Protein 7AG9 (pdb70)

Radius of gyration: 48.45 Å; Cα contacts (8 Å, |Δi|>4): 524; chains: 2; bounding box: 192×51×66 Å

InterPro domains:
  IPR013889 Karyogamy protein, KAR9 [PF08580] (24-631)
  IPR013889 Karyogamy protein, KAR9 [PTHR37271] (89-646)

Nearest PDB structures (foldseek):
  7ag9-assembly1_B  TM=1.003E+00  e=1.973E-47  Naumovozyma castellii
  7ag9-assembly1_A  TM=9.600E-01  e=1.674E-35  Naumovozyma castellii
  3edv-assembly1_A  TM=5.061E-01  e=2.508E-02  Homo sapiens
  6mrt-assembly1_A  TM=1.580E-01  e=9.998E-01  Escherichia coli K-12
  7ag9-assembly1_A  TM=1.003E+00  e=1.768E-44  Naumovozyma castellii

Structure (mmCIF, N/CA/C/O backbone):
data_7AG9
#
_entry.id   7AG9
#
_cell.length_a   125.621
_cell.length_b   125.621
_cell.length_c   165.274
_cell.angle_alpha   90.000
_cell.angle_beta   90.000
_cell.angle_gamma   90.000
#
_symmetry.space_group_name_H-M   'P 41'
#
loop_
_atom_site.group_PDB
_atom_site.id
_atom_site.type_symbol
_atom_site.label_atom_id
_atom_site.label_alt_id
_atom_site.label_comp_id
_atom_site.label_asym_id
_atom_site.label_entity_id
_atom_site.label_seq_id
_atom_site.pdbx_PDB_ins_code
_atom_site.Cartn_x
_atom_site.Cartn_y
_atom_site.Cartn_z
_atom_site.occupancy
_atom_site.B_iso_or_equiv
_atom_site.auth_seq_id
_atom_site.auth_comp_id
_atom_site.auth_asym_id
_atom_site.auth_atom_id
_atom_site.pdbx_PDB_model_num
ATOM 1 N N . ILE A 1 30 ? 49.733 32.015 58.817 1.00 245.42 12 ILE A N 1
ATOM 2 C CA . ILE A 1 30 ? 49.160 32.786 59.964 1.00 248.23 12 ILE A CA 1
ATOM 3 C C . ILE A 1 30 ? 49.076 31.873 61.195 1.00 256.36 12 ILE A C 1
ATOM 4 O O . ILE A 1 30 ? 49.521 30.711 61.106 1.00 258.76 12 ILE A O 1
ATOM 6 N N . LEU A 1 31 ? 48.532 32.389 62.302 1.00 264.79 13 LEU A N 1
ATOM 7 C CA . LEU A 1 31 ? 48.313 31.633 63.565 1.00 268.83 13 LEU A CA 1
ATOM 8 C C . LEU A 1 31 ? 46.815 31.439 63.784 1.00 280.39 13 LEU A C 1
ATOM 9 O O . LEU A 1 31 ? 46.057 32.408 63.778 1.00 292.33 13 LEU A O 1
ATOM 14 N N . PRO A 1 32 ? 46.338 30.186 63.970 1.00 284.79 14 PRO A N 1
ATOM 15 C CA . PRO A 1 32 ? 44.936 29.940 64.309 1.00 281.45 14 PRO A CA 1
ATOM 16 C C . PRO A 1 32 ? 44.571 30.577 65.659 1.00 274.64 14 PRO A C 1
ATOM 17 O O . PRO A 1 32 ? 43.459 31.064 65.793 1.00 278.05 14 PRO A O 1
ATOM 21 N N . MET A 1 33 ? 45.516 30.558 66.608 1.00 261.99 15 MET A N 1
ATOM 22 C CA . MET A 1 33 ? 45.397 31.193 67.950 1.00 254.21 15 MET A CA 1
ATOM 23 C C . MET A 1 33 ? 45.015 32.671 67.790 1.00 260.63 15 MET A C 1
ATOM 24 O O . MET A 1 33 ? 44.147 33.138 68.557 1.00 276.72 15 MET A O 1
ATOM 26 N N . GLU A 1 34 ? 45.636 33.367 66.828 1.00 260.50 16 GLU A N 1
ATOM 27 C CA . GLU A 1 34 ? 45.397 34.807 66.528 1.00 254.86 16 GLU A CA 1
ATOM 28 C C . GLU A 1 34 ? 43.921 35.030 66.165 1.00 253.95 16 GLU A C 1
ATOM 29 O O . GLU A 1 34 ? 43.356 36.042 66.626 1.00 257.51 16 GLU A O 1
ATOM 31 N N . LEU A 1 35 ? 43.315 34.126 65.386 1.00 245.80 17 LEU A N 1
ATOM 32 C CA . LEU A 1 35 ? 41.877 34.216 65.005 1.00 233.66 17 LEU A CA 1
ATOM 33 C C . LEU A 1 35 ? 41.024 34.190 66.280 1.00 227.05 17 LEU A C 1
ATOM 34 O O . LEU A 1 35 ? 40.187 35.094 66.441 1.00 222.20 17 LEU A O 1
ATOM 39 N N . GLN A 1 36 ? 41.251 33.212 67.163 1.00 216.17 18 GLN A N 1
ATOM 40 C CA . GLN A 1 36 ? 40.548 33.104 68.472 1.00 201.86 18 GLN A CA 1
ATOM 41 C C . GLN A 1 36 ? 40.920 34.308 69.349 1.00 200.83 18 GLN A C 1
ATOM 42 O O . GLN A 1 36 ? 40.048 34.771 70.111 1.00 189.76 18 GLN A O 1
ATOM 44 N N . ASN A 1 37 ? 42.154 34.814 69.222 1.00 208.49 19 ASN A N 1
ATOM 45 C CA . ASN A 1 37 ? 42.691 35.923 70.059 1.00 208.95 19 ASN A CA 1
ATOM 46 C C . ASN A 1 37 ? 41.970 37.237 69.733 1.00 209.45 19 ASN A C 1
ATOM 47 O O . ASN A 1 37 ? 42.210 38.218 70.460 1.00 213.83 19 ASN A O 1
ATOM 49 N N . LEU A 1 38 ? 41.129 37.265 68.693 1.00 208.19 20 LEU A N 1
ATOM 50 C CA . LEU A 1 38 ? 40.263 38.433 68.378 1.00 210.76 20 LEU A CA 1
ATOM 51 C C . LEU A 1 38 ? 39.332 38.729 69.563 1.00 216.66 20 LEU A C 1
ATOM 52 O O . LEU A 1 38 ? 39.214 39.917 69.912 1.00 222.74 20 LEU A O 1
ATOM 54 N N . LEU A 1 39 ? 38.707 37.711 70.173 1.00 216.64 21 LEU A N 1
ATOM 55 C CA . LEU A 1 39 ? 37.596 37.923 71.146 1.00 214.85 21 LEU A CA 1
ATOM 56 C C . LEU A 1 39 ? 37.686 37.028 72.384 1.00 211.91 21 LEU A C 1
ATOM 57 O O . LEU A 1 39 ? 36.648 36.697 72.954 1.00 203.33 21 LEU A O 1
ATOM 59 N N . PRO A 1 40 ? 38.877 36.655 72.915 1.00 213.13 22 PRO A N 1
ATOM 60 C CA . PRO A 1 40 ? 38.933 35.783 74.088 1.00 210.46 22 PRO A CA 1
ATOM 61 C C . PRO A 1 40 ? 38.464 36.535 75.341 1.00 205.11 22 PRO A C 1
ATOM 62 O O . PRO A 1 40 ? 37.750 35.954 76.136 1.00 211.45 22 PRO A O 1
ATOM 66 N N . ARG A 1 41 ? 38.857 37.806 75.469 1.00 197.72 23 ARG A N 1
ATOM 67 C CA . ARG A 1 41 ? 38.481 38.688 76.604 1.00 198.42 23 ARG A CA 1
ATOM 68 C C . ARG A 1 41 ? 36.956 38.816 76.646 1.00 199.75 23 ARG A C 1
ATOM 69 O O . ARG A 1 41 ? 36.389 38.768 77.754 1.00 203.83 23 ARG A O 1
ATOM 71 N N . LEU A 1 42 ? 36.325 38.960 75.477 1.00 199.14 24 LEU A N 1
ATOM 72 C CA . LEU A 1 42 ? 34.853 39.122 75.347 1.00 203.99 24 LEU A CA 1
ATOM 73 C C . LEU A 1 42 ? 34.157 37.887 75.932 1.00 206.53 24 LEU A C 1
ATOM 74 O O . LEU A 1 42 ? 33.162 38.065 76.665 1.00 205.13 24 LEU A O 1
ATOM 76 N N . GLU A 1 43 ? 34.668 36.687 75.632 1.00 205.94 25 GLU A N 1
ATOM 77 C CA . GLU A 1 43 ? 34.097 35.403 76.125 1.00 199.79 25 GLU A CA 1
ATOM 78 C C . GLU A 1 43 ? 34.192 35.373 77.654 1.00 199.29 25 GLU A C 1
ATOM 79 O O . GLU A 1 43 ? 33.193 34.993 78.294 1.00 199.03 25 GLU A O 1
ATOM 81 N N . ALA A 1 44 ? 35.340 35.770 78.211 1.00 202.42 26 ALA A N 1
ATOM 82 C CA . ALA A 1 44 ? 35.577 35.827 79.673 1.00 202.53 26 ALA A CA 1
ATOM 83 C C . ALA A 1 44 ? 34.644 36.877 80.285 1.00 203.76 26 ALA A C 1
ATOM 84 O O . ALA A 1 44 ? 33.944 36.544 81.260 1.00 207.09 26 ALA A O 1
ATOM 86 N N . THR A 1 45 ? 34.614 38.085 79.714 1.00 202.02 27 THR A N 1
ATOM 87 C CA . THR A 1 45 ? 33.740 39.202 80.162 1.00 201.64 27 THR A CA 1
ATOM 88 C C . THR A 1 45 ? 32.310 38.674 80.330 1.00 202.17 27 THR A C 1
ATOM 89 O O . THR A 1 45 ? 31.742 38.846 81.429 1.00 199.90 27 THR A O 1
ATOM 91 N N . VAL A 1 46 ? 31.786 38.010 79.293 1.00 199.91 28 VAL A N 1
ATOM 92 C CA . VAL A 1 46 ? 30.375 37.524 79.204 1.00 199.86 28 VAL A CA 1
ATOM 93 C C . VAL A 1 46 ? 30.076 36.602 80.396 1.00 207.93 28 VAL A C 1
ATOM 94 O O . VAL A 1 46 ? 29.080 36.863 81.110 1.00 216.14 28 VAL A O 1
ATOM 96 N N . THR A 1 47 ? 30.906 35.572 80.606 1.00 211.84 29 THR A N 1
ATOM 97 C CA . THR A 1 47 ? 30.740 34.557 81.684 1.00 211.65 29 THR A CA 1
ATOM 98 C C . THR A 1 47 ? 30.894 35.232 83.053 1.00 212.06 29 THR A C 1
ATOM 99 O O . THR A 1 47 ? 30.169 34.830 83.984 1.00 212.43 29 THR A O 1
ATOM 103 N N . ASP A 1 48 ? 31.793 36.219 83.163 1.00 214.62 30 ASP A N 1
ATOM 104 C CA . ASP A 1 48 ? 32.021 37.020 84.396 1.00 217.69 30 ASP A CA 1
ATOM 105 C C . ASP A 1 48 ? 30.690 37.641 84.844 1.00 221.60 30 ASP A C 1
ATOM 106 O O . ASP A 1 48 ? 30.318 37.448 86.021 1.00 222.00 30 ASP A O 1
ATOM 108 N N . LEU A 1 49 ? 29.997 38.342 83.938 1.00 221.87 31 LEU A N 1
ATOM 109 C CA . LEU A 1 49 ? 28.676 38.971 84.216 1.00 220.20 31 LEU A CA 1
ATOM 110 C C . LEU A 1 49 ? 27.614 37.878 84.385 1.00 219.91 31 LEU A C 1
ATOM 111 O O . LEU A 1 49 ? 26.679 38.094 85.186 1.00 222.19 31 LEU A O 1
ATOM 116 N N . LYS A 1 50 ? 27.740 36.767 83.648 1.00 216.46 32 LYS A N 1
ATOM 117 C CA . LYS A 1 50 ? 26.828 35.595 83.755 1.00 211.55 32 LYS A CA 1
ATOM 118 C C . LYS A 1 50 ? 26.926 35.025 85.177 1.00 214.73 32 LYS A C 1
ATOM 119 O O . LYS A 1 50 ? 25.869 34.679 85.737 1.00 219.36 32 LYS A O 1
ATOM 121 N N . LEU A 1 51 ? 28.136 34.960 85.749 1.00 215.34 33 LEU A N 1
ATOM 122 C CA . LEU A 1 51 ? 28.355 34.513 87.153 1.00 214.46 33 LEU A CA 1
ATOM 123 C C . LEU A 1 51 ? 27.505 35.367 88.101 1.00 217.27 33 LEU A C 1
ATOM 124 O O . LEU A 1 51 ? 26.844 34.781 88.974 1.00 219.06 33 LEU A O 1
ATOM 129 N N . ALA A 1 52 ? 27.504 36.691 87.924 1.00 218.04 34 ALA A N 1
ATOM 130 C CA . ALA A 1 52 ? 26.859 37.654 88.848 1.00 218.40 34 ALA A CA 1
ATOM 131 C C . ALA A 1 52 ? 25.798 38.475 88.107 1.00 223.32 34 ALA A C 1
ATOM 132 O O . ALA A 1 52 ? 25.987 39.696 87.958 1.00 232.68 34 ALA A O 1
ATOM 134 N N . HIS A 1 53 ? 24.718 37.822 87.668 1.00 223.47 35 HIS A N 1
ATOM 135 C CA . HIS A 1 53 ? 23.527 38.462 87.047 1.00 226.16 35 HIS A CA 1
ATOM 136 C C . HIS A 1 53 ? 22.303 38.209 87.936 1.00 226.77 35 HIS A C 1
ATOM 137 O O . HIS A 1 53 ? 22.097 37.046 88.332 1.00 235.41 35 HIS A O 1
ATOM 139 N N . LYS A 1 54 ? 21.531 39.256 88.244 1.00 220.53 36 LYS A N 1
ATOM 140 C CA . LYS A 1 54 ? 20.279 39.167 89.044 1.00 213.31 36 LYS A CA 1
ATOM 141 C C . LYS A 1 54 ? 19.104 39.666 88.194 1.00 213.91 36 LYS A C 1
ATOM 142 O O . LYS A 1 54 ? 19.136 40.838 87.780 1.00 217.38 36 LYS A O 1
ATOM 144 N N . LEU A 1 55 ? 18.120 38.797 87.939 1.00 212.28 37 LEU A N 1
ATOM 145 C CA . LEU A 1 55 ? 16.815 39.134 87.305 1.00 212.82 37 LEU A CA 1
ATOM 146 C C . LEU A 1 55 ? 17.023 39.846 85.959 1.00 217.80 37 LEU A C 1
ATOM 147 O O . LEU A 1 55 ? 16.319 40.842 85.709 1.00 232.74 37 LEU A O 1
ATOM 149 N N . ASP A 1 56 ? 17.945 39.356 85.125 1.00 210.80 38 ASP A N 1
ATOM 150 C CA . ASP A 1 56 ? 18.123 39.799 83.715 1.00 203.84 38 ASP A CA 1
ATOM 151 C C . ASP A 1 56 ? 17.403 38.793 82.810 1.00 202.80 38 ASP A C 1
ATOM 152 O O . ASP A 1 56 ? 17.680 37.590 82.947 1.00 216.73 38 ASP A O 1
ATOM 154 N N . VAL A 1 57 ? 16.501 39.254 81.939 1.00 194.51 39 VAL A N 1
ATOM 155 C CA . VAL A 1 57 ? 15.641 38.359 81.104 1.00 193.88 39 VAL A CA 1
ATOM 156 C C . VAL A 1 57 ? 16.094 38.434 79.641 1.00 193.29 39 VAL A C 1
ATOM 157 O O . VAL A 1 57 ? 16.833 37.527 79.211 1.00 193.35 39 VAL A O 1
ATOM 161 N N . VAL A 1 58 ? 15.675 39.469 78.907 1.00 196.66 40 VAL A N 1
ATOM 162 C CA . VAL A 1 58 ? 15.918 39.594 77.439 1.00 197.92 40 VAL A CA 1
ATOM 163 C C . VAL A 1 58 ? 17.429 39.734 77.221 1.00 195.14 40 VAL A C 1
ATOM 164 O O . VAL A 1 58 ? 17.951 39.089 76.291 1.00 196.21 40 VAL A O 1
ATOM 168 N N . LYS A 1 59 ? 18.098 40.521 78.072 1.00 191.64 41 LYS A N 1
ATOM 169 C CA . LYS A 1 59 ? 19.570 40.739 78.046 1.00 191.05 41 LYS A CA 1
ATOM 170 C C . LYS A 1 59 ? 20.283 39.382 78.100 1.00 189.80 41 LYS A C 1
ATOM 171 O O . LYS A 1 59 ? 21.180 39.147 77.264 1.00 191.01 41 LYS A O 1
ATOM 173 N N . ILE A 1 60 ? 19.888 38.523 79.045 1.00 186.23 42 ILE A N 1
ATOM 174 C CA . ILE A 1 60 ? 20.518 37.186 79.261 1.00 180.62 42 ILE A CA 1
ATOM 175 C C . ILE A 1 60 ? 20.333 36.344 77.991 1.00 176.78 42 ILE A C 1
ATOM 176 O O . ILE A 1 60 ? 21.305 35.681 77.592 1.00 174.55 42 ILE A O 1
ATOM 181 N N . ARG A 1 61 ? 19.152 36.398 77.365 1.00 173.95 43 ARG A N 1
ATOM 182 C CA . ARG A 1 61 ? 18.836 35.637 76.123 1.00 175.28 43 ARG A CA 1
ATOM 183 C C . ARG A 1 61 ? 19.898 35.966 75.064 1.00 172.17 43 ARG A C 1
ATOM 184 O O . ARG A 1 61 ? 20.428 35.027 74.437 1.00 170.47 43 ARG A O 1
ATOM 192 N N . GLN A 1 62 ? 20.212 37.253 74.898 1.00 173.55 44 GLN A N 1
ATOM 193 C CA . GLN A 1 62 ? 21.212 37.748 73.915 1.00 176.68 44 GLN A CA 1
ATOM 194 C C . GLN A 1 62 ? 22.596 37.236 74.326 1.00 171.23 44 GLN A C 1
ATOM 195 O O . GLN A 1 62 ? 23.276 36.631 73.476 1.00 166.40 44 GLN A O 1
ATOM 201 N N . GLN A 1 63 ? 22.979 37.462 75.588 1.00 167.72 45 GLN A N 1
ATOM 202 C CA . GLN A 1 63 ? 24.303 37.070 76.145 1.00 162.69 45 GLN A CA 1
ATOM 203 C C . GLN A 1 63 ? 24.544 35.588 75.841 1.00 147.65 45 GLN A C 1
ATOM 204 O O . GLN A 1 63 ? 25.551 35.282 75.180 1.00 141.11 45 GLN A O 1
ATOM 210 N N . LEU A 1 64 ? 23.633 34.716 76.288 1.00 136.63 46 LEU A N 1
ATOM 211 C CA . LEU A 1 64 ? 23.715 33.242 76.092 1.00 132.40 46 LEU A CA 1
ATOM 212 C C . LEU A 1 64 ? 23.893 32.941 74.603 1.00 133.25 46 LEU A C 1
ATOM 213 O O . LEU A 1 64 ? 24.815 32.176 74.269 1.00 126.89 46 LEU A O 1
ATOM 218 N N . GLN A 1 65 ? 23.022 33.505 73.758 1.00 137.98 47 GLN A N 1
ATOM 219 C CA . GLN A 1 65 ? 23.008 33.242 72.294 1.00 139.97 47 GLN A CA 1
ATOM 220 C C . GLN A 1 65 ? 24.386 33.608 71.732 1.00 141.72 47 GLN A C 1
ATOM 221 O O . GLN A 1 65 ? 24.948 32.778 71.005 1.00 144.41 47 GLN A O 1
ATOM 227 N N . TRP A 1 66 ? 24.912 34.783 72.093 1.00 144.30 48 TRP A N 1
ATOM 228 C CA . TRP A 1 66 ? 26.255 35.272 71.675 1.00 148.76 48 TRP A CA 1
ATOM 229 C C . TRP A 1 66 ? 27.308 34.194 71.965 1.00 144.15 48 TRP A C 1
ATOM 230 O O . TRP A 1 66 ? 28.015 33.802 71.018 1.00 138.46 48 TRP A O 1
ATOM 241 N N . ILE A 1 67 ? 27.375 33.725 73.218 1.00 137.02 49 ILE A N 1
ATOM 242 C CA . ILE A 1 67 ? 28.329 32.674 73.697 1.00 128.55 49 ILE A CA 1
ATOM 243 C C . ILE A 1 67 ? 28.233 31.455 72.771 1.00 126.59 49 ILE A C 1
ATOM 244 O O . ILE A 1 67 ? 29.291 30.981 72.309 1.00 122.31 49 ILE A O 1
ATOM 249 N N . HIS A 1 68 ? 27.013 30.956 72.542 1.00 124.76 50 HIS A N 1
ATOM 250 C CA . HIS A 1 68 ? 26.733 29.775 71.682 1.00 126.17 50 HIS A CA 1
ATOM 251 C C . HIS A 1 68 ? 27.435 29.958 70.333 1.00 129.64 50 HIS A C 1
ATOM 252 O O . HIS A 1 68 ? 28.232 29.076 69.951 1.00 130.57 50 HIS A O 1
ATOM 259 N N . ASP A 1 69 ? 27.152 31.071 69.654 1.00 133.37 51 ASP A N 1
ATOM 260 C CA . ASP A 1 69 ? 27.683 31.373 68.299 1.00 135.55 51 ASP A CA 1
ATOM 261 C C . ASP A 1 69 ? 29.214 31.441 68.391 1.00 129.74 51 ASP A C 1
ATOM 262 O O . ASP A 1 69 ? 29.869 30.768 67.573 1.00 130.83 51 ASP A O 1
ATOM 267 N N . THR A 1 70 ? 29.754 32.175 69.375 1.00 121.64 52 THR A N 1
ATOM 268 C CA . THR A 1 70 ? 31.221 32.355 69.577 1.00 123.07 52 THR A CA 1
ATOM 269 C C . THR A 1 70 ? 31.886 30.986 69.716 1.00 120.06 52 THR A C 1
ATOM 270 O O . THR A 1 70 ? 32.920 30.770 69.062 1.00 117.14 52 THR A O 1
ATOM 274 N N . ILE A 1 71 ? 31.320 30.118 70.562 1.00 118.66 53 ILE A N 1
ATOM 275 C CA . ILE A 1 71 ? 31.844 28.745 70.820 1.00 117.91 53 ILE A CA 1
ATOM 276 C C . ILE A 1 71 ? 31.947 28.001 69.485 1.00 118.11 53 ILE A C 1
ATOM 277 O O . ILE A 1 71 ? 33.002 27.397 69.252 1.00 122.06 53 ILE A O 1
ATOM 282 N N . ILE A 1 72 ? 30.909 28.046 68.642 1.00 122.29 54 ILE A N 1
ATOM 283 C CA . ILE A 1 72 ? 30.904 27.336 67.325 1.00 131.07 54 ILE A CA 1
ATOM 284 C C . ILE A 1 72 ? 32.042 27.899 66.467 1.00 132.53 54 ILE A C 1
ATOM 285 O O . ILE A 1 72 ? 32.741 27.095 65.820 1.00 133.16 54 ILE A O 1
ATOM 290 N N . ILE A 1 73 ? 32.220 29.224 66.472 1.00 135.79 55 ILE A N 1
ATOM 291 C CA . ILE A 1 73 ? 33.319 29.920 65.735 1.00 143.31 55 ILE A CA 1
ATOM 292 C C . ILE A 1 73 ? 34.653 29.365 66.253 1.00 145.51 55 ILE A C 1
ATOM 293 O O . ILE A 1 73 ? 35.520 29.033 65.421 1.00 148.90 55 ILE A O 1
ATOM 298 N N . ILE A 1 74 ? 34.799 29.243 67.577 1.00 139.54 56 ILE A N 1
ATOM 299 C CA . ILE A 1 74 ? 36.045 28.738 68.228 1.00 134.07 56 ILE A CA 1
ATOM 300 C C . ILE A 1 74 ? 36.283 27.289 67.775 1.00 137.12 56 ILE A C 1
ATOM 301 O O . ILE A 1 74 ? 37.419 26.993 67.384 1.00 144.85 56 ILE A O 1
ATOM 306 N N . GLN A 1 75 ? 35.253 26.435 67.796 1.00 146.83 57 GLN A N 1
ATOM 307 C CA . GLN A 1 75 ? 35.320 25.020 67.325 1.00 159.94 57 GLN A CA 1
ATOM 308 C C . GLN A 1 75 ? 35.857 24.984 65.886 1.00 167.30 57 GLN A C 1
ATOM 309 O O . GLN A 1 75 ? 36.707 24.118 65.592 1.00 175.17 57 GLN A O 1
ATOM 315 N N . SER A 1 76 ? 35.379 25.885 65.023 1.00 172.72 58 SER A N 1
ATOM 316 C CA . SER A 1 76 ? 35.768 25.968 63.590 1.00 175.99 58 SER A CA 1
ATOM 317 C C . SER A 1 76 ? 37.252 26.343 63.459 1.00 173.51 58 SER A C 1
ATOM 318 O O . SER A 1 76 ? 37.902 25.800 62.549 1.00 172.69 58 SER A O 1
ATOM 321 N N . THR A 1 77 ? 37.772 27.218 64.331 1.00 171.19 59 THR A N 1
ATOM 322 C CA . THR A 1 77 ? 39.186 27.693 64.299 1.00 175.78 59 THR A CA 1
ATOM 323 C C . THR A 1 77 ? 40.135 26.508 64.527 1.00 177.62 59 THR A C 1
ATOM 324 O O . THR A 1 77 ? 41.150 26.432 63.808 1.00 177.88 59 THR A O 1
ATOM 328 N N . LEU A 1 78 ? 39.817 25.634 65.493 1.00 178.87 60 LEU A N 1
ATOM 329 C CA . LEU A 1 78 ? 40.526 24.346 65.743 1.00 182.52 60 LEU A CA 1
ATOM 330 C C . LEU A 1 78 ? 40.568 23.535 64.442 1.00 193.24 60 LEU A C 1
ATOM 331 O O . LEU A 1 78 ? 41.629 22.972 64.140 1.00 184.71 60 LEU A O 1
ATOM 336 N N . ALA A 1 79 ? 39.449 23.460 63.713 1.00 218.02 61 ALA A N 1
ATOM 337 C CA . ALA A 1 79 ? 39.326 22.686 62.454 1.00 238.87 61 ALA A CA 1
ATOM 338 C C . ALA A 1 79 ? 40.292 23.249 61.400 1.00 254.64 61 ALA A C 1
ATOM 339 O O . ALA A 1 79 ? 40.976 22.438 60.746 1.00 269.17 61 ALA A O 1
ATOM 341 N N . ASN A 1 80 ? 40.359 24.581 61.269 1.00 260.13 62 ASN A N 1
ATOM 342 C CA . ASN A 1 80 ? 41.180 25.311 60.260 1.00 260.95 62 ASN A CA 1
ATOM 343 C C . ASN A 1 80 ? 42.671 25.033 60.498 1.00 259.16 62 ASN A C 1
ATOM 344 O O . ASN A 1 80 ? 43.357 24.628 59.535 1.00 264.77 62 ASN A O 1
ATOM 349 N N . GLY A 1 81 ? 43.147 25.286 61.721 1.00 249.62 63 GLY A N 1
ATOM 350 C CA . GLY A 1 81 ? 44.511 24.962 62.188 1.00 238.36 63 GLY A CA 1
ATOM 351 C C . GLY A 1 81 ? 44.455 24.133 63.458 1.00 227.55 63 GLY A C 1
ATOM 352 O O . GLY A 1 81 ? 44.081 24.694 64.511 1.00 229.08 63 GLY A O 1
ATOM 353 N N . LEU A 1 82 ? 44.819 22.850 63.362 1.00 214.42 64 LEU A N 1
ATOM 354 C CA . LEU A 1 82 ? 44.406 21.779 64.309 1.00 203.13 64 LEU A CA 1
ATOM 355 C C . LEU A 1 82 ? 45.404 21.681 65.467 1.00 189.63 64 LEU A C 1
ATOM 356 O O . LEU A 1 82 ? 46.499 21.117 65.272 1.00 186.64 64 LEU A O 1
ATOM 361 N N . PHE A 1 83 ? 45.026 22.216 66.630 1.00 173.99 65 PHE A N 1
ATOM 362 C CA . PHE A 1 83 ? 45.813 22.142 67.886 1.00 170.84 65 PHE A CA 1
ATOM 363 C C . PHE A 1 83 ? 45.858 20.677 68.309 1.00 179.03 65 PHE A C 1
ATOM 364 O O . PHE A 1 83 ? 46.931 20.122 68.509 1.00 184.90 65 PHE A O 1
ATOM 372 N N . PRO A 1 84 ? 44.708 19.975 68.406 1.00 191.52 66 PRO A N 1
ATOM 373 C CA . PRO A 1 84 ? 44.716 18.522 68.535 1.00 197.76 66 PRO A CA 1
ATOM 374 C C . PRO A 1 84 ? 44.627 17.876 67.144 1.00 196.64 66 PRO A C 1
ATOM 375 O O . PRO A 1 84 ? 43.658 18.129 66.449 1.00 203.43 66 PRO A O 1
ATOM 379 N N . SER A 1 85 ? 45.646 17.100 66.763 1.00 187.55 67 SER A N 1
ATOM 380 C CA . SER A 1 85 ? 45.717 16.357 65.477 1.00 188.59 67 SER A CA 1
ATOM 381 C C . SER A 1 85 ? 46.648 15.152 65.627 1.00 190.20 67 SER A C 1
ATOM 382 O O . SER A 1 85 ? 47.522 15.192 66.514 1.00 194.44 67 SER A O 1
ATOM 385 N N . ASP A 1 86 ? 46.452 14.123 64.797 1.00 195.68 68 ASP A N 1
ATOM 386 C CA . ASP A 1 86 ? 47.332 12.927 64.733 1.00 197.59 68 ASP A CA 1
ATOM 387 C C . ASP A 1 86 ? 48.577 13.299 63.922 1.00 199.51 68 ASP A C 1
ATOM 388 O O . ASP A 1 86 ? 48.600 13.033 62.703 1.00 191.54 68 ASP A O 1
ATOM 393 N N . PHE A 1 87 ? 49.560 13.915 64.583 1.00 205.06 69 PHE A N 1
ATOM 394 C CA . PHE A 1 87 ? 50.909 14.193 64.028 1.00 200.86 69 PHE A CA 1
ATOM 395 C C . PHE A 1 87 ? 51.902 13.169 64.592 1.00 199.77 69 PHE A C 1
ATOM 396 O O . PHE A 1 87 ? 53.112 13.447 64.563 1.00 205.78 69 PHE A O 1
ATOM 398 N N . LYS A 1 88 ? 51.402 12.024 65.077 1.00 204.23 70 LYS A N 1
ATOM 399 C CA . LYS A 1 88 ? 52.215 10.925 65.668 1.00 210.16 70 LYS A CA 1
ATOM 400 C C . LYS A 1 88 ? 53.145 10.355 64.589 1.00 218.94 70 LYS A C 1
ATOM 401 O O . LYS A 1 88 ? 54.338 10.147 64.891 1.00 232.86 70 LYS A O 1
ATOM 403 N N . GLU A 1 89 ? 52.618 10.134 63.379 1.00 218.91 71 GLU A N 1
ATOM 404 C CA . GLU A 1 89 ? 53.391 9.702 62.181 1.00 217.88 71 GLU A CA 1
ATOM 405 C C . GLU A 1 89 ? 54.546 10.682 61.935 1.00 221.52 71 GLU A C 1
ATOM 406 O O . GLU A 1 89 ? 55.623 10.228 61.503 1.00 222.46 71 GLU A O 1
ATOM 408 N N . TYR A 1 90 ? 54.332 11.970 62.227 1.00 226.30 72 TYR A N 1
ATOM 409 C CA . TYR A 1 90 ? 55.307 13.076 62.027 1.00 232.33 72 TYR A CA 1
ATOM 410 C C . TYR A 1 90 ? 56.303 13.095 63.195 1.00 233.47 72 TYR A C 1
ATOM 411 O O . TYR A 1 90 ? 55.947 12.639 64.301 1.00 244.66 72 TYR A O 1
ATOM 420 N N . GLN A 1 91 ? 57.515 13.604 62.947 1.00 224.09 73 GLN A N 1
ATOM 421 C CA . GLN A 1 91 ? 58.514 13.982 63.986 1.00 212.10 73 GLN A CA 1
ATOM 422 C C . GLN A 1 91 ? 58.535 15.513 64.098 1.00 201.60 73 GLN A C 1
ATOM 423 O O . GLN A 1 91 ? 59.485 16.061 64.699 1.00 177.27 73 GLN A O 1
ATOM 429 N N . GLU A 1 92 ? 57.506 16.163 63.538 1.00 202.99 74 GLU A N 1
ATOM 430 C CA . GLU A 1 92 ? 57.260 17.629 63.589 1.00 204.35 74 GLU A CA 1
ATOM 431 C C . GLU A 1 92 ? 56.493 17.988 64.865 1.00 198.69 74 GLU A C 1
ATOM 432 O O . GLU A 1 92 ? 56.173 19.178 65.041 1.00 192.05 74 GLU A O 1
ATOM 438 N N . MET A 1 93 ? 56.186 16.990 65.698 1.00 194.63 75 MET A N 1
ATOM 439 C CA . MET A 1 93 ? 55.629 17.166 67.065 1.00 194.79 75 MET A CA 1
ATOM 440 C C . MET A 1 93 ? 56.420 18.244 67.812 1.00 196.56 75 MET A C 1
ATOM 441 O O . MET A 1 93 ? 55.781 19.144 68.392 1.00 187.66 75 MET A O 1
ATOM 446 N N . HIS A 1 94 ? 57.755 18.146 67.799 1.00 206.15 76 HIS A N 1
ATOM 447 C CA . HIS A 1 94 ? 58.668 19.066 68.530 1.00 213.74 76 HIS A CA 1
ATOM 448 C C . HIS A 1 94 ? 58.347 20.513 68.145 1.00 215.21 76 HIS A C 1
ATOM 449 O O . HIS A 1 94 ? 58.233 21.348 69.061 1.00 223.47 76 HIS A O 1
ATOM 456 N N . LYS A 1 95 ? 58.219 20.786 66.841 1.00 210.69 77 LYS A N 1
ATOM 457 C CA . LYS A 1 95 ? 57.803 22.105 66.291 1.00 206.30 77 LYS A CA 1
ATOM 458 C C . LYS A 1 95 ? 56.473 22.508 66.938 1.00 193.92 77 LYS A C 1
ATOM 459 O O . LYS A 1 95 ? 56.382 23.645 67.443 1.00 187.67 77 LYS A O 1
ATOM 465 N N . TYR A 1 96 ? 55.498 21.593 66.931 1.00 182.96 78 TYR A N 1
ATOM 466 C CA . TYR A 1 96 ? 54.110 21.812 67.417 1.00 174.94 78 TYR A CA 1
ATOM 467 C C . TYR A 1 96 ? 54.132 22.160 68.913 1.00 170.84 78 TYR A C 1
ATOM 468 O O . TYR A 1 96 ? 53.439 23.120 69.290 1.00 167.49 78 TYR A O 1
ATOM 477 N N . MET A 1 97 ? 54.901 21.431 69.730 1.00 169.13 79 MET A N 1
ATOM 478 C CA . MET A 1 97 ? 55.080 21.745 71.177 1.00 175.09 79 MET A CA 1
ATOM 479 C C . MET A 1 97 ? 55.439 23.226 71.315 1.00 178.15 79 MET A C 1
ATOM 480 O O . MET A 1 97 ? 54.666 23.976 71.947 1.00 170.93 79 MET A O 1
ATOM 485 N N . ASN A 1 98 ? 56.563 23.617 70.708 1.00 190.09 80 ASN A N 1
ATOM 486 C CA . ASN A 1 98 ? 57.173 24.967 70.827 1.00 196.65 80 ASN A CA 1
ATOM 487 C C . ASN A 1 98 ? 56.095 26.009 70.508 1.00 191.99 80 ASN A C 1
ATOM 488 O O . ASN A 1 98 ? 55.943 26.957 71.302 1.00 189.03 80 ASN A O 1
ATOM 493 N N . ALA A 1 99 ? 55.346 25.799 69.421 1.00 187.93 81 ALA A N 1
ATOM 494 C CA . ALA A 1 99 ? 54.243 26.678 68.964 1.00 188.65 81 ALA A CA 1
ATOM 495 C C . ALA A 1 99 ? 53.233 26.875 70.101 1.00 185.02 81 ALA A C 1
ATOM 496 O O . ALA A 1 99 ? 52.904 28.042 70.392 1.00 192.71 81 ALA A O 1
ATOM 498 N N . ILE A 1 100 ? 52.775 25.781 70.723 1.00 174.80 82 ILE A N 1
ATOM 499 C CA . ILE A 1 100 ? 51.765 25.798 71.826 1.00 167.48 82 ILE A CA 1
ATOM 500 C C . ILE A 1 100 ? 52.288 26.679 72.966 1.00 169.65 82 ILE A C 1
ATOM 501 O O . ILE A 1 100 ? 51.532 27.558 73.431 1.00 167.33 82 ILE A O 1
ATOM 506 N N . LEU A 1 101 ? 53.525 26.423 73.403 1.00 170.01 83 LEU A N 1
ATOM 507 C CA . LEU A 1 101 ? 54.139 27.025 74.618 1.00 171.14 83 LEU A CA 1
ATOM 508 C C . LEU A 1 101 ? 54.306 28.538 74.436 1.00 174.62 83 LEU A C 1
ATOM 509 O O . LEU A 1 101 ? 54.178 29.260 75.445 1.00 177.68 83 LEU A O 1
ATOM 514 N N . GLU A 1 102 ? 54.570 28.993 73.206 1.00 178.25 84 GLU A N 1
ATOM 515 C CA . GLU A 1 102 ? 54.686 30.434 72.853 1.00 184.29 84 GLU A CA 1
ATOM 516 C C . GLU A 1 102 ? 53.447 31.180 73.365 1.00 193.11 84 GLU A C 1
ATOM 517 O O . GLU A 1 102 ? 53.623 32.160 74.115 1.00 201.16 84 GLU A O 1
ATOM 519 N N . ARG A 1 103 ? 52.246 30.707 73.005 1.00 193.01 85 ARG A N 1
ATOM 520 C CA . ARG A 1 103 ? 50.949 31.375 73.308 1.00 187.65 85 ARG A CA 1
ATOM 521 C C . ARG A 1 103 ? 50.187 30.611 74.401 1.00 186.32 85 ARG A C 1
ATOM 522 O O . ARG A 1 103 ? 48.975 30.878 74.559 1.00 195.55 85 ARG A O 1
ATOM 524 N N . LYS A 1 104 ? 50.866 29.723 75.140 1.00 180.26 86 LYS A N 1
ATOM 525 C CA . LYS A 1 104 ? 50.269 28.858 76.199 1.00 175.05 86 LYS A CA 1
ATOM 526 C C . LYS A 1 104 ? 49.650 29.733 77.297 1.00 176.48 86 LYS A C 1
ATOM 527 O O . LYS A 1 104 ? 48.584 29.351 77.823 1.00 183.55 86 LYS A O 1
ATOM 529 N N . VAL A 1 105 ? 50.307 30.850 77.632 1.00 172.28 87 VAL A N 1
ATOM 530 C CA . VAL A 1 105 ? 49.803 31.900 78.570 1.00 171.80 87 VAL A CA 1
ATOM 531 C C . VAL A 1 105 ? 48.319 32.174 78.284 1.00 174.82 87 VAL A C 1
ATOM 532 O O . VAL A 1 105 ? 47.531 32.228 79.252 1.00 165.77 87 VAL A O 1
ATOM 536 N N . GLU A 1 106 ? 47.953 32.327 77.006 1.00 182.15 88 GLU A N 1
ATOM 537 C CA . GLU A 1 106 ? 46.589 32.733 76.574 1.00 177.88 88 GLU A CA 1
ATOM 538 C C . GLU A 1 106 ? 45.655 31.519 76.581 1.00 165.47 88 GLU A C 1
ATOM 539 O O . GLU A 1 106 ? 44.501 31.683 77.021 1.00 170.43 88 GLU A O 1
ATOM 545 N N . LEU A 1 107 ? 46.134 30.352 76.138 1.00 152.60 89 LEU A N 1
ATOM 546 C CA . LEU A 1 107 ? 45.301 29.125 75.999 1.00 151.15 89 LEU A CA 1
ATOM 547 C C . LEU A 1 107 ? 44.752 28.728 77.375 1.00 156.63 89 LEU A C 1
ATOM 548 O O . LEU A 1 107 ? 43.614 28.239 77.427 1.00 158.81 89 LEU A O 1
ATOM 553 N N . PHE A 1 108 ? 45.506 28.959 78.452 1.00 165.51 90 PHE A N 1
ATOM 554 C CA . PHE A 1 108 ? 45.035 28.713 79.839 1.00 174.14 90 PHE A CA 1
ATOM 555 C C . PHE A 1 108 ? 43.829 29.618 80.134 1.00 178.55 90 PHE A C 1
ATOM 556 O O . PHE A 1 108 ? 42.827 29.089 80.647 1.00 177.33 90 PHE A O 1
ATOM 564 N N . LYS A 1 109 ? 43.894 30.909 79.785 1.00 180.56 91 LYS A N 1
ATOM 565 C CA . LYS A 1 109 ? 42.767 31.874 79.948 1.00 173.54 91 LYS A CA 1
ATOM 566 C C . LYS A 1 109 ? 41.546 31.352 79.178 1.00 169.76 91 LYS A C 1
ATOM 567 O O . LYS A 1 109 ? 40.438 31.327 79.760 1.00 166.09 91 LYS A O 1
ATOM 569 N N . PHE A 1 110 ? 41.774 30.939 77.926 1.00 165.80 92 PHE A N 1
ATOM 570 C CA . PHE A 1 110 ? 40.793 30.366 76.963 1.00 165.00 92 PHE A CA 1
ATOM 571 C C . PHE A 1 110 ? 40.117 29.134 77.583 1.00 160.80 92 PHE A C 1
ATOM 572 O O . PHE A 1 110 ? 38.880 29.146 77.730 1.00 167.38 92 PHE A O 1
ATOM 580 N N . ILE A 1 111 ? 40.916 28.123 77.941 1.00 157.62 93 ILE A N 1
ATOM 581 C CA . ILE A 1 111 ? 40.476 26.817 78.525 1.00 159.14 93 ILE A CA 1
ATOM 582 C C . ILE A 1 111 ? 39.637 27.057 79.788 1.00 164.89 93 ILE A C 1
ATOM 583 O O . ILE A 1 111 ? 38.628 26.343 79.974 1.00 159.68 93 ILE A O 1
ATOM 588 N N . ASN A 1 112 ? 40.058 28.004 80.632 1.00 176.50 94 ASN A N 1
ATOM 589 C CA . ASN A 1 112 ? 39.473 28.247 81.978 1.00 182.63 94 ASN A CA 1
ATOM 590 C C . ASN A 1 112 ? 38.005 28.666 81.849 1.00 181.48 94 ASN A C 1
ATOM 591 O O . ASN A 1 112 ? 37.196 28.172 82.652 1.00 186.58 94 ASN A O 1
ATOM 596 N N . CYS A 1 113 ? 37.668 29.521 80.879 1.00 175.22 95 CYS A N 1
ATOM 597 C CA . CYS A 1 113 ? 36.300 30.091 80.728 1.00 170.74 95 CYS A CA 1
ATOM 598 C C . CYS A 1 113 ? 35.340 29.009 80.209 1.00 169.13 95 CYS A C 1
ATOM 599 O O . CYS A 1 113 ? 34.273 28.830 80.824 1.00 171.62 95 CYS A O 1
ATOM 602 N N . ILE A 1 114 ? 35.716 28.292 79.146 1.00 167.96 96 ILE A N 1
ATOM 603 C CA . ILE A 1 114 ? 34.848 27.273 78.473 1.00 173.54 96 ILE A CA 1
ATOM 604 C C . ILE A 1 114 ? 34.536 26.126 79.445 1.00 178.42 96 ILE A C 1
ATOM 605 O O . ILE A 1 114 ? 33.376 25.681 79.456 1.00 193.47 96 ILE A O 1
ATOM 610 N N . ASN A 1 115 ? 35.504 25.679 80.249 1.00 181.89 97 ASN A N 1
ATOM 611 C CA . ASN A 1 115 ? 35.276 24.635 81.287 1.00 184.24 97 ASN A CA 1
ATOM 612 C C . ASN A 1 115 ? 34.293 25.163 82.342 1.00 182.25 97 ASN A C 1
ATOM 613 O O . ASN A 1 115 ? 33.528 24.343 82.884 1.00 179.36 97 ASN A O 1
ATOM 618 N N . GLU A 1 116 ? 34.295 26.476 82.602 1.00 179.32 98 GLU A N 1
ATOM 619 C CA . GLU A 1 116 ? 33.400 27.137 83.594 1.00 181.97 98 GLU A CA 1
ATOM 620 C C . GLU A 1 116 ? 31.954 27.193 83.079 1.00 183.96 98 GLU A C 1
ATOM 621 O O . GLU A 1 116 ? 31.054 27.384 83.922 1.00 190.15 98 GLU A O 1
ATOM 627 N N . VAL A 1 117 ? 31.729 27.038 81.768 1.00 176.26 99 VAL A N 1
ATOM 628 C CA . VAL A 1 117 ? 30.400 27.249 81.112 1.00 166.59 99 VAL A CA 1
ATOM 629 C C . VAL A 1 117 ? 29.331 26.427 81.846 1.00 158.80 99 VAL A C 1
ATOM 630 O O . VAL A 1 117 ? 28.431 27.052 82.434 1.00 148.63 99 VAL A O 1
ATOM 634 N N . GLU A 1 118 ? 29.429 25.092 81.818 1.00 156.88 100 GLU A N 1
ATOM 635 C CA . GLU A 1 118 ? 28.402 24.154 82.359 1.00 158.72 100 GLU A CA 1
ATOM 636 C C . GLU A 1 118 ? 27.983 24.583 83.766 1.00 159.79 100 GLU A C 1
ATOM 637 O O . GLU A 1 118 ? 26.792 24.751 84.025 1.00 164.24 100 GLU A O 1
ATOM 639 N N . PRO A 1 119 ? 28.930 24.736 84.724 1.00 160.17 101 PRO A N 1
ATOM 640 C CA . PRO A 1 119 ? 28.606 25.252 86.056 1.00 157.55 101 PRO A CA 1
ATOM 641 C C . PRO A 1 119 ? 28.036 26.682 86.096 1.00 153.73 101 PRO A C 1
ATOM 642 O O . PRO A 1 119 ? 27.188 26.928 86.937 1.00 154.40 101 PRO A O 1
ATOM 646 N N . VAL A 1 120 ? 28.507 27.585 85.227 1.00 149.19 102 VAL A N 1
ATOM 647 C CA . VAL A 1 120 ? 27.992 28.986 85.123 1.00 155.09 102 VAL A CA 1
ATOM 648 C C . VAL A 1 120 ? 26.508 28.941 84.726 1.00 155.36 102 VAL A C 1
ATOM 649 O O . VAL A 1 120 ? 25.699 29.643 85.372 1.00 150.59 102 VAL A O 1
ATOM 653 N N . LEU A 1 121 ? 26.161 28.132 83.720 1.00 151.83 103 LEU A N 1
ATOM 654 C CA . LEU A 1 121 ? 24.774 28.015 83.193 1.00 147.08 103 LEU A CA 1
ATOM 655 C C . LEU A 1 121 ? 23.876 27.363 84.253 1.00 152.96 103 LEU A C 1
ATOM 656 O O . LEU A 1 121 ? 22.711 27.789 84.365 1.00 160.33 103 LEU A O 1
ATOM 661 N N . SER A 1 122 ? 24.400 26.398 85.018 1.00 157.36 104 SER A N 1
ATOM 662 C CA . SER A 1 122 ? 23.688 25.748 86.152 1.00 159.67 104 SER A CA 1
ATOM 663 C C . SER A 1 122 ? 23.258 26.818 87.163 1.00 160.14 104 SER A C 1
ATOM 664 O O . SER A 1 122 ? 22.088 26.782 87.590 1.00 164.85 104 SER A O 1
ATOM 667 N N . HIS A 1 123 ? 24.158 27.743 87.513 1.00 159.20 105 HIS A N 1
ATOM 668 C CA . HIS A 1 123 ? 23.856 28.904 88.395 1.00 167.94 105 HIS A CA 1
ATOM 669 C C . HIS A 1 123 ? 22.685 29.693 87.798 1.00 170.44 105 HIS A C 1
ATOM 670 O O . HIS A 1 123 ? 21.726 29.972 88.546 1.00 170.73 105 HIS A O 1
ATOM 677 N N . ILE A 1 124 ? 22.758 30.018 86.501 1.00 170.09 106 ILE A N 1
ATOM 678 C CA . ILE A 1 124 ? 21.690 30.744 85.744 1.00 169.43 106 ILE A CA 1
ATOM 679 C C . ILE A 1 124 ? 20.384 29.949 85.861 1.00 163.01 106 ILE A C 1
ATOM 680 O O . ILE A 1 124 ? 19.352 30.554 86.217 1.00 159.36 106 ILE A O 1
ATOM 685 N N . LEU A 1 125 ? 20.437 28.650 85.553 1.00 154.20 107 LEU A N 1
ATOM 686 C CA . LEU A 1 125 ? 19.271 27.731 85.616 1.00 149.25 107 LEU A CA 1
ATOM 687 C C . LEU A 1 125 ? 18.692 27.733 87.033 1.00 153.00 107 LEU A C 1
ATOM 688 O O . LEU A 1 125 ? 17.458 27.788 87.150 1.00 159.74 107 LEU A O 1
ATOM 693 N N . ASP A 1 126 ? 19.543 27.693 88.061 1.00 155.24 108 ASP A N 1
ATOM 694 C CA . ASP A 1 126 ? 19.096 27.724 89.480 1.00 161.31 108 ASP A CA 1
ATOM 695 C C . ASP A 1 126 ? 18.371 29.053 89.734 1.00 163.03 108 ASP A C 1
ATOM 696 O O . ASP A 1 126 ? 17.285 29.014 90.348 1.00 167.56 108 ASP A O 1
ATOM 701 N N . LEU A 1 127 ? 18.920 30.170 89.241 1.00 163.31 109 LEU A N 1
ATOM 702 C CA . LEU A 1 127 ? 18.273 31.511 89.297 1.00 163.44 109 LEU A CA 1
ATOM 703 C C . LEU A 1 127 ? 16.917 31.438 88.584 1.00 165.44 109 LEU A C 1
ATOM 704 O O . LEU A 1 127 ? 15.917 31.929 89.148 1.00 166.85 109 LEU A O 1
ATOM 706 N N . LEU A 1 128 ? 16.892 30.823 87.398 1.00 170.57 110 LEU A N 1
ATOM 707 C CA . LEU A 1 128 ? 15.671 30.622 86.574 1.00 177.83 110 LEU A CA 1
ATOM 708 C C . LEU A 1 128 ? 14.682 29.727 87.339 1.00 177.51 110 LEU A C 1
ATOM 709 O O . LEU A 1 128 ? 13.497 30.100 87.407 1.00 179.90 110 LEU A O 1
ATOM 714 N N . GLU A 1 129 ? 15.154 28.622 87.932 1.00 177.92 111 GLU A N 1
ATOM 715 C CA . GLU A 1 129 ? 14.319 27.685 88.738 1.00 183.18 111 GLU A CA 1
ATOM 716 C C . GLU A 1 129 ? 13.702 28.437 89.924 1.00 191.45 111 GLU A C 1
ATOM 717 O O . GLU A 1 129 ? 12.523 28.171 90.230 1.00 190.42 111 GLU A O 1
ATOM 723 N N . GLU A 1 130 ? 14.469 29.328 90.564 1.00 200.26 112 GLU A N 1
ATOM 724 C CA . GLU A 1 130 ? 14.038 30.110 91.757 1.00 202.13 112 GLU A CA 1
ATOM 725 C C . GLU A 1 130 ? 12.917 31.083 91.367 1.00 210.41 112 GLU A C 1
ATOM 726 O O . GLU A 1 130 ? 12.101 31.411 92.251 1.00 212.91 112 GLU A O 1
ATOM 728 N N . ASP A 1 131 ? 12.876 31.523 90.102 1.00 219.97 113 ASP A N 1
ATOM 729 C CA . ASP A 1 131 ? 11.849 32.466 89.579 1.00 226.33 113 ASP A CA 1
ATOM 730 C C . ASP A 1 131 ? 10.456 31.851 89.770 1.00 235.79 113 ASP A C 1
ATOM 731 O O . ASP A 1 131 ? 9.556 32.581 90.229 1.00 246.63 113 ASP A O 1
ATOM 736 N N . LEU A 1 132 ? 10.291 30.564 89.441 1.00 241.46 114 LEU A N 1
ATOM 737 C CA . LEU A 1 132 ? 9.019 29.807 89.600 1.00 247.12 114 LEU A CA 1
ATOM 738 C C . LEU A 1 132 ? 7.901 30.574 88.873 1.00 254.98 114 LEU A C 1
ATOM 739 O O . LEU A 1 132 ? 8.036 30.755 87.650 1.00 250.03 114 LEU A O 1
ATOM 744 N N . SER A 1 133 ? 6.847 31.005 89.580 1.00 267.52 115 SER A N 1
ATOM 745 C CA . SER A 1 133 ? 5.795 31.936 89.087 1.00 273.25 115 SER A CA 1
ATOM 746 C C . SER A 1 133 ? 4.891 31.255 88.049 1.00 277.81 115 SER A C 1
ATOM 747 O O . SER A 1 133 ? 4.254 31.985 87.263 1.00 277.49 115 SER A O 1
ATOM 749 N N . ALA A 1 134 ? 4.829 29.918 88.055 1.00 280.92 116 ALA A N 1
ATOM 750 C CA . ALA A 1 134 ? 3.911 29.091 87.232 1.00 280.93 116 ALA A CA 1
ATOM 751 C C . ALA A 1 134 ? 4.107 29.396 85.737 1.00 283.98 116 ALA A C 1
ATOM 752 O O . ALA A 1 134 ? 5.272 29.396 85.288 1.00 289.05 116 ALA A O 1
ATOM 754 N N . THR A 1 135 ? 3.020 29.652 84.996 1.00 282.06 117 THR A N 1
ATOM 755 C CA . THR A 1 135 ? 2.985 29.671 83.505 1.00 280.32 117 THR A CA 1
ATOM 756 C C . THR A 1 135 ? 3.761 30.863 82.945 1.00 285.56 117 THR A C 1
ATOM 757 O O . THR A 1 135 ? 4.572 30.675 82.039 1.00 290.68 117 THR A O 1
ATOM 761 N N . PRO A 1 136 ? 3.536 32.116 83.418 1.00 283.20 118 PRO A N 1
ATOM 762 C CA . PRO A 1 136 ? 4.165 33.296 82.812 1.00 280.47 118 PRO A CA 1
ATOM 763 C C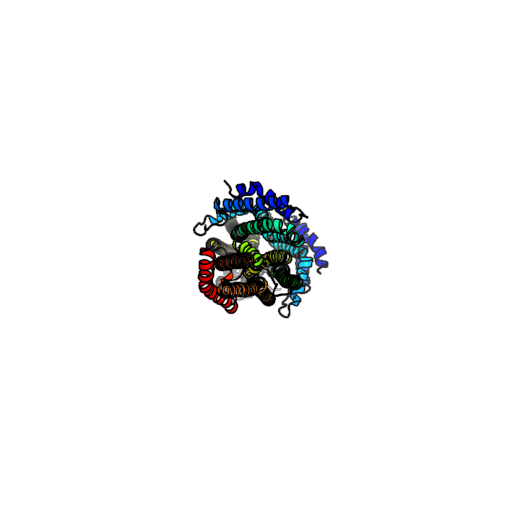 . PRO A 1 136 ? 5.700 33.241 82.729 1.00 279.69 118 PRO A C 1
ATOM 764 O O . PRO A 1 136 ? 6.239 33.472 81.656 1.00 275.01 118 PRO A O 1
ATOM 768 N N . LYS A 1 137 ? 6.363 32.961 83.855 1.00 277.02 119 LYS A N 1
ATOM 769 C CA . LYS A 1 137 ? 7.840 32.800 83.942 1.00 269.82 119 LYS A CA 1
ATOM 770 C C . LYS A 1 137 ? 8.254 31.559 83.142 1.00 266.81 119 LYS A C 1
ATOM 771 O O . LYS A 1 137 ? 9.291 31.624 82.452 1.00 270.70 119 LYS A O 1
ATOM 773 N N . GLY A 1 138 ? 7.456 30.486 83.227 1.00 258.48 120 GLY A N 1
ATOM 774 C CA . GLY A 1 138 ? 7.697 29.183 82.576 1.00 247.85 120 GLY A CA 1
ATOM 775 C C . GLY A 1 138 ? 7.902 29.307 81.074 1.00 241.09 120 GLY A C 1
ATOM 776 O O . GLY A 1 138 ? 8.846 28.677 80.558 1.00 244.50 120 GLY A O 1
ATOM 777 N N . ASN A 1 139 ? 7.057 30.092 80.397 1.00 231.50 121 ASN A N 1
ATOM 778 C CA . ASN A 1 139 ? 7.074 30.269 78.919 1.00 223.11 121 ASN A CA 1
ATOM 779 C C . ASN A 1 139 ? 8.443 30.816 78.495 1.00 208.41 121 ASN A C 1
ATOM 780 O O . ASN A 1 139 ? 9.032 30.263 77.545 1.00 199.91 121 ASN A O 1
ATOM 785 N N . VAL A 1 140 ? 8.936 31.843 79.195 1.00 197.40 122 VAL A N 1
ATOM 786 C CA . VAL A 1 140 ? 10.280 32.455 78.961 1.00 191.50 122 VAL A CA 1
ATOM 787 C C . VAL A 1 140 ? 11.352 31.406 79.294 1.00 187.01 122 VAL A C 1
ATOM 788 O O . VAL A 1 140 ? 12.318 31.294 78.515 1.00 183.24 122 VAL A O 1
ATOM 792 N N . ASP A 1 141 ? 11.175 30.657 80.392 1.00 182.93 123 ASP A N 1
ATOM 793 C CA . ASP A 1 141 ? 12.123 29.610 80.874 1.00 176.42 123 ASP A CA 1
ATOM 794 C C . ASP A 1 141 ? 12.380 28.584 79.764 1.00 174.06 123 ASP A C 1
ATOM 795 O O . ASP A 1 141 ? 13.538 28.146 79.637 1.00 182.20 123 ASP A O 1
ATOM 800 N N . PHE A 1 142 ? 11.351 28.201 79.000 1.00 170.51 124 PHE A N 1
ATOM 801 C CA . PHE A 1 142 ? 11.475 27.156 77.951 1.00 174.40 124 PHE A CA 1
ATOM 802 C C . PHE A 1 142 ? 12.403 27.698 76.857 1.00 171.76 124 PHE A C 1
ATOM 803 O O . PHE A 1 142 ? 13.391 27.015 76.534 1.00 172.30 124 PHE A O 1
ATOM 811 N N . ASP A 1 143 ? 12.152 28.922 76.386 1.00 175.22 125 ASP A N 1
ATOM 812 C CA . ASP A 1 143 ? 13.039 29.649 75.436 1.00 175.81 125 ASP A CA 1
ATOM 813 C C . ASP A 1 143 ? 14.487 29.605 75.950 1.00 162.52 125 ASP A C 1
ATOM 814 O O . ASP A 1 143 ? 15.394 29.398 75.118 1.00 156.59 125 ASP A O 1
ATOM 819 N N . LEU A 1 144 ? 14.693 29.770 77.264 1.00 151.44 126 LEU A N 1
ATOM 820 C CA . LEU A 1 144 ? 16.040 29.832 77.899 1.00 142.37 126 LEU A CA 1
ATOM 821 C C . LEU A 1 144 ? 16.670 28.436 78.001 1.00 132.07 126 LEU A C 1
ATOM 822 O O . LEU A 1 144 ? 17.788 28.287 77.488 1.00 129.40 126 LEU A O 1
ATOM 827 N N . LEU A 1 145 ? 16.021 27.457 78.643 1.00 123.63 127 LEU A N 1
ATOM 828 C CA . LEU A 1 145 ? 16.631 26.112 78.846 1.00 125.78 127 LEU A CA 1
ATOM 829 C C . LEU A 1 145 ? 17.091 25.555 77.494 1.00 131.41 127 LEU A C 1
ATOM 830 O O . LEU A 1 145 ? 18.216 25.034 77.445 1.00 141.93 127 LEU A O 1
ATOM 835 N N . PHE A 1 146 ? 16.266 25.656 76.447 1.00 138.61 128 PHE A N 1
ATOM 836 C CA . PHE A 1 146 ? 16.595 25.128 75.095 1.00 148.52 128 PHE A CA 1
ATOM 837 C C . PHE A 1 146 ? 17.856 25.845 74.596 1.00 143.84 128 PHE A C 1
ATOM 838 O O . PHE A 1 146 ? 18.752 25.171 74.060 1.00 149.11 128 PHE A O 1
ATOM 846 N N . ASP A 1 147 ? 17.945 27.157 74.830 1.00 138.16 129 ASP A N 1
ATOM 847 C CA . ASP A 1 147 ? 19.133 27.993 74.508 1.00 138.68 129 ASP A CA 1
ATOM 848 C C . ASP A 1 147 ? 20.329 27.516 75.346 1.00 138.74 129 ASP A C 1
ATOM 849 O O . ASP A 1 147 ? 21.405 27.303 74.760 1.00 141.09 129 ASP A O 1
ATOM 854 N N . LEU A 1 148 ? 20.151 27.354 76.663 1.00 138.40 130 LEU A N 1
ATOM 855 C CA . LEU A 1 148 ? 21.228 26.921 77.597 1.00 136.91 130 LEU A CA 1
ATOM 856 C C . LEU A 1 148 ? 21.755 25.550 77.169 1.00 136.24 130 LEU A C 1
ATOM 857 O O . LEU A 1 148 ? 22.981 25.418 77.009 1.00 141.28 130 LEU A O 1
ATOM 862 N N . ILE A 1 149 ? 20.866 24.572 76.991 1.00 136.31 131 ILE A N 1
ATOM 863 C CA . ILE A 1 149 ? 21.263 23.187 76.602 1.00 143.66 131 ILE A CA 1
ATOM 864 C C . ILE A 1 149 ? 21.870 23.244 75.189 1.00 137.92 131 ILE A C 1
ATOM 865 O O . ILE A 1 149 ? 22.770 22.430 74.908 1.00 135.10 131 ILE A O 1
ATOM 870 N N . GLU A 1 150 ? 21.476 24.227 74.368 1.00 139.36 132 GLU A N 1
ATOM 871 C CA . GLU A 1 150 ? 22.108 24.498 73.047 1.00 143.55 132 GLU A CA 1
ATOM 872 C C . GLU A 1 150 ? 23.567 24.930 73.255 1.00 138.41 132 GLU A C 1
ATOM 873 O O . GLU A 1 150 ? 24.425 24.454 72.489 1.00 137.61 132 GLU A O 1
ATOM 879 N N . ASN A 1 151 ? 23.846 25.795 74.239 1.00 133.06 133 ASN A N 1
ATOM 880 C CA . ASN A 1 151 ? 25.234 26.190 74.605 1.00 131.39 133 ASN A CA 1
ATOM 881 C C . ASN A 1 151 ? 26.029 24.931 74.956 1.00 129.90 133 ASN A C 1
ATOM 882 O O . ASN A 1 151 ? 27.143 24.755 74.420 1.00 134.81 133 ASN A O 1
ATOM 887 N N . CYS A 1 152 ? 25.451 24.089 75.814 1.00 120.51 134 CYS A N 1
ATOM 888 C CA . CYS A 1 152 ? 26.121 22.923 76.437 1.00 113.93 134 CYS A CA 1
ATOM 889 C C . CYS A 1 152 ? 26.540 21.906 75.374 1.00 113.23 134 CYS A C 1
ATOM 890 O O . CYS A 1 152 ? 27.689 21.456 75.465 1.00 120.34 134 CYS A O 1
ATOM 893 N N . THR A 1 153 ? 25.687 21.565 74.402 1.00 114.87 135 THR A N 1
ATOM 894 C CA . THR A 1 153 ? 26.073 20.589 73.344 1.00 121.98 135 THR A CA 1
ATOM 895 C C . THR A 1 153 ? 27.391 21.075 72.732 1.00 123.69 135 THR A C 1
ATOM 896 O O . THR A 1 153 ? 28.314 20.254 72.621 1.00 127.60 135 THR A O 1
ATOM 900 N N . HIS A 1 154 ? 27.504 22.371 72.430 1.00 127.55 136 HIS A N 1
ATOM 901 C CA . HIS A 1 154 ? 28.696 22.947 71.754 1.00 134.76 136 HIS A CA 1
ATOM 902 C C . HIS A 1 154 ? 29.851 23.062 72.759 1.00 131.27 136 HIS A C 1
ATOM 903 O O . HIS A 1 154 ? 30.954 22.606 72.408 1.00 128.16 136 HIS A O 1
ATOM 910 N N . GLU A 1 155 ? 29.611 23.565 73.974 1.00 125.24 137 GLU A N 1
ATOM 911 C CA . GLU A 1 155 ? 30.617 23.518 75.072 1.00 119.16 137 GLU A CA 1
ATOM 912 C C . GLU A 1 155 ? 31.200 22.099 75.124 1.00 121.54 137 GLU A C 1
AT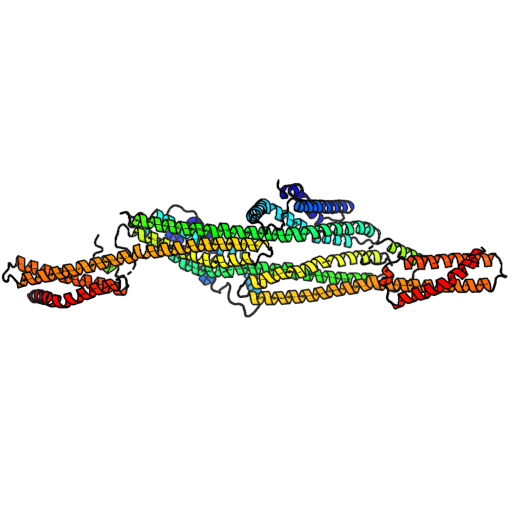OM 913 O O . GLU A 1 155 ? 32.375 21.942 74.767 1.00 124.95 137 GLU A O 1
ATOM 915 N N . SER A 1 156 ? 30.372 21.106 75.471 1.00 126.66 138 SER A N 1
ATOM 916 C CA . SER A 1 156 ? 30.768 19.702 75.779 1.00 127.63 138 SER A CA 1
ATOM 917 C C . SER A 1 156 ? 31.501 19.048 74.599 1.00 130.52 138 SER A C 1
ATOM 918 O O . SER A 1 156 ? 32.529 18.394 74.853 1.00 137.14 138 SER A O 1
ATOM 921 N N . ASN A 1 157 ? 30.987 19.184 73.371 1.00 137.08 139 ASN A N 1
ATOM 922 C CA . ASN A 1 157 ? 31.625 18.625 72.146 1.00 150.97 139 ASN A CA 1
ATOM 923 C C . ASN A 1 157 ? 33.011 19.255 71.996 1.00 159.18 139 ASN A C 1
ATOM 924 O O . ASN A 1 157 ? 33.994 18.516 72.001 1.00 163.04 139 ASN A O 1
ATOM 929 N N . PHE A 1 158 ? 33.069 20.580 71.867 1.00 172.59 140 PHE A N 1
ATOM 930 C CA . PHE A 1 158 ? 34.333 21.343 71.705 1.00 183.58 140 PHE A CA 1
ATOM 931 C C . PHE A 1 158 ? 35.176 21.207 72.982 1.00 182.40 140 PHE A C 1
ATOM 932 O O . PHE A 1 158 ? 36.329 20.758 72.873 1.00 188.35 140 PHE A O 1
ATOM 940 N N . LEU A 1 159 ? 34.601 21.532 74.146 1.00 184.30 141 LEU A N 1
ATOM 941 C CA . LEU A 1 159 ? 35.321 21.667 75.447 1.00 184.46 141 LEU A CA 1
ATOM 942 C C . LEU A 1 159 ? 36.106 20.390 75.769 1.00 178.86 141 LEU A C 1
ATOM 943 O O . LEU A 1 159 ? 37.327 20.492 75.937 1.00 183.00 141 LEU A O 1
ATOM 945 N N . THR A 1 160 ? 35.443 19.235 75.865 1.00 171.20 142 THR A N 1
ATOM 946 C CA . THR A 1 160 ? 36.068 17.977 76.359 1.00 179.76 142 THR A CA 1
ATOM 947 C C . THR A 1 160 ? 37.210 17.568 75.428 1.00 182.53 142 THR A C 1
ATOM 948 O O . THR A 1 160 ? 38.359 17.544 75.857 1.00 180.43 142 THR A O 1
ATOM 952 N N . PRO A 1 161 ? 36.957 17.251 74.136 1.00 199.55 143 PRO A N 1
ATOM 953 C CA . PRO A 1 161 ? 38.005 16.725 73.257 1.00 203.71 143 PRO A CA 1
ATOM 954 C C . PRO A 1 161 ? 39.218 17.663 73.151 1.00 198.85 143 PRO A C 1
ATOM 955 O O . PRO A 1 161 ? 40.298 17.241 73.506 1.00 194.46 143 PRO A O 1
ATOM 959 N N . ASN A 1 162 ? 38.998 18.900 72.690 1.00 201.36 144 ASN A N 1
ATOM 960 C CA . ASN A 1 162 ? 40.047 19.936 72.477 1.00 204.90 144 ASN A CA 1
ATOM 961 C C . ASN A 1 162 ? 40.904 20.052 73.742 1.00 195.66 144 ASN A C 1
ATOM 962 O O . ASN A 1 162 ? 42.101 19.710 73.682 1.00 203.92 144 ASN A O 1
ATOM 967 N N . LEU A 1 163 ? 40.301 20.503 74.843 1.00 180.70 145 LEU A N 1
ATOM 968 C CA . LEU A 1 163 ? 41.034 20.991 76.042 1.00 181.62 145 LEU A CA 1
ATOM 969 C C . LEU A 1 163 ? 41.709 19.828 76.773 1.00 174.62 145 LEU A C 1
ATOM 970 O O . LEU A 1 163 ? 42.851 20.022 77.215 1.00 167.29 145 LEU A O 1
ATOM 975 N N . LYS A 1 164 ? 41.031 18.686 76.914 1.00 172.43 146 LYS A N 1
ATOM 976 C CA . LYS A 1 164 ? 41.626 17.469 77.526 1.00 173.64 146 LYS A CA 1
ATOM 977 C C . LYS A 1 164 ? 43.007 17.264 76.897 1.00 179.02 146 LYS A C 1
ATOM 978 O O . LYS A 1 164 ? 44.014 17.433 77.615 1.00 197.49 146 LYS A O 1
ATOM 980 N N . GLN A 1 165 ? 43.044 16.984 75.591 1.00 178.27 147 GLN A N 1
ATOM 981 C CA . GLN A 1 165 ? 44.296 16.708 74.836 1.00 177.87 147 GLN A CA 1
ATOM 982 C C . GLN A 1 165 ? 45.201 17.944 74.891 1.00 170.08 147 GLN A C 1
ATOM 983 O O . GLN A 1 165 ? 46.398 17.769 75.173 1.00 176.03 147 GLN A O 1
ATOM 989 N N . LEU A 1 166 ? 44.655 19.141 74.651 1.00 159.70 148 LEU A N 1
ATOM 990 C CA . LEU A 1 166 ? 45.467 20.386 74.570 1.00 159.75 148 LEU A CA 1
ATOM 991 C C . LEU A 1 166 ? 46.169 20.623 75.910 1.00 163.42 148 LEU A C 1
ATOM 992 O O . LEU A 1 166 ? 47.390 20.829 75.884 1.00 173.97 148 LEU A O 1
ATOM 997 N N . LYS A 1 167 ? 45.439 20.577 77.030 1.00 163.48 149 LYS A N 1
ATOM 998 C CA . LYS A 1 167 ? 46.014 20.853 78.375 1.00 163.73 149 LYS A CA 1
ATOM 999 C C . LYS A 1 167 ? 47.123 19.835 78.656 1.00 164.23 149 LYS A C 1
ATOM 1000 O O . LYS A 1 167 ? 48.204 20.262 79.105 1.00 172.96 149 LYS A O 1
ATOM 1006 N N . GLU A 1 168 ? 46.867 18.549 78.387 1.00 164.20 150 GLU A N 1
ATOM 1007 C CA . GLU A 1 168 ? 47.870 17.461 78.532 1.00 170.76 150 GLU A CA 1
ATOM 1008 C C . GLU A 1 168 ? 49.095 17.802 77.679 1.00 166.53 150 GLU A C 1
ATOM 1009 O O . GLU A 1 168 ? 50.218 17.677 78.194 1.00 170.12 150 GLU A O 1
ATOM 1015 N N . CYS A 1 169 ? 48.878 18.225 76.430 1.00 163.05 151 CYS A N 1
ATOM 1016 C CA . CYS A 1 169 ? 49.952 18.506 75.441 1.00 164.20 151 CYS A CA 1
ATOM 1017 C C . CYS A 1 169 ? 50.820 19.669 75.935 1.00 162.44 151 CYS A C 1
ATOM 1018 O O . CYS A 1 169 ? 52.055 19.549 75.845 1.00 169.20 151 CYS A O 1
ATOM 1021 N N . ILE A 1 170 ? 50.204 20.735 76.460 1.00 158.24 152 ILE A N 1
ATOM 1022 C CA . ILE A 1 170 ? 50.935 21.908 77.028 1.00 163.38 152 ILE A CA 1
ATOM 1023 C C . ILE A 1 170 ? 51.825 21.393 78.167 1.00 164.76 152 ILE A C 1
ATOM 1024 O O . ILE A 1 170 ? 53.048 21.642 78.129 1.00 168.20 152 ILE A O 1
ATOM 1029 N N . ASP A 1 171 ? 51.229 20.682 79.129 1.00 163.40 153 ASP A N 1
ATOM 1030 C CA . ASP A 1 171 ? 51.925 20.159 80.335 1.00 161.79 153 ASP A CA 1
ATOM 1031 C C . ASP A 1 171 ? 53.037 19.201 79.888 1.00 153.44 153 ASP A C 1
ATOM 1032 O O . ASP A 1 171 ? 54.154 19.315 80.426 1.00 150.28 153 ASP A O 1
ATOM 1037 N N . ALA A 1 172 ? 52.752 18.319 78.924 1.00 145.91 154 ALA A N 1
ATOM 1038 C CA . ALA A 1 172 ? 53.715 17.334 78.377 1.00 142.95 154 ALA A CA 1
ATOM 1039 C C . ALA A 1 172 ? 54.881 18.077 77.718 1.00 144.46 154 ALA A C 1
ATOM 1040 O O . ALA A 1 172 ? 56.040 17.719 78.001 1.00 154.51 154 ALA A O 1
ATOM 1042 N N . ALA A 1 173 ? 54.583 19.079 76.887 1.00 143.31 155 ALA A N 1
ATOM 1043 C CA . ALA A 1 173 ? 55.590 19.924 76.202 1.00 146.20 155 ALA A CA 1
ATOM 1044 C C . ALA A 1 173 ? 56.430 20.659 77.254 1.00 147.04 155 ALA A C 1
ATOM 1045 O O . ALA A 1 173 ? 57.668 20.634 77.132 1.00 143.99 155 ALA A O 1
ATOM 1047 N N . MET A 1 174 ? 55.780 21.264 78.257 1.00 149.69 156 MET A N 1
ATOM 1048 C CA . MET A 1 174 ? 56.449 21.956 79.395 1.00 152.30 156 MET A CA 1
ATOM 1049 C C . MET A 1 174 ? 57.501 21.022 80.007 1.00 146.20 156 MET A C 1
ATOM 1050 O O . MET A 1 174 ? 58.683 21.409 80.028 1.00 140.95 156 MET A O 1
ATOM 1055 N N . GLU A 1 175 ? 57.084 19.841 80.474 1.00 145.63 157 GLU A N 1
ATOM 1056 C CA . GLU A 1 175 ? 57.980 18.850 81.131 1.00 146.77 157 GLU A CA 1
ATOM 1057 C C . GLU A 1 175 ? 59.049 18.389 80.134 1.00 145.01 157 GLU A C 1
ATOM 1058 O O . GLU A 1 175 ? 60.222 18.337 80.538 1.00 161.04 157 GLU A O 1
ATOM 1064 N N . PHE A 1 176 ? 58.661 18.062 78.896 1.00 134.52 158 PHE A N 1
ATOM 1065 C CA . PHE A 1 176 ? 59.564 17.487 77.861 1.00 128.62 158 PHE A CA 1
ATOM 1066 C C . PHE A 1 176 ? 60.749 18.425 77.604 1.00 128.22 158 PHE A C 1
ATOM 1067 O O . PHE A 1 176 ? 61.880 17.924 77.502 1.00 125.78 158 PHE A O 1
ATOM 1075 N N . ASN A 1 177 ? 60.497 19.729 77.462 1.00 132.59 159 ASN A N 1
ATOM 1076 C CA . ASN A 1 177 ? 61.569 20.742 77.266 1.00 138.39 159 ASN A CA 1
ATOM 1077 C C . ASN A 1 177 ? 62.432 20.783 78.532 1.00 138.47 159 ASN A C 1
ATOM 1078 O O . ASN A 1 177 ? 63.666 20.833 78.398 1.00 147.28 159 ASN A O 1
ATOM 1083 N N . GLU A 1 178 ? 61.810 20.720 79.712 1.00 138.67 160 GLU A N 1
ATOM 1084 C CA . GLU A 1 178 ? 62.531 20.683 81.013 1.00 144.14 160 GLU A CA 1
ATOM 1085 C C . GLU A 1 178 ? 63.534 19.523 80.967 1.00 140.95 160 GLU A C 1
ATOM 1086 O O . GLU A 1 178 ? 64.745 19.802 81.036 1.00 152.71 160 GLU A O 1
ATOM 1092 N N . ILE A 1 179 ? 63.048 18.289 80.790 1.00 134.47 161 ILE A N 1
ATOM 1093 C CA . ILE A 1 179 ? 63.869 17.038 80.831 1.00 136.53 161 ILE A CA 1
ATOM 1094 C C . ILE A 1 179 ? 64.918 17.051 79.706 1.00 139.10 161 ILE A C 1
ATOM 1095 O O . ILE A 1 179 ? 66.054 16.630 79.983 1.00 146.50 161 ILE A O 1
ATOM 1100 N N . SER A 1 180 ? 64.576 17.502 78.494 1.00 140.16 162 SER A N 1
ATOM 1101 C CA . SER A 1 180 ? 65.509 17.528 77.333 1.00 140.08 162 SER A CA 1
ATOM 1102 C C . SER A 1 180 ? 66.518 18.674 77.476 1.00 139.90 162 SER A C 1
ATOM 1103 O O . SER A 1 180 ? 67.722 18.385 77.493 1.00 149.67 162 SER A O 1
ATOM 1106 N N . ARG A 1 181 ? 66.052 19.924 77.547 1.00 140.85 163 ARG A N 1
ATOM 1107 C CA . ARG A 1 181 ? 66.929 21.127 77.505 1.00 150.69 163 ARG A CA 1
ATOM 1108 C C . ARG A 1 181 ? 67.545 21.381 78.887 1.00 149.85 163 ARG A C 1
ATOM 1109 O O . ARG A 1 181 ? 68.782 21.464 78.966 1.00 150.09 163 ARG A O 1
ATOM 1117 N N . ASP A 1 182 ? 66.727 21.503 79.935 1.00 153.24 164 ASP A N 1
ATOM 1118 C CA . ASP A 1 182 ? 67.184 21.981 81.270 1.00 158.20 164 ASP A CA 1
ATOM 1119 C C . ASP A 1 182 ? 67.958 20.879 82.008 1.00 153.97 164 ASP A C 1
ATOM 1120 O O . ASP A 1 182 ? 68.818 21.238 82.834 1.00 163.17 164 ASP A O 1
ATOM 1125 N N . HIS A 1 183 ? 67.681 19.600 81.734 1.00 143.83 165 HIS A N 1
ATOM 1126 C CA . HIS A 1 183 ? 68.263 18.452 82.481 1.00 142.36 165 HIS A CA 1
ATOM 1127 C C . HIS A 1 183 ? 69.273 17.709 81.601 1.00 140.93 165 HIS A C 1
ATOM 1128 O O . HIS A 1 183 ? 70.447 17.651 81.996 1.00 153.05 165 HIS A O 1
ATOM 1135 N N . MET A 1 184 ? 68.834 17.168 80.460 1.00 137.60 166 MET A N 1
ATOM 1136 C CA . MET A 1 184 ? 69.673 16.321 79.566 1.00 135.73 166 MET A CA 1
ATOM 1137 C C . MET A 1 184 ? 70.756 17.174 78.895 1.00 133.68 166 MET A C 1
ATOM 1138 O O . MET A 1 184 ? 71.934 16.793 78.996 1.00 137.34 166 MET A O 1
ATOM 1143 N N . ASP A 1 185 ? 70.378 18.269 78.229 1.00 133.82 167 ASP A N 1
ATOM 1144 C CA . ASP A 1 185 ? 71.326 19.144 77.485 1.00 136.27 167 ASP A CA 1
ATOM 1145 C C . ASP A 1 185 ? 72.362 19.698 78.472 1.00 139.69 167 ASP A C 1
ATOM 1146 O O . ASP A 1 185 ? 73.558 19.679 78.126 1.00 154.90 167 ASP A O 1
ATOM 1151 N N . THR A 1 186 ? 71.927 20.143 79.657 1.00 133.92 168 THR A N 1
ATOM 1152 C CA . THR A 1 186 ? 72.808 20.651 80.746 1.00 129.89 168 THR A CA 1
ATOM 1153 C C . THR A 1 186 ? 73.886 19.606 81.058 1.00 125.58 168 THR A C 1
ATOM 1154 O O . THR A 1 186 ? 75.071 19.975 81.034 1.00 127.45 168 THR A O 1
ATOM 1158 N N . LEU A 1 187 ? 73.483 18.361 81.332 1.00 123.42 169 LEU A N 1
ATOM 1159 C CA . LEU A 1 187 ? 74.399 17.252 81.720 1.00 127.38 169 LEU A CA 1
ATOM 1160 C C . LEU A 1 187 ? 75.419 16.992 80.604 1.00 133.58 169 LEU A C 1
ATOM 1161 O O . LEU A 1 187 ? 76.601 16.792 80.940 1.00 147.27 169 LEU A O 1
ATOM 1166 N N . ASP A 1 188 ? 74.994 16.999 79.336 1.00 133.96 170 ASP A N 1
ATOM 1167 C CA . ASP A 1 188 ? 75.904 16.832 78.171 1.00 135.48 170 ASP A CA 1
ATOM 1168 C C . ASP A 1 188 ? 76.959 17.942 78.215 1.00 136.28 170 ASP A C 1
ATOM 1169 O O . ASP A 1 188 ? 78.155 17.608 78.148 1.00 139.42 170 ASP A O 1
ATOM 1174 N N . ASP A 1 189 ? 76.526 19.203 78.342 1.00 140.97 171 ASP A N 1
ATOM 1175 C CA . ASP A 1 189 ? 77.418 20.393 78.436 1.00 148.61 171 ASP A CA 1
ATOM 1176 C C . ASP A 1 189 ? 78.429 20.157 79.562 1.00 142.41 171 ASP A C 1
ATOM 1177 O O . ASP A 1 189 ? 79.638 20.284 79.307 1.00 145.47 171 ASP A O 1
ATOM 1182 N N . LEU A 1 190 ? 77.930 19.801 80.748 1.00 136.67 172 LEU A N 1
ATOM 1183 C CA . LEU A 1 190 ? 78.728 19.576 81.981 1.00 133.66 172 LEU A CA 1
ATOM 1184 C C . LEU A 1 190 ? 79.736 18.446 81.738 1.00 128.25 172 LEU A C 1
ATOM 1185 O O . LEU A 1 190 ? 80.918 18.637 82.073 1.00 133.49 172 LEU A O 1
ATOM 1190 N N . ILE A 1 191 ? 79.295 17.331 81.149 1.00 124.33 173 ILE A N 1
ATOM 1191 C CA . ILE A 1 191 ? 80.155 16.143 80.853 1.00 129.04 173 ILE A CA 1
ATOM 1192 C C . ILE A 1 191 ? 81.294 16.565 79.917 1.00 134.33 173 ILE A C 1
ATOM 1193 O O . ILE A 1 191 ? 82.450 16.184 80.193 1.00 137.18 173 ILE A O 1
ATOM 1198 N N . ASN A 1 192 ? 80.978 17.316 78.858 1.00 139.17 174 ASN A N 1
ATOM 1199 C CA . ASN A 1 192 ? 81.964 17.808 77.858 1.00 143.26 174 ASN A CA 1
ATOM 1200 C C . ASN A 1 192 ? 82.990 18.711 78.551 1.00 145.02 174 ASN A C 1
ATOM 1201 O O . ASN A 1 192 ? 84.186 18.536 78.274 1.00 153.82 174 ASN A O 1
ATOM 1206 N N . LYS A 1 193 ? 82.547 19.628 79.419 1.00 146.24 175 LYS A N 1
ATOM 1207 C CA . LYS A 1 193 ? 83.443 20.567 80.152 1.00 152.37 175 LYS A CA 1
ATOM 1208 C C . LYS A 1 193 ? 84.421 19.760 81.014 1.00 152.66 175 LYS A C 1
ATOM 1209 O O . LYS A 1 193 ? 85.593 20.173 81.112 1.00 157.53 175 LYS A O 1
ATOM 1215 N N . ASN A 1 194 ? 83.968 18.641 81.589 1.00 149.20 176 ASN A N 1
ATOM 1216 C CA . ASN A 1 194 ? 84.836 17.705 82.353 1.00 147.14 176 ASN A CA 1
ATOM 1217 C C . ASN A 1 194 ? 85.861 17.090 81.393 1.00 145.97 176 ASN A C 1
ATOM 1218 O O . ASN A 1 194 ? 87.047 17.054 81.763 1.00 157.99 176 ASN A O 1
ATOM 1223 N N . VAL A 1 195 ? 85.444 16.667 80.195 1.00 141.20 177 VAL A N 1
ATOM 1224 C CA . VAL A 1 195 ? 86.365 16.094 79.165 1.00 138.84 177 VAL A CA 1
ATOM 1225 C C . VAL A 1 195 ? 87.366 17.177 78.738 1.00 139.23 177 VAL A C 1
ATOM 1226 O O . VAL A 1 195 ? 88.549 16.839 78.618 1.00 148.00 177 VAL A O 1
ATOM 1230 N N . GLU A 1 196 ? 86.929 18.426 78.546 1.00 144.48 178 GLU A N 1
ATOM 1231 C CA . GLU A 1 196 ? 87.823 19.561 78.176 1.00 157.41 178 GLU A CA 1
ATOM 1232 C C . GLU A 1 196 ? 88.879 19.753 79.272 1.00 161.71 178 GLU A C 1
ATOM 1233 O O . GLU A 1 196 ? 90.075 19.797 78.926 1.00 171.36 178 GLU A O 1
ATOM 1239 N N . LYS A 1 197 ? 88.449 19.865 80.536 1.00 161.91 179 LYS A N 1
ATOM 1240 C CA . LYS A 1 197 ? 89.338 20.021 81.723 1.00 159.81 179 LYS A CA 1
ATOM 1241 C C . LYS A 1 197 ? 90.322 18.847 81.778 1.00 149.63 179 LYS A C 1
ATOM 1242 O O . LYS A 1 197 ? 91.518 19.093 82.009 1.00 151.68 179 LYS A O 1
ATOM 1248 N N . CYS A 1 198 ? 89.815 17.625 81.584 1.00 145.46 180 CYS A N 1
ATOM 1249 C CA . CYS A 1 198 ? 90.595 16.359 81.504 1.00 148.62 180 CYS A CA 1
ATOM 1250 C C . CYS A 1 198 ? 91.728 16.525 80.480 1.00 151.06 180 CYS A C 1
ATOM 1251 O O . CYS A 1 198 ? 92.888 16.252 80.841 1.00 157.48 180 CYS A O 1
ATOM 1254 N N . PHE A 1 199 ? 91.394 16.976 79.263 1.00 153.45 181 PHE A N 1
ATOM 1255 C CA . PHE A 1 199 ? 92.339 17.259 78.146 1.00 151.26 181 PHE A CA 1
ATOM 1256 C C . PHE A 1 199 ? 93.257 18.430 78.509 1.00 147.93 181 PHE A C 1
ATOM 1257 O O . PHE A 1 199 ? 94.478 18.305 78.322 1.00 148.47 181 PHE A O 1
ATOM 1265 N N . GLU A 1 200 ? 92.669 19.540 78.966 1.00 152.64 182 GLU A N 1
ATOM 1266 C CA . GLU A 1 200 ? 93.379 20.786 79.372 1.00 161.60 182 GLU A CA 1
ATOM 1267 C C . GLU A 1 200 ? 94.514 20.426 80.340 1.00 163.41 182 GLU A C 1
ATOM 1268 O O . GLU A 1 200 ? 95.620 20.983 80.186 1.00 173.03 182 GLU A O 1
ATOM 1274 N N . ILE A 1 201 ? 94.248 19.526 81.292 1.00 162.02 183 ILE A N 1
ATOM 1275 C CA . ILE A 1 201 ? 95.244 19.054 82.301 1.00 160.73 183 ILE A CA 1
ATOM 1276 C C . ILE A 1 201 ? 96.413 18.385 81.563 1.00 163.54 183 ILE A C 1
ATOM 1277 O O . ILE A 1 201 ? 97.556 18.825 81.776 1.00 170.25 183 ILE A O 1
ATOM 1282 N N . GLN A 1 202 ? 96.138 17.399 80.700 1.00 164.98 184 GLN A N 1
ATOM 1283 C CA . GLN A 1 202 ? 97.173 16.599 79.982 1.00 169.42 184 GLN A CA 1
ATOM 1284 C C . GLN A 1 202 ? 98.150 17.525 79.241 1.00 171.43 184 GLN A C 1
ATOM 1285 O O . GLN A 1 202 ? 99.364 17.244 79.294 1.00 171.52 184 GLN A O 1
ATOM 1291 N N . GLU A 1 203 ? 97.654 18.583 78.590 1.00 178.03 185 GLU A N 1
ATOM 1292 C CA . GLU A 1 203 ? 98.492 19.560 77.837 1.00 181.42 185 GLU A CA 1
ATOM 1293 C C . GLU A 1 203 ? 99.529 20.178 78.784 1.00 174.24 185 GLU A C 1
ATOM 1294 O O . GLU A 1 203 ? 100.689 20.333 78.362 1.00 180.35 185 GLU A O 1
ATOM 1300 N N . LEU A 1 204 ? 99.136 20.490 80.022 1.00 165.79 186 LEU A N 1
ATOM 1301 C CA . LEU A 1 204 ? 100.047 21.078 81.042 1.00 168.21 186 LEU A CA 1
ATOM 1302 C C . LEU A 1 204 ? 101.023 20.010 81.559 1.00 169.62 186 LEU A C 1
ATOM 1303 O O . LEU A 1 204 ? 102.184 20.378 81.820 1.00 172.48 186 LEU A O 1
ATOM 1308 N N . LYS A 1 205 ? 100.599 18.743 81.672 1.00 169.39 187 LYS A N 1
ATOM 1309 C CA . LYS A 1 205 ? 101.470 17.612 82.106 1.00 169.54 187 LYS A CA 1
ATOM 1310 C C . LYS A 1 205 ? 102.633 17.449 81.118 1.00 176.87 187 LYS A C 1
ATOM 1311 O O . LYS A 1 205 ? 103.784 17.350 81.579 1.00 187.71 187 LYS A O 1
ATOM 1313 N N . PHE A 1 206 ? 102.339 17.449 79.813 1.00 180.69 188 PHE A N 1
ATOM 1314 C CA . PHE A 1 206 ? 103.316 17.236 78.711 1.00 180.74 188 PHE A CA 1
ATOM 1315 C C . PHE A 1 206 ? 104.097 18.529 78.413 1.00 179.64 188 PHE A C 1
ATOM 1316 O O . PHE A 1 206 ? 105.011 18.465 77.567 1.00 181.36 188 PHE A O 1
ATOM 1324 N N . SER A 1 207 ? 103.769 19.652 79.070 1.00 176.99 189 SER A N 1
ATOM 1325 C CA . SER A 1 207 ? 104.402 20.983 78.844 1.00 174.28 189 SER A CA 1
ATOM 1326 C C . SER A 1 207 ? 104.944 21.571 80.155 1.00 174.14 189 SER A C 1
ATOM 1327 O O . SER A 1 207 ? 104.153 22.190 80.896 1.00 175.99 189 SER A O 1
ATOM 1330 N N . SER A 1 208 ? 106.249 21.408 80.409 1.00 171.28 190 SER A N 1
ATOM 1331 C CA . SER A 1 208 ? 107.009 22.071 81.506 1.00 167.35 190 SER A CA 1
ATOM 1332 C C . SER A 1 208 ? 108.512 21.827 81.321 1.00 157.33 190 SER A C 1
ATOM 1333 O O . SER A 1 208 ? 109.273 22.217 82.230 1.00 146.62 190 SER A O 1
ATOM 1336 N N . ASP A 1 219 ? 112.665 19.198 93.181 1.00 153.20 201 ASP A N 1
ATOM 1337 C CA . ASP A 1 219 ? 114.101 18.897 93.433 1.00 154.29 201 ASP A CA 1
ATOM 1338 C C . ASP A 1 219 ? 114.223 17.502 94.065 1.00 159.07 201 ASP A C 1
ATOM 1339 O O . ASP A 1 219 ? 114.090 16.505 93.327 1.00 150.98 201 ASP A O 1
ATOM 1341 N N . GLN A 1 220 ? 114.449 17.434 95.380 1.00 168.76 202 GLN A N 1
ATOM 1342 C CA . GLN A 1 220 ? 114.781 16.177 96.101 1.00 177.83 202 GLN A CA 1
ATOM 1343 C C . GLN A 1 220 ? 113.502 15.489 96.589 1.00 185.18 202 GLN A C 1
ATOM 1344 O O . GLN A 1 220 ? 113.296 14.313 96.226 1.00 189.96 202 GLN A O 1
ATOM 1350 N N . LEU A 1 221 ? 112.693 16.195 97.390 1.00 188.98 203 LEU A N 1
ATOM 1351 C CA . LEU A 1 221 ? 111.687 15.593 98.309 1.00 188.45 203 LEU A CA 1
ATOM 1352 C C . LEU A 1 221 ? 112.391 14.483 99.101 1.00 189.90 203 LEU A C 1
ATOM 1353 O O . LEU A 1 221 ? 111.866 13.352 99.140 1.00 188.76 203 LEU A O 1
ATOM 1355 N N . ILE A 1 222 ? 113.543 14.820 99.698 1.00 189.37 204 ILE A N 1
ATOM 1356 C CA . ILE A 1 222 ? 114.601 13.875 100.173 1.00 190.58 204 ILE A CA 1
ATOM 1357 C C . ILE A 1 222 ? 114.040 12.977 101.282 1.00 193.72 204 ILE A C 1
ATOM 1358 O O . ILE A 1 222 ? 113.987 11.747 101.077 1.00 193.29 204 ILE A O 1
ATOM 1360 N N . LYS A 1 223 ? 113.681 13.570 102.423 1.00 196.62 205 LYS A N 1
ATOM 1361 C CA . LYS A 1 223 ? 112.973 12.886 103.538 1.00 192.35 205 LYS A CA 1
ATOM 1362 C C . LYS A 1 223 ? 111.481 13.240 103.472 1.00 194.44 205 LYS A C 1
ATOM 1363 O O . LYS A 1 223 ? 110.690 12.539 104.128 1.00 178.16 205 LYS A O 1
ATOM 1369 N N . LEU A 1 224 ? 111.120 14.269 102.690 1.00 201.07 206 LEU A N 1
ATOM 1370 C CA . LEU A 1 224 ? 109.715 14.673 102.399 1.00 203.19 206 LEU A CA 1
ATOM 1371 C C . LEU A 1 224 ? 108.894 13.429 102.034 1.00 208.93 206 LEU A C 1
ATOM 1372 O O . LEU A 1 224 ? 107.710 13.368 102.425 1.00 212.06 206 LEU A O 1
ATOM 1374 N N . LEU A 1 225 ? 109.508 12.483 101.313 1.00 206.09 207 LEU A N 1
ATOM 1375 C CA . LEU A 1 225 ? 108.951 11.132 101.037 1.00 198.10 207 LEU A CA 1
ATOM 1376 C C . LEU A 1 225 ? 108.580 10.461 102.365 1.00 198.13 207 LEU A C 1
ATOM 1377 O O . LEU A 1 225 ? 107.433 9.985 102.478 1.00 203.46 207 LEU A O 1
ATOM 1379 N N . SER A 1 226 ? 109.514 10.448 103.325 1.00 191.87 208 SER A N 1
ATOM 1380 C CA . SER A 1 226 ? 109.372 9.834 104.674 1.00 185.80 208 SER A CA 1
ATOM 1381 C C . SER A 1 226 ? 108.295 10.561 105.493 1.00 186.19 208 SER A C 1
ATOM 1382 O O . SER A 1 226 ? 107.528 9.865 106.188 1.00 192.64 208 SER A O 1
ATOM 1384 N N . SER A 1 227 ? 108.248 11.898 105.431 1.00 178.02 209 SER A N 1
ATOM 1385 C CA . SER A 1 227 ? 107.197 12.735 106.074 1.00 172.31 209 SER A CA 1
ATOM 1386 C C . SER A 1 227 ? 105.824 12.279 105.572 1.00 169.43 209 SER A C 1
ATOM 1387 O O . SER A 1 227 ? 104.978 11.911 106.412 1.00 168.25 209 SER A O 1
ATOM 1389 N N . ASN A 1 228 ? 105.639 12.287 104.247 1.00 167.79 210 ASN A N 1
ATOM 1390 C CA . ASN A 1 228 ? 104.424 11.783 103.551 1.00 164.77 210 ASN A CA 1
ATOM 1391 C C . ASN A 1 228 ? 104.075 10.399 104.110 1.00 163.19 210 ASN A C 1
ATOM 1392 O O . ASN A 1 228 ? 102.931 10.224 104.575 1.00 168.90 210 ASN A O 1
ATOM 1394 N N . ASN A 1 229 ? 105.038 9.470 104.086 1.00 152.92 211 ASN A N 1
ATOM 1395 C CA . ASN A 1 229 ? 104.901 8.090 104.625 1.00 143.71 211 ASN A CA 1
ATOM 1396 C C . ASN A 1 229 ? 105.117 8.132 106.142 1.00 140.47 211 ASN A C 1
ATOM 1397 O O . ASN A 1 229 ? 104.523 7.277 106.826 1.00 140.76 211 ASN A O 1
ATOM 1399 N N . LYS A 1 238 ? 97.696 9.339 98.728 1.00 197.44 220 LYS A N 1
ATOM 1400 C CA . LYS A 1 238 ? 98.442 9.354 97.439 1.00 192.50 220 LYS A CA 1
ATOM 1401 C C . LYS A 1 238 ? 98.588 10.800 96.947 1.00 196.79 220 LYS A C 1
ATOM 1402 O O . LYS A 1 238 ? 97.670 11.283 96.251 1.00 192.22 220 LYS A O 1
ATOM 1408 N N . ILE A 1 239 ? 99.699 11.461 97.295 1.00 204.11 221 ILE A N 1
ATOM 1409 C CA . ILE A 1 239 ? 99.983 12.886 96.942 1.00 203.44 221 ILE A CA 1
ATOM 1410 C C . ILE A 1 239 ? 101.077 12.932 95.875 1.00 206.35 221 ILE A C 1
ATOM 1411 O O . ILE A 1 239 ? 102.157 12.373 96.052 1.00 197.72 221 ILE A O 1
ATOM 1416 N N . PRO A 1 240 ? 100.830 13.591 94.722 1.00 213.12 222 PRO A N 1
ATOM 1417 C CA . PRO A 1 240 ? 101.887 13.854 93.750 1.00 214.79 222 PRO A CA 1
ATOM 1418 C C . PRO A 1 240 ? 102.674 15.096 94.196 1.00 217.95 222 PRO A C 1
ATOM 1419 O O . PRO A 1 240 ? 102.441 16.181 93.674 1.00 216.87 222 PRO A O 1
ATOM 1423 N N . ASN A 1 241 ? 103.562 14.899 95.179 1.00 221.87 223 ASN A N 1
ATOM 1424 C CA . ASN A 1 241 ? 104.494 15.928 95.718 1.00 222.98 223 ASN A CA 1
ATOM 1425 C C . ASN A 1 241 ? 105.805 15.874 94.918 1.00 228.83 223 ASN A C 1
ATOM 1426 O O . ASN A 1 241 ? 106.794 16.498 95.355 1.00 232.02 223 ASN A O 1
ATOM 1431 N N . PHE A 1 242 ? 105.783 15.174 93.776 1.00 235.39 224 PHE A N 1
ATOM 1432 C CA . PHE A 1 242 ? 106.935 14.885 92.877 1.00 236.29 224 PHE A CA 1
ATOM 1433 C C . PHE A 1 242 ? 107.521 16.185 92.308 1.00 236.83 224 PHE A C 1
ATOM 1434 O O . PHE A 1 242 ? 108.759 16.325 92.333 1.00 245.90 224 PHE A O 1
ATOM 1442 N N . SER A 1 243 ? 106.674 17.081 91.787 1.00 232.79 225 SER A N 1
ATOM 1443 C CA . SER A 1 243 ? 107.063 18.418 91.258 1.00 225.99 225 SER A CA 1
ATOM 1444 C C . SER A 1 243 ? 106.465 19.514 92.140 1.00 230.50 225 SER A C 1
ATOM 1445 O O . SER A 1 243 ? 105.377 20.013 91.849 1.00 242.70 225 SER A O 1
ATOM 1448 N N . PRO A 1 244 ? 107.155 19.938 93.229 1.00 222.85 226 PRO A N 1
ATOM 1449 C CA . PRO A 1 244 ? 106.610 20.929 94.159 1.00 216.81 226 PRO A CA 1
ATOM 1450 C C . PRO A 1 244 ? 105.891 22.085 93.443 1.00 213.60 226 PRO A C 1
ATOM 1451 O O . PRO A 1 244 ? 104.870 22.523 93.940 1.00 223.26 226 PRO A O 1
ATOM 1455 N N . VAL A 1 245 ? 106.419 22.517 92.291 1.00 199.50 227 VAL A N 1
ATOM 1456 C CA . VAL A 1 245 ? 105.814 23.563 91.411 1.00 188.60 227 VAL A CA 1
ATOM 1457 C C . VAL A 1 245 ? 104.454 23.075 90.889 1.00 185.00 227 VAL A C 1
ATOM 1458 O O . VAL A 1 245 ? 103.486 23.856 90.980 1.00 177.31 227 VAL A O 1
ATOM 1462 N N . GLU A 1 246 ? 104.378 21.853 90.349 1.00 183.24 228 GLU A N 1
ATOM 1463 C CA . GLU A 1 246 ? 103.155 21.339 89.671 1.00 180.87 228 GLU A CA 1
ATOM 1464 C C . GLU A 1 246 ? 102.343 20.421 90.593 1.00 178.58 228 GLU A C 1
ATOM 1465 O O . GLU A 1 246 ? 101.553 19.616 90.062 1.00 169.48 228 GLU A O 1
ATOM 1471 N N . GLU A 1 247 ? 102.459 20.579 91.916 1.00 178.91 229 GLU A N 1
ATOM 1472 C CA . GLU A 1 247 ? 101.493 19.984 92.879 1.00 175.45 229 GLU A CA 1
ATOM 1473 C C . GLU A 1 247 ? 100.107 20.579 92.590 1.00 169.30 229 GLU A C 1
ATOM 1474 O O . GLU A 1 247 ? 99.105 19.963 92.993 1.00 164.18 229 GLU A O 1
ATOM 1480 N N . SER A 1 248 ? 100.070 21.730 91.906 1.00 165.63 230 SER A N 1
ATOM 1481 C CA . SER A 1 248 ? 98.844 22.461 91.485 1.00 164.21 230 SER A CA 1
ATOM 1482 C C . SER A 1 248 ? 97.981 21.595 90.560 1.00 157.37 230 SER A C 1
ATOM 1483 O O . SER A 1 248 ? 96.745 21.621 90.723 1.00 158.78 230 SER A O 1
ATOM 1486 N N . LEU A 1 249 ? 98.597 20.882 89.614 1.00 152.33 231 LEU A N 1
ATOM 1487 C CA . LEU A 1 249 ? 97.864 20.119 88.568 1.00 155.39 231 LEU A CA 1
ATOM 1488 C C . LEU A 1 249 ? 96.966 19.073 89.236 1.00 158.68 231 LEU A C 1
ATOM 1489 O O . LEU A 1 249 ? 95.834 18.884 88.757 1.00 160.11 231 LEU A O 1
ATOM 1494 N N . SER A 1 250 ? 97.454 18.435 90.304 1.00 166.28 232 SER A N 1
ATOM 1495 C CA . SER A 1 250 ? 96.715 17.418 91.096 1.00 171.01 232 SER A CA 1
ATOM 1496 C C . SER A 1 250 ? 95.415 18.016 91.640 1.00 172.28 232 SER A C 1
ATOM 1497 O O . SER A 1 250 ? 94.379 17.336 91.560 1.00 173.97 232 SER A O 1
ATOM 1500 N N . ARG A 1 251 ? 95.476 19.238 92.168 1.00 169.91 233 ARG A N 1
ATOM 1501 C CA . ARG A 1 251 ? 94.307 19.933 92.767 1.00 171.19 233 ARG A CA 1
ATOM 1502 C C . ARG A 1 251 ? 93.258 20.143 91.667 1.00 165.66 233 ARG A C 1
ATOM 1503 O O . ARG A 1 251 ? 92.060 19.962 91.953 1.00 165.15 233 ARG A O 1
ATOM 1511 N N . LYS A 1 252 ? 93.696 20.460 90.445 1.00 158.94 234 LYS A N 1
ATOM 1512 C CA . LYS A 1 252 ? 92.803 20.606 89.265 1.00 154.95 234 LYS A CA 1
ATOM 1513 C C . LYS A 1 252 ? 92.171 19.247 88.946 1.00 146.63 234 LYS A C 1
ATOM 1514 O O . LYS A 1 252 ? 91.001 19.235 88.540 1.00 153.44 234 LYS A O 1
ATOM 1520 N N . PHE A 1 253 ? 92.900 18.144 89.133 1.00 140.11 235 PHE A N 1
ATOM 1521 C CA . PHE A 1 253 ? 92.350 16.773 88.970 1.00 137.42 235 PHE A CA 1
ATOM 1522 C C . PHE A 1 253 ? 91.369 16.482 90.111 1.00 140.82 235 PHE A C 1
ATOM 1523 O O . PHE A 1 253 ? 90.335 15.843 89.843 1.00 153.67 235 PHE A O 1
ATOM 1531 N N . LEU A 1 254 ? 91.675 16.928 91.335 1.00 143.38 236 LEU A N 1
ATOM 1532 C CA . LEU A 1 254 ? 90.836 16.652 92.535 1.00 147.81 236 LEU A CA 1
ATOM 1533 C C . LEU A 1 254 ? 89.418 17.182 92.290 1.00 146.15 236 LEU A C 1
ATOM 1534 O O . LEU A 1 254 ? 88.465 16.404 92.488 1.00 144.11 236 LEU A O 1
ATOM 1539 N N . ILE A 1 255 ? 89.287 18.440 91.854 1.00 142.65 237 ILE A N 1
ATOM 1540 C CA . ILE A 1 255 ? 87.967 19.075 91.556 1.00 138.53 237 ILE A CA 1
ATOM 1541 C C . ILE A 1 255 ? 87.270 18.258 90.460 1.00 135.97 237 ILE A C 1
ATOM 1542 O O . ILE A 1 255 ? 86.051 18.041 90.582 1.00 146.27 237 ILE A O 1
ATOM 1547 N N . LEU A 1 256 ? 88.016 17.793 89.452 1.00 128.79 238 LEU A N 1
ATOM 1548 C CA . LEU A 1 256 ? 87.461 17.013 88.313 1.00 130.82 238 LEU A CA 1
ATOM 1549 C C . LEU A 1 256 ? 86.862 15.705 88.846 1.00 136.02 238 LEU A C 1
ATOM 1550 O O . LEU A 1 256 ? 85.700 15.411 88.503 1.00 144.28 238 LEU A O 1
ATOM 1555 N N . LYS A 1 257 ? 87.617 14.975 89.673 1.00 140.90 239 LYS A N 1
ATOM 1556 C CA . LYS A 1 257 ? 87.195 13.694 90.309 1.00 146.14 239 LYS A CA 1
ATOM 1557 C C . LYS A 1 257 ? 85.904 13.920 91.111 1.00 144.48 239 LYS A C 1
ATOM 1558 O O . LYS A 1 257 ? 85.039 13.019 91.097 1.00 139.44 239 LYS A O 1
ATOM 1564 N N . ARG A 1 258 ? 85.775 15.085 91.759 1.00 143.32 240 ARG A N 1
ATOM 1565 C CA . ARG A 1 258 ? 84.639 15.455 92.652 1.00 145.98 240 ARG A CA 1
ATOM 1566 C C . ARG A 1 258 ? 83.394 15.813 91.826 1.00 146.65 240 ARG A C 1
ATOM 1567 O O . ARG A 1 258 ? 82.277 15.576 92.326 1.00 145.82 240 ARG A O 1
ATOM 1575 N N . ASN A 1 259 ? 83.570 16.376 90.625 1.00 145.28 241 ASN A N 1
ATOM 1576 C CA . ASN A 1 259 ? 82.457 16.802 89.731 1.00 140.02 241 ASN A CA 1
ATOM 1577 C C . ASN A 1 259 ? 81.636 15.587 89.282 1.00 138.45 241 ASN A C 1
ATOM 1578 O O . ASN A 1 259 ? 80.423 15.758 89.077 1.00 141.66 241 ASN A O 1
ATOM 1583 N N . ILE A 1 260 ? 82.264 14.416 89.142 1.00 135.90 242 ILE A N 1
ATOM 1584 C CA . ILE A 1 260 ? 81.658 13.197 88.521 1.00 140.07 242 ILE A CA 1
ATOM 1585 C C . ILE A 1 260 ? 80.365 12.799 89.239 1.00 140.69 242 ILE A C 1
ATOM 1586 O O . ILE A 1 260 ? 79.311 12.768 88.609 1.00 147.15 242 ILE A O 1
ATOM 1591 N N . PRO A 1 261 ? 80.386 12.451 90.549 1.00 136.03 243 PRO A N 1
ATOM 1592 C CA . PRO A 1 261 ? 79.233 11.810 91.186 1.00 135.82 243 PRO A CA 1
ATOM 1593 C C . PRO A 1 261 ? 77.904 12.547 90.993 1.00 135.26 243 PRO A C 1
ATOM 1594 O O . PRO A 1 261 ? 76.926 11.920 90.592 1.00 131.01 243 PRO A O 1
ATOM 1598 N N . PRO A 1 262 ? 77.794 13.874 91.254 1.00 136.47 244 PRO A N 1
ATOM 1599 C CA . PRO A 1 262 ? 76.578 14.617 90.916 1.00 137.32 244 PRO A CA 1
ATOM 1600 C C . PRO A 1 262 ? 76.050 14.300 89.509 1.00 134.70 244 PRO A C 1
ATOM 1601 O O . PRO A 1 262 ? 74.870 14.041 89.379 1.00 137.27 244 PRO A O 1
ATOM 1605 N N . ILE A 1 263 ? 76.929 14.319 88.502 1.00 131.65 245 ILE A N 1
ATOM 1606 C CA . ILE A 1 263 ? 76.590 13.942 87.097 1.00 133.37 245 ILE A CA 1
ATOM 1607 C C . ILE A 1 263 ? 76.076 12.495 87.091 1.00 133.40 245 ILE A C 1
ATOM 1608 O O . ILE A 1 263 ? 75.014 12.261 86.488 1.00 136.10 245 ILE A O 1
ATOM 1613 N N . GLU A 1 264 ? 76.785 11.573 87.753 1.00 134.08 246 GLU A N 1
ATOM 1614 C CA . GLU A 1 264 ? 76.461 10.119 87.764 1.00 140.96 246 GLU A CA 1
ATOM 1615 C C . GLU A 1 264 ? 75.151 9.893 88.530 1.00 139.43 246 GLU A C 1
ATOM 1616 O O . GLU A 1 264 ? 74.347 9.048 88.086 1.00 141.43 246 GLU A O 1
ATOM 1622 N N . GLN A 1 265 ? 74.953 10.613 89.639 1.00 135.50 247 GLN A N 1
ATOM 1623 C CA . GLN A 1 265 ? 73.670 10.672 90.392 1.00 139.48 247 GLN A CA 1
ATOM 1624 C C . GLN A 1 265 ? 72.550 11.010 89.401 1.00 135.86 247 GLN A C 1
ATOM 1625 O O . GLN A 1 265 ? 71.614 10.194 89.245 1.00 132.48 247 GLN A O 1
ATOM 1631 N N . SER A 1 266 ? 72.688 12.151 88.722 1.00 132.41 248 SER A N 1
ATOM 1632 C CA . SER A 1 266 ? 71.690 12.735 87.790 1.00 127.86 248 SER A CA 1
ATOM 1633 C C . SER A 1 266 ? 71.433 11.804 86.594 1.00 124.92 248 SER A C 1
ATOM 1634 O O . SER A 1 266 ? 70.354 11.915 86.009 1.00 123.95 248 SER A O 1
ATOM 1637 N N . LEU A 1 267 ? 72.354 10.901 86.241 1.00 129.12 249 LEU A N 1
ATOM 1638 C CA . LEU A 1 267 ? 72.123 9.949 85.120 1.00 137.17 249 LEU A CA 1
ATOM 1639 C C . LEU A 1 267 ? 71.340 8.719 85.603 1.00 145.67 249 LEU A C 1
ATOM 1640 O O . LEU A 1 267 ? 70.777 8.038 84.732 1.00 152.33 249 LEU A O 1
ATOM 1645 N N . THR A 1 268 ? 71.280 8.434 86.910 1.00 156.18 250 THR A N 1
ATOM 1646 C CA . THR A 1 268 ? 70.401 7.363 87.468 1.00 166.11 250 THR A CA 1
ATOM 1647 C C . THR A 1 268 ? 69.095 7.968 88.012 1.00 169.39 250 THR A C 1
ATOM 1648 O O . THR A 1 268 ? 68.123 7.199 88.159 1.00 168.70 250 THR A O 1
ATOM 1652 N N . GLU A 1 269 ? 69.055 9.281 88.278 1.00 170.87 251 GLU A N 1
ATOM 1653 C CA . GLU A 1 269 ? 67.847 9.990 88.794 1.00 166.30 251 GLU A CA 1
ATOM 1654 C C . GLU A 1 269 ? 67.028 10.592 87.642 1.00 152.55 251 GLU A C 1
ATOM 1655 O O . GLU A 1 269 ? 65.855 10.929 87.880 1.00 143.88 251 GLU A O 1
ATOM 1661 N N . ILE A 1 270 ? 67.603 10.726 86.444 1.00 150.45 252 ILE A N 1
ATOM 1662 C CA . ILE A 1 270 ? 66.863 11.179 85.227 1.00 151.04 252 ILE A CA 1
ATOM 1663 C C . ILE A 1 270 ? 65.976 10.033 84.734 1.00 156.17 252 ILE A C 1
ATOM 1664 O O . ILE A 1 270 ? 65.020 10.326 84.000 1.00 172.71 252 ILE A O 1
ATOM 1669 N N . LEU A 1 271 ? 66.303 8.781 85.075 1.00 157.45 253 LEU A N 1
ATOM 1670 C CA . LEU A 1 271 ? 65.578 7.595 84.544 1.00 170.89 253 LEU A CA 1
ATOM 1671 C C . LEU A 1 271 ? 64.121 7.640 85.006 1.00 174.20 253 LEU A C 1
ATOM 1672 O O . LEU A 1 271 ? 63.224 7.494 84.179 1.00 168.86 253 LEU A O 1
ATOM 1677 N N . PRO A 1 272 ? 63.821 7.844 86.314 1.00 179.44 254 PRO A N 1
ATOM 1678 C CA . PRO A 1 272 ? 62.459 8.164 86.747 1.00 174.28 254 PRO A CA 1
ATOM 1679 C C . PRO A 1 272 ? 61.755 9.200 85.854 1.00 166.73 254 PRO A C 1
ATOM 1680 O O . PRO A 1 272 ? 60.761 8.839 85.259 1.00 166.42 254 PRO A O 1
ATOM 1684 N N . GLN A 1 273 ? 62.281 10.428 85.752 1.00 160.14 255 GLN A N 1
ATOM 1685 C CA . GLN A 1 273 ? 61.646 11.515 84.953 1.00 157.73 255 GLN A CA 1
ATOM 1686 C C . GLN A 1 273 ? 61.486 11.035 83.504 1.00 154.44 255 GLN A C 1
ATOM 1687 O O . GLN A 1 273 ? 60.459 11.372 82.894 1.00 161.50 255 GLN A O 1
ATOM 1693 N N . ARG A 1 274 ? 62.440 10.256 82.984 1.00 151.90 256 ARG A N 1
ATOM 1694 C CA . ARG A 1 274 ? 62.384 9.702 81.603 1.00 152.67 256 ARG A CA 1
ATOM 1695 C C . ARG A 1 274 ? 61.282 8.636 81.534 1.00 156.35 256 ARG A C 1
ATOM 1696 O O . ARG A 1 274 ? 60.532 8.640 80.541 1.00 160.59 256 ARG A O 1
ATOM 1698 N N . ILE A 1 275 ? 61.172 7.775 82.554 1.00 161.50 257 ILE A N 1
ATOM 1699 C CA . ILE A 1 275 ? 60.175 6.661 82.615 1.00 166.01 257 ILE A CA 1
ATOM 1700 C C . ILE A 1 275 ? 58.771 7.250 82.814 1.00 167.02 257 ILE A C 1
ATOM 1701 O O . ILE A 1 275 ? 57.854 6.836 82.074 1.00 171.92 257 ILE A O 1
ATOM 1703 N N . GLU A 1 276 ? 58.615 8.169 83.776 1.00 161.05 258 GLU A N 1
ATOM 1704 C CA . GLU A 1 276 ? 57.343 8.886 84.073 1.00 158.07 258 GLU A CA 1
ATOM 1705 C C . GLU A 1 276 ? 56.741 9.414 82.766 1.00 153.48 258 GLU A C 1
ATOM 1706 O O . GLU A 1 276 ? 55.664 8.926 82.372 1.00 161.38 258 GLU A O 1
ATOM 1712 N N . GLN A 1 277 ? 57.428 10.357 82.116 1.00 143.01 259 GLN A N 1
ATOM 1713 C CA . GLN A 1 277 ? 56.939 11.060 80.900 1.00 140.32 259 GLN A CA 1
ATOM 1714 C C . GLN A 1 277 ? 56.750 10.048 79.761 1.00 144.04 259 GLN A C 1
ATOM 1715 O O . GLN A 1 277 ? 55.795 10.226 78.987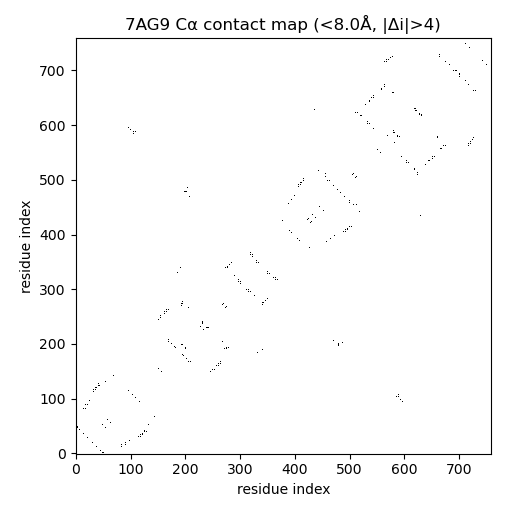 1.00 150.94 259 GLN A O 1
ATOM 1721 N N . PHE A 1 278 ? 57.604 9.020 79.672 1.00 151.89 260 PHE A N 1
ATOM 1722 C CA . PHE A 1 278 ? 57.598 8.009 78.578 1.00 163.71 260 PHE A CA 1
ATOM 1723 C C . PHE A 1 278 ? 56.224 7.329 78.501 1.00 175.13 260 PHE A C 1
ATOM 1724 O O . PHE A 1 278 ? 55.538 7.490 77.471 1.00 182.42 260 PHE A O 1
ATOM 1726 N N . CYS A 1 279 ? 55.833 6.609 79.558 1.00 183.05 261 CYS A N 1
ATOM 1727 C CA . CYS A 1 279 ? 54.594 5.784 79.621 1.00 190.31 261 CYS A CA 1
ATOM 1728 C C . CYS A 1 279 ? 53.405 6.621 80.116 1.00 194.59 261 CYS A C 1
ATOM 1729 O O . CYS A 1 279 ? 52.304 6.467 79.546 1.00 192.69 261 CYS A O 1
ATOM 1731 N N . GLY A 1 280 ? 53.624 7.468 81.131 1.00 195.90 262 GLY A N 1
ATOM 1732 C CA . GLY A 1 280 ? 52.581 8.217 81.862 1.00 193.12 262 GLY A CA 1
ATOM 1733 C C . GLY A 1 280 ? 51.619 8.953 80.945 1.00 194.43 262 GLY A C 1
ATOM 1734 O O . GLY A 1 280 ? 50.398 8.881 81.194 1.00 197.43 262 GLY A O 1
ATOM 1735 N N . ARG A 1 281 ? 52.137 9.642 79.924 1.00 194.75 263 ARG A N 1
ATOM 1736 C CA . ARG A 1 281 ? 51.330 10.509 79.024 1.00 202.08 263 ARG A CA 1
ATOM 1737 C C . ARG A 1 281 ? 50.283 9.661 78.296 1.00 205.13 263 ARG A C 1
ATOM 1738 O O . ARG A 1 281 ? 50.657 8.632 77.703 1.00 205.29 263 ARG A O 1
ATOM 1746 N N . ASN A 1 282 ? 49.018 10.083 78.376 1.00 207.25 264 ASN A N 1
ATOM 1747 C CA . ASN A 1 282 ? 47.847 9.385 77.782 1.00 209.19 264 ASN A CA 1
ATOM 1748 C C . ASN A 1 282 ? 47.964 9.399 76.255 1.00 205.33 264 ASN A C 1
ATOM 1749 O O . ASN A 1 282 ? 47.612 8.378 75.638 1.00 208.55 264 ASN A O 1
ATOM 1754 N N . ILE A 1 283 ? 48.458 10.503 75.683 1.00 197.63 265 ILE A N 1
ATOM 1755 C CA . ILE A 1 283 ? 48.510 10.745 74.208 1.00 196.99 265 ILE A CA 1
ATOM 1756 C C . ILE A 1 283 ? 49.388 9.663 73.570 1.00 199.29 265 ILE A C 1
ATOM 1757 O O . ILE A 1 283 ? 50.453 9.370 74.139 1.00 199.97 265 ILE A O 1
ATOM 1762 N N . ILE A 1 284 ? 48.950 9.099 72.438 1.00 207.74 266 ILE A N 1
ATOM 1763 C CA . ILE A 1 284 ? 49.710 8.084 71.646 1.00 215.48 266 ILE A CA 1
ATOM 1764 C C . ILE A 1 284 ? 50.971 8.750 71.082 1.00 222.59 266 ILE A C 1
ATOM 1765 O O . ILE A 1 284 ? 51.936 8.027 70.756 1.00 228.23 266 ILE A O 1
ATOM 1767 N N . ASN A 1 285 ? 50.950 10.082 70.980 1.00 221.64 267 ASN A N 1
ATOM 1768 C CA . ASN A 1 285 ? 52.075 10.919 70.487 1.00 218.57 267 ASN A CA 1
ATOM 1769 C C . ASN A 1 285 ? 53.325 10.670 71.342 1.00 208.52 267 ASN A C 1
ATOM 1770 O O . ASN A 1 285 ? 54.431 10.711 70.774 1.00 201.07 267 ASN A O 1
ATOM 1775 N N . ILE A 1 286 ? 53.154 10.407 72.645 1.00 199.77 268 ILE A N 1
ATOM 1776 C CA . ILE A 1 286 ? 54.261 10.177 73.624 1.00 193.11 268 ILE A CA 1
ATOM 1777 C C . ILE A 1 286 ? 55.210 9.099 73.081 1.00 199.44 268 ILE A C 1
ATOM 1778 O O . ILE A 1 286 ? 56.436 9.294 73.202 1.00 219.91 268 ILE A O 1
ATOM 1780 N N . ASN A 1 287 ? 54.671 8.025 72.491 1.00 200.90 269 ASN A N 1
ATOM 1781 C CA . ASN A 1 287 ? 55.455 6.870 71.970 1.00 207.36 269 ASN A CA 1
ATOM 1782 C C . ASN A 1 287 ? 56.704 7.374 71.237 1.00 207.56 269 ASN A C 1
ATOM 1783 O O . ASN A 1 287 ? 57.802 6.855 71.527 1.00 212.54 269 ASN A O 1
ATOM 1788 N N . LEU A 1 288 ? 56.551 8.355 70.342 1.00 202.51 270 LEU A N 1
ATOM 1789 C CA . LEU A 1 288 ? 57.673 8.894 69.527 1.00 202.32 270 LEU A CA 1
ATOM 1790 C C . LEU A 1 288 ? 58.601 9.721 70.427 1.00 191.15 270 LEU A C 1
ATOM 1791 O O . LEU A 1 288 ? 59.825 9.508 70.343 1.00 192.95 270 LEU A O 1
ATOM 1796 N N . LEU A 1 289 ? 58.052 10.615 71.259 1.00 176.92 271 LEU A N 1
ATOM 1797 C CA . LEU A 1 289 ? 58.853 11.422 72.222 1.00 170.13 271 LEU A CA 1
ATOM 1798 C C . LEU A 1 289 ? 59.689 10.480 73.099 1.00 167.80 271 LEU A C 1
ATOM 1799 O O . LEU A 1 289 ? 60.884 10.774 73.288 1.00 169.65 271 LEU A O 1
ATOM 1804 N N . ALA A 1 290 ? 59.104 9.376 73.576 1.00 166.51 272 ALA A N 1
ATOM 1805 C CA . ALA A 1 290 ? 59.810 8.339 74.367 1.00 168.39 272 ALA A CA 1
ATOM 1806 C C . ALA A 1 290 ? 61.007 7.816 73.559 1.00 175.61 272 ALA A C 1
ATOM 1807 O O . ALA A 1 290 ? 62.120 7.779 74.124 1.00 182.57 272 ALA A O 1
ATOM 1809 N N . ASP A 1 291 ? 60.797 7.470 72.282 1.00 178.86 273 ASP A N 1
ATOM 1810 C CA . ASP A 1 291 ? 61.862 6.978 71.363 1.00 178.82 273 ASP A CA 1
ATOM 1811 C C . ASP A 1 291 ? 62.985 8.021 71.280 1.00 172.72 273 ASP A C 1
ATOM 1812 O O . ASP A 1 291 ? 64.157 7.626 71.435 1.00 175.94 273 ASP A O 1
ATOM 1817 N N . PHE A 1 292 ? 62.638 9.296 71.063 1.00 161.87 274 PHE A N 1
ATOM 1818 C CA . PHE A 1 292 ? 63.595 10.425 70.905 1.00 155.64 274 PHE A CA 1
ATOM 1819 C C . PHE A 1 292 ? 64.443 10.589 72.171 1.00 153.63 274 PHE A C 1
ATOM 1820 O O . PHE A 1 292 ? 65.670 10.745 72.036 1.00 157.19 274 PHE A O 1
ATOM 1828 N N . LEU A 1 293 ? 63.808 10.598 73.349 1.00 153.89 275 LEU A N 1
ATOM 1829 C CA . LEU A 1 293 ? 64.499 10.761 74.658 1.00 154.55 275 LEU A CA 1
ATOM 1830 C C . LEU A 1 293 ? 65.409 9.551 74.912 1.00 160.38 275 LEU A C 1
ATOM 1831 O O . LEU A 1 293 ? 66.538 9.768 75.387 1.00 166.08 275 LEU A O 1
ATOM 1836 N N . GLN A 1 294 ? 64.957 8.333 74.593 1.00 165.03 276 GLN A N 1
ATOM 1837 C CA . GLN A 1 294 ? 65.769 7.094 74.748 1.00 169.98 276 GLN A CA 1
ATOM 1838 C C . GLN A 1 294 ? 67.068 7.245 73.941 1.00 169.27 276 GLN A C 1
ATOM 1839 O O . GLN A 1 294 ? 68.143 6.958 74.505 1.00 175.07 276 GLN A O 1
ATOM 1845 N N . LEU A 1 295 ? 66.982 7.717 72.691 1.00 164.28 277 LEU A N 1
ATOM 1846 C CA . LEU A 1 295 ? 68.156 7.899 71.792 1.00 163.41 277 LEU A CA 1
ATOM 1847 C C . LEU A 1 295 ? 69.084 8.980 72.365 1.00 161.62 277 LEU A C 1
ATOM 1848 O O . LEU A 1 295 ? 70.304 8.731 72.407 1.00 166.37 277 LEU A O 1
ATOM 1853 N N . LYS A 1 296 ? 68.527 10.121 72.791 1.00 159.29 278 LYS A N 1
ATOM 1854 C CA . LYS A 1 296 ? 69.269 11.234 73.451 1.00 155.70 278 LYS A CA 1
ATOM 1855 C C . LYS A 1 296 ? 70.040 10.677 74.654 1.00 153.77 278 LYS A C 1
ATOM 1856 O O . LYS A 1 296 ? 71.256 10.921 74.743 1.00 157.19 278 LYS A O 1
ATOM 1862 N N . TYR A 1 297 ? 69.352 9.948 75.538 1.00 150.06 279 TYR A N 1
ATOM 1863 C CA . TYR A 1 297 ? 69.914 9.384 76.793 1.00 147.12 279 TYR A CA 1
ATOM 1864 C C . TYR A 1 297 ? 71.103 8.472 76.468 1.00 153.42 279 TYR A C 1
ATOM 1865 O O . TYR A 1 297 ? 72.162 8.632 77.102 1.00 166.97 279 TYR A O 1
ATOM 1874 N N . LYS A 1 298 ? 70.933 7.540 75.525 1.00 155.22 280 LYS A N 1
ATOM 1875 C CA . LYS A 1 298 ? 71.986 6.550 75.166 1.00 159.72 280 LYS A CA 1
ATOM 1876 C C . LYS A 1 298 ? 73.197 7.298 74.591 1.00 153.86 280 LYS A C 1
ATOM 1877 O O . LYS A 1 298 ? 74.327 6.944 74.969 1.00 142.38 280 LYS A O 1
ATOM 1883 N N . ARG A 1 299 ? 72.963 8.316 73.754 1.00 153.78 281 ARG A N 1
ATOM 1884 C CA . ARG A 1 299 ? 74.013 9.211 73.191 1.00 153.87 281 ARG A CA 1
ATOM 1885 C C . ARG A 1 299 ? 74.802 9.858 74.338 1.00 151.93 281 ARG A C 1
ATOM 1886 O O . ARG A 1 299 ? 76.049 9.812 74.297 1.00 156.71 281 ARG A O 1
ATOM 1894 N N . ILE A 1 300 ? 74.104 10.433 75.321 1.00 147.90 282 ILE A N 1
ATOM 1895 C CA . ILE A 1 300 ? 74.722 11.157 76.474 1.00 146.80 282 ILE A CA 1
ATOM 1896 C C . ILE A 1 300 ? 75.440 10.142 77.372 1.00 143.35 282 ILE A C 1
ATOM 1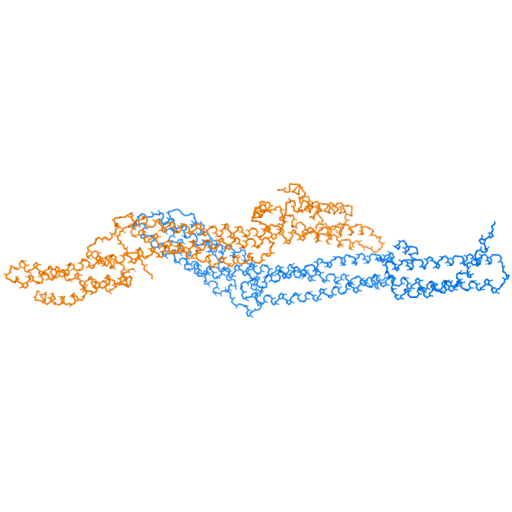897 O O . ILE A 1 300 ? 76.521 10.484 77.884 1.00 149.22 282 ILE A O 1
ATOM 1902 N N . MET A 1 301 ? 74.877 8.941 77.538 1.00 139.38 283 MET A N 1
ATOM 1903 C CA . MET A 1 301 ? 75.443 7.876 78.409 1.00 141.31 283 MET A CA 1
ATOM 1904 C C . MET A 1 301 ? 76.790 7.401 77.848 1.00 141.79 283 MET A C 1
ATOM 1905 O O . MET A 1 301 ? 77.700 7.154 78.660 1.00 139.52 283 MET A O 1
ATOM 1910 N N . LYS A 1 302 ? 76.907 7.269 76.520 1.00 143.83 284 LYS A N 1
ATOM 1911 C CA . LYS A 1 302 ? 78.174 6.894 75.829 1.00 138.48 284 LYS A CA 1
ATOM 1912 C C . LYS A 1 302 ? 79.225 7.962 76.141 1.00 133.41 284 LYS A C 1
ATOM 1913 O O . LYS A 1 302 ? 80.309 7.601 76.638 1.00 131.45 284 LYS A O 1
ATOM 1915 N N . ASN A 1 303 ? 78.881 9.227 75.881 1.00 130.13 285 ASN A N 1
ATOM 1916 C CA . ASN A 1 303 ? 79.732 10.413 76.160 1.00 127.63 285 ASN A CA 1
ATOM 1917 C C . ASN A 1 303 ? 80.164 10.390 77.631 1.00 120.12 285 ASN A C 1
ATOM 1918 O O . ASN A 1 303 ? 81.342 10.673 77.884 1.00 125.17 285 ASN A O 1
ATOM 1923 N N . PHE A 1 304 ? 79.260 10.046 78.555 1.00 117.32 286 PHE A N 1
ATOM 1924 C CA . PHE A 1 304 ? 79.543 9.950 80.013 1.00 118.52 286 PHE A CA 1
ATOM 1925 C C . PHE A 1 304 ? 80.588 8.865 80.293 1.00 124.54 286 PHE A C 1
ATOM 1926 O O . PHE A 1 304 ? 81.539 9.148 81.039 1.00 125.79 286 PHE A O 1
ATOM 1934 N N . ARG A 1 305 ? 80.390 7.655 79.762 1.00 132.86 287 ARG A N 1
ATOM 1935 C CA . ARG A 1 305 ? 81.281 6.488 80.020 1.00 140.63 287 ARG A CA 1
ATOM 1936 C C . ARG A 1 305 ? 82.679 6.795 79.469 1.00 134.06 287 ARG A C 1
ATOM 1937 O O . ARG A 1 305 ? 83.668 6.375 80.099 1.00 136.06 287 ARG A O 1
ATOM 1945 N N . PHE A 1 306 ? 82.746 7.518 78.349 1.00 126.91 288 PHE A N 1
ATOM 1946 C CA . PHE A 1 306 ? 84.003 7.999 77.722 1.00 122.24 288 PHE A CA 1
ATOM 1947 C C . PHE A 1 306 ? 84.732 8.929 78.699 1.00 116.43 288 PHE A C 1
ATOM 1948 O O . PHE A 1 306 ? 85.905 8.668 79.001 1.00 120.08 288 PHE A O 1
ATOM 1956 N N . MET A 1 307 ? 84.045 9.972 79.171 1.00 114.73 289 MET A N 1
ATOM 1957 C CA . MET A 1 307 ? 84.548 10.956 80.171 1.00 120.87 289 MET A CA 1
ATOM 1958 C C . MET A 1 307 ? 85.019 10.210 81.430 1.00 125.30 289 MET A C 1
ATOM 1959 O O . MET A 1 307 ? 86.122 10.532 81.922 1.00 126.47 289 MET A O 1
ATOM 1964 N N . MET A 1 308 ? 84.240 9.238 81.920 1.00 127.77 290 MET A N 1
ATOM 1965 C CA . MET A 1 308 ? 84.618 8.403 83.093 1.00 134.78 290 MET A CA 1
ATOM 1966 C C . MET A 1 308 ? 85.970 7.744 82.810 1.00 138.26 290 MET A C 1
ATOM 1967 O O . MET A 1 308 ? 86.912 7.970 83.595 1.00 145.19 290 MET A O 1
ATOM 1972 N N . ASN A 1 309 ? 86.058 7.002 81.703 1.00 138.40 291 ASN A N 1
ATOM 1973 C CA . ASN A 1 309 ? 87.287 6.293 81.259 1.00 139.05 291 ASN A CA 1
ATOM 1974 C C . ASN A 1 309 ? 88.441 7.298 81.150 1.00 136.18 291 ASN A C 1
ATOM 1975 O O . ASN A 1 309 ? 89.502 7.027 81.736 1.00 140.72 291 ASN A O 1
ATOM 1980 N N . GLU A 1 310 ? 88.237 8.408 80.434 1.00 134.24 292 GLU A N 1
ATOM 1981 C CA . GLU A 1 310 ? 89.251 9.483 80.242 1.00 136.20 292 GLU A CA 1
ATOM 1982 C C . GLU A 1 310 ? 89.864 9.866 81.591 1.00 131.73 292 GLU A C 1
ATOM 1983 O O . GLU A 1 310 ? 91.107 9.892 81.684 1.00 136.06 292 GLU A O 1
ATOM 1989 N N . ILE A 1 311 ? 89.025 10.151 82.591 1.00 128.69 293 ILE A N 1
ATOM 1990 C CA . ILE A 1 311 ? 89.479 10.581 83.946 1.00 133.61 293 ILE A CA 1
ATOM 1991 C C . ILE A 1 311 ? 90.196 9.409 84.627 1.00 134.93 293 ILE A C 1
ATOM 1992 O O . ILE A 1 311 ? 91.266 9.650 85.211 1.00 140.28 293 ILE A O 1
ATOM 1997 N N . LYS A 1 312 ? 89.644 8.195 84.547 1.00 136.07 294 LYS A N 1
ATOM 1998 C CA . LYS A 1 312 ? 90.268 6.973 85.124 1.00 141.61 294 LYS A CA 1
ATOM 1999 C C . LYS A 1 312 ? 91.667 6.786 84.516 1.00 139.07 294 LYS A C 1
ATOM 2000 O O . LYS A 1 312 ? 92.615 6.555 85.293 1.00 142.34 294 LYS A O 1
ATOM 2006 N N . ASP A 1 313 ? 91.794 6.924 83.190 1.00 134.18 295 ASP A N 1
ATOM 2007 C CA . ASP A 1 313 ? 93.090 6.863 82.457 1.00 130.83 295 ASP A CA 1
ATOM 2008 C C . ASP A 1 313 ? 94.022 7.965 82.978 1.00 128.13 295 ASP A C 1
ATOM 2009 O O . ASP A 1 313 ? 95.211 7.665 83.213 1.00 132.63 295 ASP A O 1
ATOM 2014 N N . LEU A 1 314 ? 93.503 9.182 83.165 1.00 124.92 296 LEU A N 1
ATOM 2015 C CA . LEU A 1 314 ? 94.289 10.349 83.648 1.00 125.73 296 LEU A CA 1
ATOM 2016 C C . LEU A 1 314 ? 94.814 10.086 85.062 1.00 129.32 296 LEU A C 1
ATOM 2017 O O . LEU A 1 314 ? 95.971 10.459 85.316 1.00 134.18 296 LEU A O 1
ATOM 2022 N N . LYS A 1 315 ? 93.990 9.515 85.951 1.00 135.49 297 LYS A N 1
ATOM 2023 C CA . LYS A 1 315 ? 94.356 9.265 87.373 1.00 142.73 297 LYS A CA 1
ATOM 2024 C C . LYS A 1 315 ? 95.634 8.428 87.420 1.00 146.15 297 LYS A C 1
ATOM 2025 O O . LYS A 1 315 ? 96.533 8.775 88.205 1.00 156.22 297 LYS A O 1
ATOM 2031 N N . ILE A 1 316 ? 95.704 7.369 86.611 1.00 144.60 298 ILE A N 1
ATOM 2032 C CA . ILE A 1 316 ? 96.920 6.509 86.510 1.00 147.09 298 ILE A CA 1
ATOM 2033 C C . ILE A 1 316 ? 98.105 7.427 86.185 1.00 148.18 298 ILE A C 1
ATOM 2034 O O . ILE A 1 316 ? 99.090 7.401 86.944 1.00 150.22 298 ILE A O 1
ATOM 2039 N N . GLU A 1 317 ? 97.973 8.254 85.143 1.00 148.74 299 GLU A N 1
ATOM 2040 C CA . GLU A 1 317 ? 99.073 9.094 84.597 1.00 148.10 299 GLU A CA 1
ATOM 2041 C C . GLU A 1 317 ? 99.585 10.067 85.667 1.00 138.40 299 GLU A C 1
ATOM 2042 O O . GLU A 1 317 ? 100.811 10.180 85.788 1.00 142.84 299 GLU A O 1
ATOM 2048 N N . LEU A 1 318 ? 98.708 10.739 86.419 1.00 132.34 300 LEU A N 1
ATOM 2049 C CA . LEU A 1 318 ? 99.149 11.743 87.428 1.00 134.02 300 LEU A CA 1
ATOM 2050 C C . LEU A 1 318 ? 99.593 11.046 88.717 1.00 132.84 300 LEU A C 1
ATOM 2051 O O . LEU A 1 318 ? 100.708 11.343 89.173 1.00 138.23 300 LEU A O 1
ATOM 2056 N N . ILE A 1 319 ? 98.771 10.163 89.286 1.00 132.77 301 ILE A N 1
ATOM 2057 C CA . ILE A 1 319 ? 98.996 9.631 90.664 1.00 138.14 301 ILE A CA 1
ATOM 2058 C C . ILE A 1 319 ? 99.871 8.371 90.613 1.00 139.27 301 ILE A C 1
ATOM 2059 O O . ILE A 1 319 ? 100.887 8.361 91.327 1.00 146.14 301 ILE A O 1
ATOM 2064 N N . ASP A 1 320 ? 99.527 7.366 89.805 1.00 139.21 302 ASP A N 1
ATOM 2065 C CA . ASP A 1 320 ? 100.177 6.026 89.867 1.00 145.79 302 ASP A CA 1
ATOM 2066 C C . ASP A 1 320 ? 101.585 6.088 89.258 1.00 147.79 302 ASP A C 1
ATOM 2067 O O . ASP A 1 320 ? 102.543 5.689 89.951 1.00 148.10 302 ASP A O 1
ATOM 2072 N N . LYS A 1 321 ? 101.698 6.558 88.011 1.00 152.65 303 LYS A N 1
ATOM 2073 C CA . LYS A 1 321 ? 102.971 6.641 87.244 1.00 154.95 303 LYS A CA 1
ATOM 2074 C C . LYS A 1 321 ? 104.013 7.408 88.069 1.00 148.77 303 LYS A C 1
ATOM 2075 O O . LYS A 1 321 ? 105.121 6.873 88.243 1.00 153.96 303 LYS A O 1
ATOM 2081 N N . ARG A 1 322 ? 103.660 8.591 88.585 1.00 141.36 304 ARG A N 1
ATOM 2082 C CA . ARG A 1 322 ? 104.596 9.477 89.331 1.00 142.56 304 ARG A CA 1
ATOM 2083 C C . ARG A 1 322 ? 105.083 8.747 90.588 1.00 137.81 304 ARG A C 1
ATOM 2084 O O . ARG A 1 322 ? 106.306 8.754 90.826 1.00 143.73 304 ARG A O 1
ATOM 2092 N N . TRP A 1 323 ? 104.179 8.118 91.345 1.00 132.43 305 TRP A N 1
ATOM 2093 C CA . TRP A 1 323 ? 104.563 7.241 92.483 1.00 134.67 305 TRP A CA 1
ATOM 2094 C C . TRP A 1 323 ? 105.512 6.154 91.973 1.00 136.43 305 TRP A C 1
ATOM 2095 O O . TRP A 1 323 ? 106.579 5.979 92.584 1.00 150.01 305 TRP A O 1
ATOM 2106 N N . ASN A 1 324 ? 105.145 5.467 90.889 1.00 135.06 306 ASN A N 1
ATOM 2107 C CA . ASN A 1 324 ? 105.928 4.328 90.342 1.00 139.30 306 ASN A CA 1
ATOM 2108 C C . ASN A 1 324 ? 107.364 4.791 90.063 1.00 141.15 306 ASN A C 1
ATOM 2109 O O . ASN A 1 324 ? 108.284 4.169 90.632 1.00 145.67 306 ASN A O 1
ATOM 2114 N N . ILE A 1 325 ? 107.555 5.854 89.271 1.00 139.76 307 ILE A N 1
ATOM 2115 C CA . ILE A 1 325 ? 108.916 6.305 88.844 1.00 136.75 307 ILE A CA 1
ATOM 2116 C C . ILE A 1 325 ? 109.740 6.652 90.088 1.00 137.45 307 ILE A C 1
ATOM 2117 O O . ILE A 1 325 ? 110.911 6.244 90.125 1.00 148.36 307 ILE A O 1
ATOM 2122 N N . LEU A 1 326 ? 109.162 7.347 91.073 1.00 128.55 308 LEU A N 1
ATOM 2123 C CA . LEU A 1 326 ? 109.909 7.746 92.296 1.00 124.97 308 LEU A CA 1
ATOM 2124 C C . LEU A 1 326 ? 110.596 6.502 92.861 1.00 118.86 308 LEU A C 1
ATOM 2125 O O . LEU A 1 326 ? 111.811 6.562 93.108 1.00 122.36 308 LEU A O 1
ATOM 2130 N N . PHE A 1 327 ? 109.853 5.406 93.012 1.00 110.56 309 PHE A N 1
ATOM 2131 C CA . PHE A 1 327 ? 110.350 4.158 93.641 1.00 114.98 309 PHE A CA 1
ATOM 2132 C C . PHE A 1 327 ? 111.271 3.412 92.666 1.00 121.09 309 PHE A C 1
ATOM 2133 O O . PHE A 1 327 ? 112.254 2.820 93.151 1.00 133.70 309 PHE A O 1
ATOM 2141 N N . ILE A 1 328 ? 111.014 3.468 91.354 1.00 121.01 310 ILE A N 1
ATOM 2142 C CA . ILE A 1 328 ? 111.981 2.968 90.327 1.00 121.01 310 ILE A CA 1
ATOM 2143 C C . ILE A 1 328 ? 113.303 3.703 90.577 1.00 114.41 310 ILE A C 1
ATOM 2144 O O . ILE A 1 328 ? 114.333 3.028 90.771 1.00 108.27 310 ILE A O 1
ATOM 2149 N N . ASN A 1 329 ? 113.239 5.039 90.612 1.00 113.58 311 ASN A N 1
ATOM 2150 C CA . ASN A 1 329 ? 114.388 5.950 90.859 1.00 119.77 311 ASN A CA 1
ATOM 2151 C C . ASN A 1 329 ? 115.084 5.559 92.163 1.00 119.64 311 ASN A C 1
ATOM 2152 O O . ASN A 1 329 ? 116.311 5.403 92.129 1.00 129.72 311 ASN A O 1
ATOM 2157 N N . LEU A 1 330 ? 114.339 5.401 93.260 1.00 113.12 312 LEU A N 1
ATOM 2158 C CA . LEU A 1 330 ? 114.931 5.031 94.573 1.00 110.95 312 LEU A CA 1
ATOM 2159 C C . LEU A 1 330 ? 115.642 3.680 94.442 1.00 113.60 312 LEU A C 1
ATOM 2160 O O . LEU A 1 330 ? 116.809 3.606 94.862 1.00 126.41 312 LEU A O 1
ATOM 2165 N N . ASN A 1 331 ? 114.996 2.669 93.853 1.00 109.46 313 ASN A N 1
ATOM 2166 C CA . ASN A 1 331 ? 115.612 1.328 93.658 1.00 112.18 313 ASN A CA 1
ATOM 2167 C C . ASN A 1 331 ? 116.915 1.471 92.862 1.00 117.02 313 ASN A C 1
ATOM 2168 O O . ASN A 1 331 ? 117.905 0.822 93.252 1.00 119.77 313 ASN A O 1
ATOM 2173 N N . ASN A 1 332 ? 116.923 2.294 91.808 1.00 116.83 314 ASN A N 1
ATOM 2174 C CA . ASN A 1 332 ? 118.112 2.488 90.933 1.00 120.05 314 ASN A CA 1
ATOM 2175 C C . ASN A 1 332 ? 119.249 3.061 91.786 1.00 117.16 314 ASN A C 1
ATOM 2176 O O . ASN A 1 332 ? 120.328 2.431 91.820 1.00 118.61 314 ASN A O 1
ATOM 2181 N N . GLU A 1 333 ? 118.997 4.184 92.472 1.00 115.99 315 GLU A N 1
ATOM 2182 C CA . GLU A 1 333 ? 119.942 4.813 93.438 1.00 117.55 315 GLU A CA 1
ATOM 2183 C C . GLU A 1 333 ? 120.410 3.749 94.431 1.00 111.54 315 GLU A C 1
ATOM 2184 O O . GLU A 1 333 ? 121.633 3.616 94.631 1.00 113.35 315 GLU A O 1
ATOM 2190 N N . LEU A 1 334 ? 119.456 3.028 95.023 1.00 106.56 316 LEU A N 1
ATOM 2191 C CA . LEU A 1 334 ? 119.733 2.002 96.059 1.00 107.25 316 LEU A CA 1
ATOM 2192 C C . LEU A 1 334 ? 120.789 1.044 95.505 1.00 105.49 316 LEU A C 1
ATOM 2193 O O . LEU A 1 334 ? 121.841 0.903 96.154 1.00 106.96 316 LEU A O 1
ATOM 2198 N N . GLU A 1 335 ? 120.541 0.477 94.320 1.00 106.56 317 GLU A N 1
ATOM 2199 C CA . GLU A 1 335 ? 121.445 -0.502 93.656 1.00 115.57 317 GLU A CA 1
ATOM 2200 C C . GLU A 1 335 ? 122.844 0.105 93.516 1.00 117.47 317 GLU A C 1
ATOM 2201 O O . GLU A 1 335 ? 123.826 -0.589 93.847 1.00 116.59 317 GLU A O 1
ATOM 2207 N N . TYR A 1 336 ? 122.926 1.351 93.044 1.00 119.76 318 TYR A N 1
ATOM 2208 C CA . TYR A 1 336 ? 124.210 2.040 92.757 1.00 125.54 318 TYR A CA 1
ATOM 2209 C C . TYR A 1 336 ? 124.936 2.332 94.074 1.00 118.53 318 TYR A C 1
ATOM 2210 O O . TYR A 1 336 ? 126.125 1.985 94.174 1.00 117.81 318 TYR A O 1
ATOM 2219 N N . ILE A 1 337 ? 124.255 2.908 95.066 1.00 112.24 319 ILE A N 1
ATOM 2220 C CA . ILE A 1 337 ? 124.905 3.229 96.371 1.00 103.92 319 ILE A CA 1
ATOM 2221 C C . ILE A 1 337 ? 125.319 1.912 97.040 1.00 96.51 319 ILE A C 1
ATOM 2222 O O . ILE A 1 337 ? 126.398 1.898 97.648 1.00 95.65 319 ILE A O 1
ATOM 2227 N N . ILE A 1 338 ? 124.562 0.824 96.862 1.00 92.81 320 ILE A N 1
ATOM 2228 C CA . ILE A 1 338 ? 125.002 -0.524 97.333 1.00 99.58 320 ILE A CA 1
ATOM 2229 C C . ILE A 1 338 ? 126.338 -0.848 96.655 1.00 106.50 320 ILE A C 1
ATOM 2230 O O . ILE A 1 338 ? 127.282 -1.234 97.376 1.00 111.45 320 ILE A O 1
ATOM 2235 N N . GLU A 1 339 ? 126.419 -0.680 95.331 1.00 114.23 321 GLU A N 1
ATOM 2236 C CA . GLU A 1 339 ? 127.664 -0.901 94.545 1.00 115.19 321 GLU A CA 1
ATOM 2237 C C . GLU A 1 339 ? 128.763 0.014 95.097 1.00 110.96 321 GLU A C 1
ATOM 2238 O O . GLU A 1 339 ? 129.826 -0.517 95.471 1.00 103.98 321 GLU A O 1
ATOM 2244 N N . GLU A 1 340 ? 128.508 1.327 95.170 1.00 110.66 322 GLU A N 1
ATOM 2245 C CA . GLU A 1 340 ? 129.462 2.320 95.737 1.00 113.12 322 GLU A CA 1
ATOM 2246 C C . GLU A 1 340 ? 130.115 1.706 96.979 1.00 110.65 322 GLU A C 1
ATOM 2247 O O . GLU A 1 340 ? 131.358 1.696 97.045 1.00 108.06 322 GLU A O 1
ATOM 2253 N N . VAL A 1 341 ? 129.298 1.191 97.905 1.00 112.35 323 VAL A N 1
ATOM 2254 C CA . VAL A 1 341 ? 129.762 0.605 99.198 1.00 111.53 323 VAL A CA 1
ATOM 2255 C C . VAL A 1 341 ? 130.732 -0.542 98.896 1.00 108.25 323 VAL A C 1
ATOM 2256 O O . VAL A 1 341 ? 131.824 -0.531 99.481 1.00 112.69 323 VAL A O 1
ATOM 2260 N N . ARG A 1 342 ? 130.368 -1.475 98.011 1.00 106.87 324 ARG A N 1
ATOM 2261 C CA . ARG A 1 342 ? 131.196 -2.683 97.740 1.00 114.76 324 ARG A CA 1
ATOM 2262 C C . ARG A 1 342 ? 132.599 -2.242 97.295 1.00 112.87 324 ARG A C 1
ATOM 2263 O O . ARG A 1 342 ? 133.587 -2.776 97.839 1.00 103.19 324 ARG A O 1
ATOM 2271 N N . LEU A 1 343 ? 132.681 -1.287 96.362 1.00 117.13 325 LEU A N 1
ATOM 2272 C CA . LEU A 1 343 ? 133.966 -0.760 95.824 1.00 117.73 325 LEU A CA 1
ATOM 2273 C C . LEU A 1 343 ? 134.760 -0.148 96.980 1.00 112.31 325 LEU A C 1
ATOM 2274 O O . LEU A 1 343 ? 135.906 -0.571 97.195 1.00 113.32 325 LEU A O 1
ATOM 2279 N N . LEU A 1 344 ? 134.145 0.786 97.709 1.00 108.87 326 LEU A N 1
ATOM 2280 C CA . LEU A 1 344 ? 134.735 1.438 98.909 1.00 109.60 326 LEU A CA 1
ATOM 2281 C C . LEU A 1 344 ? 135.274 0.362 99.860 1.00 110.15 326 LEU A C 1
ATOM 2282 O O . LEU A 1 344 ? 136.433 0.489 100.295 1.00 111.38 326 LEU A O 1
ATOM 2287 N N . LEU A 1 345 ? 134.467 -0.656 100.171 1.00 110.57 327 LEU A N 1
ATOM 2288 C CA . LEU A 1 345 ? 134.897 -1.803 101.015 1.00 110.18 327 LEU A CA 1
ATOM 2289 C C . LEU A 1 345 ? 136.160 -2.415 100.400 1.00 115.28 327 LEU A C 1
ATOM 2290 O O . LEU A 1 345 ? 137.149 -2.577 101.139 1.00 119.59 327 LEU A O 1
ATOM 2295 N N . LYS A 1 346 ? 136.130 -2.693 99.093 1.00 118.91 328 LYS A N 1
ATOM 2296 C CA . LYS A 1 346 ? 137.245 -3.327 98.337 1.00 119.51 328 LYS A CA 1
ATOM 2297 C C . LYS A 1 346 ? 138.506 -2.466 98.471 1.00 115.52 328 LYS A C 1
ATOM 2298 O O . LYS A 1 346 ? 139.537 -3.021 98.880 1.00 118.30 328 LYS A O 1
ATOM 2304 N N . LYS A 1 347 ? 138.424 -1.167 98.155 1.00 116.58 329 LYS A N 1
ATOM 2305 C CA . LYS A 1 347 ? 139.561 -0.210 98.273 1.00 122.48 329 LYS A CA 1
ATOM 2306 C C . LYS A 1 347 ? 140.215 -0.364 99.650 1.00 123.26 329 LYS A C 1
ATOM 2307 O O . LYS A 1 347 ? 141.438 -0.599 99.699 1.00 125.63 329 LYS A O 1
ATOM 2313 N N . ILE A 1 348 ? 139.424 -0.236 100.719 1.00 123.52 330 ILE A N 1
ATOM 2314 C CA . ILE A 1 348 ? 139.913 -0.320 102.127 1.00 128.86 330 ILE A CA 1
ATOM 2315 C C . ILE A 1 348 ? 140.725 -1.611 102.284 1.00 136.02 330 ILE A C 1
ATOM 2316 O O . ILE A 1 348 ? 141.854 -1.535 102.802 1.00 147.71 330 ILE A O 1
ATOM 2321 N N . ASN A 1 349 ? 140.187 -2.744 101.827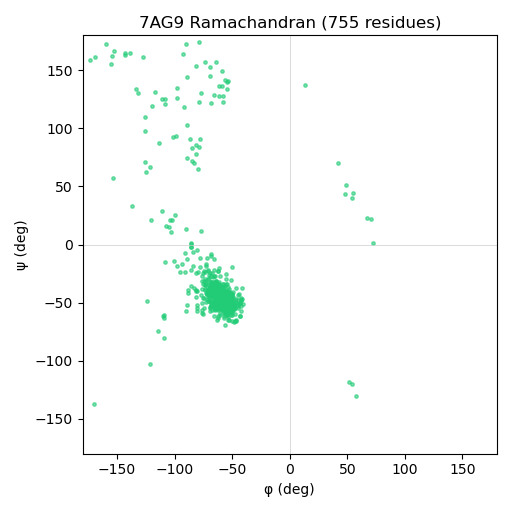 1.00 140.46 331 ASN A N 1
ATOM 2322 C CA . ASN A 1 349 ? 140.780 -4.090 102.048 1.00 148.87 331 ASN A CA 1
ATOM 2323 C C . ASN A 1 349 ? 141.984 -4.299 101.122 1.00 153.59 331 ASN A C 1
ATOM 2324 O O . ASN A 1 349 ? 142.969 -4.898 101.584 1.00 161.06 331 ASN A O 1
ATOM 2329 N N . GLU A 1 350 ? 141.920 -3.820 99.875 1.00 160.24 332 GLU A N 1
ATOM 2330 C CA . GLU A 1 350 ? 142.868 -4.226 98.800 1.00 165.48 332 GLU A CA 1
ATOM 2331 C C . GLU A 1 350 ? 144.246 -3.584 99.001 1.00 168.44 332 GLU A C 1
ATOM 2332 O O . GLU A 1 350 ? 145.242 -4.319 98.858 1.00 180.19 332 GLU A O 1
ATOM 2338 N N . ASN A 1 351 ? 144.322 -2.281 99.295 1.00 163.66 333 ASN A N 1
ATOM 2339 C CA . ASN A 1 351 ? 145.606 -1.529 99.218 1.00 166.79 333 ASN A CA 1
ATOM 2340 C C . ASN A 1 351 ? 146.187 -1.282 100.620 1.00 174.90 333 ASN A C 1
ATOM 2341 O O . ASN A 1 351 ? 147.029 -0.373 100.745 1.00 183.56 333 ASN A O 1
ATOM 2346 N N . ASP A 1 352 ? 145.788 -2.076 101.622 1.00 178.31 334 ASP A N 1
ATOM 2347 C CA . ASP A 1 352 ? 146.496 -2.212 102.926 1.00 181.18 334 ASP A CA 1
ATOM 2348 C C . ASP A 1 352 ? 146.740 -0.824 103.538 1.00 178.68 334 ASP A C 1
ATOM 2349 O O . ASP A 1 352 ? 145.744 -0.126 103.814 1.00 176.87 334 ASP A O 1
ATOM 2354 N N . ASP A 1 353 ? 148.010 -0.441 103.733 1.00 173.23 335 ASP A N 1
ATOM 2355 C CA . ASP A 1 353 ? 148.429 0.814 104.412 1.00 172.24 335 ASP A CA 1
ATOM 2356 C C . ASP A 1 353 ? 147.997 2.021 103.575 1.00 168.36 335 ASP A C 1
ATOM 2357 O O . ASP A 1 353 ? 148.341 2.065 102.380 1.00 176.40 335 ASP A O 1
ATOM 2362 N N . LEU A 1 354 ? 147.310 2.973 104.211 1.00 158.86 336 LEU A N 1
ATOM 2363 C CA . LEU A 1 354 ? 146.855 4.255 103.612 1.00 149.20 336 LEU A CA 1
ATOM 2364 C C . LEU A 1 354 ? 146.979 5.356 104.670 1.00 138.93 336 LEU A C 1
ATOM 2365 O O . LEU A 1 354 ? 147.091 5.011 105.859 1.00 140.94 336 LEU A O 1
ATOM 2367 N N . ALA A 1 355 ? 146.957 6.623 104.249 1.00 133.95 337 ALA A N 1
ATOM 2368 C CA . ALA A 1 355 ? 146.981 7.809 105.138 1.00 138.11 337 ALA A CA 1
ATOM 2369 C C . ALA A 1 355 ? 145.774 7.765 106.082 1.00 138.67 337 ALA A C 1
ATOM 2370 O O . ALA A 1 355 ? 144.729 7.220 105.679 1.00 138.12 337 ALA A O 1
ATOM 2372 N N . GLN A 1 356 ? 145.927 8.309 107.292 1.00 146.65 338 GLN A N 1
ATOM 2373 C CA . GLN A 1 356 ? 144.820 8.483 108.271 1.00 154.25 338 GLN A CA 1
ATOM 2374 C C . GLN A 1 356 ? 143.718 9.322 107.619 1.00 152.61 338 GLN A C 1
ATOM 2375 O O . GLN A 1 356 ? 142.546 8.923 107.718 1.00 150.65 338 GLN A O 1
ATOM 2381 N N . THR A 1 357 ? 144.097 10.428 106.968 1.00 154.28 339 THR A N 1
ATOM 2382 C CA . THR A 1 357 ? 143.191 11.300 106.172 1.00 160.88 339 THR A CA 1
ATOM 2383 C C . THR A 1 357 ? 142.368 10.423 105.221 1.00 159.00 339 THR A C 1
ATOM 2384 O O . THR A 1 357 ? 141.125 10.517 105.266 1.00 165.45 339 THR A O 1
ATOM 2388 N N . ILE A 1 358 ? 143.042 9.591 104.417 1.00 146.55 340 ILE A N 1
ATOM 2389 C CA . ILE A 1 358 ? 142.403 8.692 103.408 1.00 140.80 340 ILE A CA 1
ATOM 2390 C C . ILE A 1 358 ? 141.529 7.662 104.136 1.00 142.81 340 ILE A C 1
ATOM 2391 O O . ILE A 1 358 ? 140.330 7.585 103.810 1.00 146.79 340 ILE A O 1
ATOM 2396 N N . LYS A 1 359 ? 142.101 6.903 105.077 1.00 141.36 341 LYS A N 1
ATOM 2397 C CA . LYS A 1 359 ? 141.402 5.793 105.784 1.00 136.30 341 LYS A CA 1
ATOM 2398 C C . LYS A 1 359 ? 140.181 6.356 106.523 1.00 133.15 341 LYS A C 1
ATOM 2399 O O . LYS A 1 359 ? 139.142 5.666 106.535 1.00 135.09 341 LYS A O 1
ATOM 2401 N N . ASP A 1 360 ? 140.291 7.568 107.084 1.00 129.80 342 ASP A N 1
ATOM 2402 C CA . ASP A 1 360 ? 139.200 8.241 107.842 1.00 133.14 342 ASP A CA 1
ATOM 2403 C C . ASP A 1 360 ? 138.099 8.695 106.875 1.00 130.35 342 ASP A C 1
ATOM 2404 O O . ASP A 1 360 ? 136.912 8.518 107.222 1.00 126.34 342 ASP A O 1
ATOM 2409 N N . ARG A 1 361 ? 138.466 9.264 105.721 1.00 129.33 343 ARG A N 1
ATOM 2410 C CA . ARG A 1 361 ? 137.489 9.681 104.678 1.00 131.55 343 ARG A CA 1
ATOM 2411 C C . ARG A 1 361 ? 136.748 8.440 104.172 1.00 124.88 343 ARG A C 1
ATOM 2412 O O . ARG A 1 361 ? 135.507 8.439 104.210 1.00 123.81 343 ARG A O 1
ATOM 2420 N N . PHE A 1 362 ? 137.490 7.427 103.717 1.00 121.56 344 PHE A N 1
ATOM 2421 C CA . PHE A 1 362 ? 136.948 6.113 103.281 1.00 119.34 344 PHE A CA 1
ATOM 2422 C C . PHE A 1 362 ? 135.916 5.641 104.313 1.00 119.64 344 PHE A C 1
ATOM 2423 O O . PHE A 1 362 ? 134.770 5.375 103.922 1.00 125.52 344 PHE A O 1
ATOM 2431 N N . ASN A 1 363 ? 136.293 5.600 105.594 1.00 119.30 345 ASN A N 1
ATOM 2432 C CA . ASN A 1 363 ? 135.425 5.098 106.694 1.00 120.56 345 ASN A CA 1
ATOM 2433 C C . ASN A 1 363 ? 134.168 5.973 106.806 1.00 118.90 345 ASN A C 1
ATOM 2434 O O . ASN A 1 363 ? 133.066 5.400 106.832 1.00 117.83 345 ASN A O 1
ATOM 2439 N N . SER A 1 364 ? 134.313 7.300 106.851 1.00 119.00 346 SER A N 1
ATOM 2440 C CA . SER A 1 364 ? 133.184 8.258 107.007 1.00 124.59 346 SER A CA 1
ATOM 2441 C C . SER A 1 364 ? 132.200 8.114 105.839 1.00 124.05 346 SER A C 1
ATOM 2442 O O . SER A 1 364 ? 130.982 8.247 106.075 1.00 126.11 346 SER A O 1
ATOM 2445 N N . GLN A 1 365 ? 132.711 7.863 104.629 1.00 124.36 347 GLN A N 1
ATOM 2446 C CA . GLN A 1 365 ? 131.887 7.630 103.411 1.00 124.86 347 GLN A CA 1
ATOM 2447 C C . GLN A 1 365 ? 131.089 6.336 103.592 1.00 116.52 347 GLN A C 1
ATOM 2448 O O . GLN A 1 365 ? 129.855 6.380 103.431 1.00 117.23 347 GLN A O 1
ATOM 2454 N N . LEU A 1 366 ? 131.777 5.239 103.923 1.00 112.62 348 LEU A N 1
ATOM 2455 C CA . LEU A 1 366 ? 131.183 3.899 104.191 1.00 114.51 348 LEU A CA 1
ATOM 2456 C C . LEU A 1 366 ? 130.046 4.047 105.213 1.00 112.23 348 LEU A C 1
ATOM 2457 O O . LEU A 1 366 ? 128.937 3.529 104.957 1.00 107.04 348 LEU A O 1
ATOM 2462 N N . ALA A 1 367 ? 130.308 4.756 106.314 1.00 112.98 349 ALA A N 1
ATOM 2463 C CA . ALA A 1 367 ? 129.324 5.058 107.377 1.00 115.19 349 ALA A CA 1
ATOM 2464 C C . ALA A 1 367 ? 128.133 5.798 106.763 1.00 114.18 349 ALA A C 1
ATOM 2465 O O . ALA A 1 367 ? 126.997 5.314 106.923 1.00 111.52 349 ALA A O 1
ATOM 2467 N N . LYS A 1 368 ? 128.405 6.909 106.069 1.00 114.98 350 LYS A N 1
ATOM 2468 C CA . LYS A 1 368 ? 127.384 7.813 105.471 1.00 114.77 350 LYS A CA 1
ATOM 2469 C C . LYS A 1 368 ? 126.566 7.049 104.420 1.00 107.47 350 LYS A C 1
ATOM 2470 O O . LYS A 1 368 ? 125.336 7.232 104.393 1.00 100.88 350 LYS A O 1
ATOM 2476 N N . LYS A 1 369 ? 127.217 6.217 103.600 1.00 104.54 351 LYS A N 1
ATOM 2477 C CA . LYS A 1 369 ? 126.549 5.470 102.499 1.00 105.95 351 LYS A CA 1
ATOM 2478 C C . LYS A 1 369 ? 125.611 4.418 103.099 1.00 102.01 351 LYS A C 1
ATOM 2479 O O . LYS A 1 369 ? 124.446 4.381 102.678 1.00 105.07 351 LYS A O 1
ATOM 2485 N N . SER A 1 370 ? 126.089 3.614 104.050 1.00 103.19 352 SER A N 1
ATOM 2486 C CA . SER A 1 370 ? 125.286 2.575 104.748 1.00 112.86 352 SER A CA 1
ATOM 2487 C C . SER A 1 370 ? 123.980 3.196 105.268 1.00 116.55 352 SER A C 1
ATOM 2488 O O . SER A 1 370 ? 122.896 2.614 105.014 1.00 108.45 352 SER A O 1
ATOM 2491 N N . LYS A 1 371 ? 124.079 4.351 105.939 1.00 120.29 353 LYS A N 1
ATOM 2492 C CA . LYS A 1 371 ? 122.939 5.032 106.611 1.00 121.09 353 LYS A CA 1
ATOM 2493 C C . LYS A 1 371 ? 121.876 5.390 105.569 1.00 116.06 353 LYS A C 1
ATOM 2494 O O . LYS A 1 371 ? 120.690 5.131 105.832 1.00 119.92 353 LYS A O 1
ATOM 2500 N N . ILE A 1 372 ? 122.289 5.951 104.429 1.00 109.34 354 ILE A N 1
ATOM 2501 C CA . ILE A 1 372 ? 121.381 6.273 103.288 1.00 102.36 354 ILE A CA 1
ATOM 2502 C C . ILE A 1 372 ? 120.691 4.986 102.821 1.00 96.40 354 ILE A C 1
ATOM 2503 O O . ILE A 1 372 ? 119.459 5.018 102.649 1.00 95.88 354 ILE A O 1
ATOM 2508 N N . ILE A 1 373 ? 121.441 3.898 102.620 1.00 90.04 355 ILE A N 1
ATOM 2509 C CA . ILE A 1 373 ? 120.880 2.641 102.042 1.00 89.98 355 ILE A CA 1
ATOM 2510 C C . ILE A 1 373 ? 119.659 2.242 102.876 1.00 91.72 355 ILE A C 1
ATOM 2511 O O . ILE A 1 373 ? 118.598 1.994 102.278 1.00 90.82 355 ILE A O 1
ATOM 2516 N N . THR A 1 374 ? 119.793 2.236 104.205 1.00 96.47 356 THR A N 1
ATOM 2517 C CA . THR A 1 374 ? 118.742 1.777 105.156 1.00 96.20 356 THR A CA 1
ATOM 2518 C C . THR A 1 374 ? 117.586 2.782 105.160 1.00 92.62 356 THR A C 1
ATOM 2519 O O . THR A 1 374 ? 116.420 2.347 105.109 1.00 83.68 356 THR A O 1
ATOM 2523 N N . LYS A 1 375 ? 117.911 4.074 105.219 1.00 92.12 357 LYS A N 1
ATOM 2524 C CA . LYS A 1 375 ? 116.920 5.174 105.107 1.00 96.07 357 LYS A CA 1
ATOM 2525 C C . LYS A 1 375 ? 116.071 4.910 103.859 1.00 95.54 357 LYS A C 1
ATOM 2526 O O . LYS A 1 375 ? 114.835 5.043 103.939 1.00 96.43 357 LYS A O 1
ATOM 2532 N N . THR A 1 376 ? 116.716 4.492 102.767 1.00 93.76 358 THR A N 1
ATOM 2533 C CA . THR A 1 376 ? 116.071 4.241 101.453 1.00 92.44 358 THR A CA 1
ATOM 2534 C C . THR A 1 376 ? 115.169 3.011 101.554 1.00 89.90 358 THR A C 1
ATOM 2535 O O . THR A 1 376 ? 113.974 3.149 101.252 1.00 88.36 358 THR A O 1
ATOM 2539 N N . PHE A 1 377 ? 115.729 1.863 101.947 1.00 90.95 359 PHE A N 1
ATOM 2540 C CA . PHE A 1 377 ? 114.983 0.603 102.206 1.00 97.77 359 PHE A CA 1
ATOM 2541 C C . PHE A 1 377 ? 113.808 0.896 103.146 1.00 104.74 359 PHE A C 1
ATOM 2542 O O . PHE A 1 377 ? 112.671 0.473 102.845 1.00 105.38 359 PHE A O 1
ATOM 2550 N N . ASN A 1 378 ? 114.087 1.604 104.247 1.00 106.76 360 ASN A N 1
ATOM 2551 C CA . ASN A 1 378 ? 113.087 2.008 105.270 1.00 104.17 360 ASN A CA 1
ATOM 2552 C C . ASN A 1 378 ? 111.905 2.676 104.557 1.00 103.70 360 ASN A C 1
ATOM 2553 O O . ASN A 1 378 ? 110.792 2.129 104.640 1.00 105.88 360 ASN A O 1
ATOM 2558 N N . ILE A 1 379 ? 112.156 3.781 103.844 1.00 101.96 361 ILE A N 1
ATOM 2559 C CA . ILE A 1 379 ? 111.135 4.541 103.058 1.00 103.29 361 ILE A CA 1
ATOM 2560 C C . ILE A 1 379 ? 110.417 3.595 102.087 1.00 101.99 361 ILE A C 1
ATOM 2561 O O . ILE A 1 379 ? 109.176 3.568 102.105 1.00 103.00 361 ILE A O 1
ATOM 2566 N N . ILE A 1 380 ? 111.164 2.886 101.238 1.00 101.04 362 ILE A N 1
ATOM 2567 C CA . ILE A 1 380 ? 110.583 2.049 100.147 1.00 103.15 362 ILE A CA 1
ATOM 2568 C C . ILE A 1 380 ? 109.583 1.070 100.767 1.00 101.74 362 ILE A C 1
ATOM 2569 O O . ILE A 1 380 ? 108.460 0.988 100.255 1.00 103.24 362 ILE A O 1
ATOM 2574 N N . TYR A 1 381 ? 109.976 0.374 101.836 1.00 106.32 363 TYR A N 1
ATOM 2575 C CA . TYR A 1 381 ? 109.171 -0.701 102.475 1.00 113.43 363 TYR A CA 1
ATOM 2576 C C . TYR A 1 381 ? 107.955 -0.104 103.205 1.00 115.64 363 TYR A C 1
ATOM 2577 O O . TYR A 1 381 ? 106.976 -0.846 103.408 1.00 111.26 363 TYR A O 1
ATOM 2586 N N . ARG A 1 382 ? 108.001 1.181 103.581 1.00 117.72 364 ARG A N 1
ATOM 2587 C CA . ARG A 1 382 ? 106.862 1.894 104.225 1.00 122.35 364 ARG A CA 1
ATOM 2588 C C . ARG A 1 382 ? 105.853 2.318 103.156 1.00 124.42 364 ARG A C 1
ATOM 2589 O O . ARG A 1 382 ? 104.676 2.521 103.503 1.00 131.58 364 ARG A O 1
ATOM 2597 N N . ALA A 1 383 ? 106.299 2.450 101.906 1.00 123.43 365 ALA A N 1
ATOM 2598 C CA . ALA A 1 383 ? 105.419 2.677 100.740 1.00 124.82 365 ALA A CA 1
ATOM 2599 C C . ALA A 1 383 ? 104.570 1.424 100.489 1.00 129.13 365 ALA A C 1
ATOM 2600 O O . ALA A 1 383 ? 103.489 1.578 99.900 1.00 141.04 365 ALA A O 1
ATOM 2602 N N . LEU A 1 384 ? 105.026 0.238 100.917 1.00 130.99 366 LEU A N 1
ATOM 2603 C CA . LEU A 1 384 ? 104.256 -1.031 100.770 1.00 137.56 366 LEU A CA 1
ATOM 2604 C C . LEU A 1 384 ? 103.009 -0.985 101.661 1.00 144.95 366 LEU A C 1
ATOM 2605 O O . LEU A 1 384 ? 101.983 -1.573 101.257 1.00 143.87 366 LEU A O 1
ATOM 2610 N N . GLU A 1 385 ? 103.092 -0.308 102.813 1.00 152.01 367 GLU A N 1
ATOM 2611 C CA . GLU A 1 385 ? 101.993 -0.219 103.814 1.00 156.10 367 GLU A CA 1
ATOM 2612 C C . GLU A 1 385 ? 100.854 0.626 103.228 1.00 153.86 367 GLU A C 1
ATOM 2613 O O . GLU A 1 385 ? 99.722 0.110 103.150 1.00 163.54 367 GLU A O 1
ATOM 2619 N N . PHE A 1 386 ? 101.148 1.855 102.786 1.00 143.52 368 PHE A N 1
ATOM 2620 C CA . PHE A 1 386 ? 100.211 2.712 102.010 1.00 140.19 368 PHE A CA 1
ATOM 2621 C C . PHE A 1 386 ? 99.935 2.066 100.641 1.00 145.30 368 PHE A C 1
ATOM 2622 O O . PHE A 1 386 ? 99.014 2.524 99.938 1.00 147.69 368 PHE A O 1
ATOM 2624 N N . SER A 1 387 ? 100.720 1.046 100.266 1.00 156.46 369 SER A N 1
ATOM 2625 C CA . SER A 1 387 ? 100.548 0.207 99.047 1.00 158.65 369 SER A CA 1
ATOM 2626 C C . SER A 1 387 ? 100.798 1.037 97.778 1.00 162.81 369 SER A C 1
ATOM 2627 O O . SER A 1 387 ? 100.305 0.631 96.704 1.00 166.35 369 SER A O 1
ATOM 2629 N N . LEU A 1 388 ? 101.555 2.137 97.898 1.00 162.96 370 LEU A N 1
ATOM 2630 C CA . LEU A 1 388 ? 101.949 3.044 96.780 1.00 161.95 370 LEU A CA 1
ATOM 2631 C C . LEU A 1 388 ? 102.931 2.322 95.849 1.00 164.49 370 LEU A C 1
ATOM 2632 O O . LEU A 1 388 ? 102.828 2.510 94.619 1.00 174.30 370 LEU A O 1
ATOM 2637 N N . LEU A 1 389 ? 103.868 1.559 96.422 1.00 155.90 371 LEU A N 1
ATOM 2638 C CA . LEU A 1 389 ? 104.885 0.771 95.676 1.00 148.05 371 LEU A CA 1
ATOM 2639 C C . LEU A 1 389 ? 104.177 -0.366 94.932 1.00 140.67 371 LEU A C 1
ATOM 2640 O O . LEU A 1 389 ? 103.489 -1.165 95.600 1.00 137.52 371 LEU A O 1
ATOM 2642 N N . ASP A 1 390 ? 104.324 -0.404 93.604 1.00 132.72 372 ASP A N 1
ATOM 2643 C CA . ASP A 1 390 ? 103.855 -1.511 92.726 1.00 133.14 372 ASP A CA 1
ATOM 2644 C C . ASP A 1 390 ? 104.418 -2.837 93.249 1.00 134.87 372 ASP A C 1
ATOM 2645 O O . ASP A 1 390 ? 105.588 -2.857 93.671 1.00 146.48 372 ASP A O 1
ATOM 2650 N N . ALA A 1 391 ? 103.608 -3.900 93.207 1.00 138.72 373 ALA A N 1
ATOM 2651 C CA . ALA A 1 391 ? 103.993 -5.293 93.538 1.00 143.72 373 ALA A CA 1
ATOM 2652 C C . ALA A 1 391 ? 105.217 -5.713 92.710 1.00 140.39 373 ALA A C 1
ATOM 2653 O O . ALA A 1 391 ? 106.062 -6.455 93.242 1.00 144.05 373 ALA A O 1
ATOM 2655 N N . GLY A 1 392 ? 105.295 -5.263 91.454 1.00 129.90 374 GLY A N 1
ATOM 2656 C CA . GLY A 1 392 ? 106.429 -5.506 90.540 1.00 127.55 374 GLY A CA 1
ATOM 2657 C C . GLY A 1 392 ? 107.742 -4.953 91.071 1.00 119.21 374 GLY A C 1
ATOM 2658 O O . GLY A 1 392 ? 108.688 -5.747 91.232 1.00 113.21 374 GLY A O 1
ATOM 2659 N N . ILE A 1 393 ? 107.813 -3.642 91.327 1.00 115.04 375 ILE A N 1
ATOM 2660 C CA . ILE A 1 393 ? 109.083 -2.948 91.707 1.00 118.22 375 ILE A CA 1
ATOM 2661 C C . ILE A 1 393 ? 109.473 -3.396 93.120 1.00 118.29 375 ILE A C 1
ATOM 2662 O O . ILE A 1 393 ? 110.685 -3.435 93.419 1.00 122.91 375 ILE A O 1
ATOM 2667 N N . ALA A 1 394 ? 108.481 -3.758 93.937 1.00 115.00 376 ALA A N 1
ATOM 2668 C CA . ALA A 1 394 ? 108.669 -4.455 95.228 1.00 113.64 376 ALA A CA 1
ATOM 2669 C C . ALA A 1 394 ? 109.727 -5.553 95.065 1.00 114.71 376 ALA A C 1
ATOM 2670 O O . ALA A 1 394 ? 110.643 -5.589 95.904 1.00 125.29 376 ALA A O 1
ATOM 2672 N N . LEU A 1 395 ? 109.640 -6.385 94.017 1.00 116.02 377 LEU A N 1
ATOM 2673 C CA . LEU A 1 395 ? 110.579 -7.528 93.808 1.00 122.50 377 LEU A CA 1
ATOM 2674 C C . LEU A 1 395 ? 112.018 -7.015 93.684 1.00 117.17 377 LEU A C 1
ATOM 2675 O O . LEU A 1 395 ? 112.904 -7.636 94.294 1.00 110.32 377 LEU A O 1
ATOM 2680 N N . LYS A 1 396 ? 112.249 -5.945 92.916 1.00 117.59 378 LYS A N 1
ATOM 2681 C CA . LYS A 1 396 ? 113.608 -5.371 92.727 1.00 122.14 378 LYS A CA 1
ATOM 2682 C C . LYS A 1 396 ? 114.159 -4.966 94.097 1.00 121.55 378 LYS A C 1
ATOM 2683 O O . LYS A 1 396 ? 115.255 -5.440 94.449 1.00 125.58 378 LYS A O 1
ATOM 2689 N N . THR A 1 397 ? 113.417 -4.151 94.853 1.00 118.33 379 THR A N 1
ATOM 2690 C CA . THR A 1 397 ? 113.791 -3.763 96.239 1.00 114.76 379 THR A CA 1
ATOM 2691 C C . THR A 1 397 ? 114.204 -5.039 96.981 1.00 115.74 379 THR A C 1
ATOM 2692 O O . THR A 1 397 ? 115.307 -5.059 97.552 1.00 119.46 379 THR A O 1
ATOM 2696 N N . ASN A 1 398 ? 113.370 -6.079 96.928 1.00 114.34 380 ASN A N 1
ATOM 2697 C CA . ASN A 1 398 ? 113.628 -7.364 97.628 1.00 120.06 380 ASN A CA 1
ATOM 2698 C C . ASN A 1 398 ? 114.968 -7.932 97.150 1.00 119.92 380 ASN A C 1
ATOM 2699 O O . ASN A 1 398 ? 115.739 -8.371 98.018 1.00 130.07 380 ASN A O 1
ATOM 2704 N N . GLU A 1 399 ? 115.249 -7.905 95.840 1.00 118.96 381 GLU A N 1
ATOM 2705 C CA . GLU A 1 399 ? 116.509 -8.465 95.269 1.00 123.37 381 GLU A CA 1
ATOM 2706 C C . GLU A 1 399 ? 117.698 -7.692 95.851 1.00 111.94 381 GLU A C 1
ATOM 2707 O O . GLU A 1 399 ? 118.682 -8.339 96.262 1.00 107.05 381 GLU A O 1
ATOM 2713 N N . LEU A 1 400 ? 117.604 -6.359 95.877 1.00 103.03 382 LEU A N 1
ATOM 2714 C CA . LEU A 1 400 ? 118.628 -5.463 96.476 1.00 101.65 382 LEU A CA 1
ATOM 2715 C C . LEU A 1 400 ? 118.771 -5.805 97.961 1.00 105.88 382 LEU A C 1
ATOM 2716 O O . LEU A 1 400 ? 119.907 -6.034 98.407 1.00 113.02 382 LEU A O 1
ATOM 2721 N N . ALA A 1 401 ? 117.655 -5.842 98.693 1.00 106.09 383 ALA A N 1
ATOM 2722 C CA . ALA A 1 401 ? 117.623 -6.164 100.137 1.00 105.59 383 ALA A CA 1
ATOM 2723 C C . ALA A 1 401 ? 118.570 -7.341 100.396 1.00 108.37 383 ALA A C 1
ATOM 2724 O O . ALA A 1 401 ? 119.485 -7.180 101.222 1.00 110.84 383 ALA A O 1
ATOM 2726 N N . LYS A 1 402 ? 118.397 -8.438 99.648 1.00 112.16 384 LYS A N 1
ATOM 2727 C CA . LYS A 1 402 ? 119.154 -9.714 99.794 1.00 122.21 384 LYS A CA 1
ATOM 2728 C C . LYS A 1 402 ? 120.668 -9.478 99.686 1.00 120.69 384 LYS A C 1
ATOM 2729 O O . LYS A 1 402 ? 121.408 -10.046 100.516 1.00 120.50 384 LYS A O 1
ATOM 2735 N N . VAL A 1 403 ? 121.131 -8.711 98.695 1.00 114.67 385 VAL A N 1
ATOM 2736 C CA . VAL A 1 403 ? 122.595 -8.497 98.478 1.00 115.13 385 VAL A CA 1
ATOM 2737 C C . VAL A 1 403 ? 123.133 -7.640 99.633 1.00 114.83 385 VAL A C 1
ATOM 2738 O O . VAL A 1 403 ? 124.262 -7.917 100.096 1.00 118.11 385 VAL A O 1
ATOM 2742 N N . TRP A 1 404 ? 122.339 -6.673 100.108 1.00 111.57 386 TRP A N 1
ATOM 2743 C CA . TRP A 1 404 ? 122.740 -5.709 101.167 1.00 108.14 386 TRP A CA 1
ATOM 2744 C C . TRP A 1 404 ? 122.878 -6.438 102.509 1.00 112.80 386 TRP A C 1
ATOM 2745 O O . TRP A 1 404 ? 123.756 -6.034 103.296 1.00 115.36 386 TRP A O 1
ATOM 2756 N N . VAL A 1 405 ? 122.082 -7.484 102.757 1.00 115.14 387 VAL A N 1
ATOM 2757 C CA . VAL A 1 405 ? 122.153 -8.245 104.042 1.00 121.35 387 VAL A CA 1
ATOM 2758 C C . VAL A 1 405 ? 123.474 -9.023 104.074 1.00 122.45 387 VAL A C 1
ATOM 2759 O O . VAL A 1 405 ? 123.954 -9.303 105.187 1.00 126.77 387 VAL A O 1
ATOM 2763 N N . ASP A 1 406 ? 124.052 -9.332 102.908 1.00 123.91 388 ASP A N 1
ATOM 2764 C CA . ASP A 1 406 ? 125.356 -10.041 102.809 1.00 129.12 388 ASP A CA 1
ATOM 2765 C C . ASP A 1 406 ? 126.512 -9.042 102.952 1.00 128.40 388 ASP A C 1
ATOM 2766 O O . ASP A 1 406 ? 127.505 -9.418 103.595 1.00 135.96 388 ASP A O 1
ATOM 2771 N N . LEU A 1 407 ? 126.392 -7.824 102.409 1.00 124.66 389 LEU A N 1
ATOM 2772 C CA . LEU A 1 407 ? 127.480 -6.803 102.433 1.00 124.19 389 LEU A CA 1
ATOM 2773 C C . LEU A 1 407 ? 127.524 -6.066 103.775 1.00 122.40 389 LEU A C 1
ATOM 2774 O O . LEU A 1 407 ? 128.645 -5.753 104.225 1.00 124.20 389 LEU A O 1
ATOM 2779 N N . ARG A 1 408 ? 126.365 -5.744 104.359 1.00 121.90 390 ARG A N 1
ATOM 2780 C CA . ARG A 1 408 ? 126.287 -4.795 105.502 1.00 120.16 390 ARG A CA 1
ATOM 2781 C C . ARG A 1 408 ? 127.150 -5.291 106.662 1.00 117.25 390 ARG A C 1
ATOM 2782 O O . ARG A 1 408 ? 127.810 -4.479 107.305 1.00 120.48 390 ARG A O 1
ATOM 2790 N N . PRO A 1 409 ? 127.175 -6.607 106.987 1.00 111.04 391 PRO A N 1
ATOM 2791 C CA . PRO A 1 409 ? 128.114 -7.130 107.979 1.00 110.26 391 PRO A CA 1
ATOM 2792 C C . PRO A 1 409 ? 129.569 -6.747 107.668 1.00 109.81 391 PRO A C 1
ATOM 2793 O O . PRO A 1 409 ? 130.281 -6.345 108.573 1.00 112.11 391 PRO A O 1
ATOM 2797 N N . LYS A 1 410 ? 129.964 -6.876 106.400 1.00 109.61 392 LYS A N 1
ATOM 2798 C CA . LYS A 1 410 ? 131.325 -6.521 105.919 1.00 114.53 392 LYS A CA 1
ATOM 2799 C C . LYS A 1 410 ? 131.534 -5.010 106.094 1.00 116.95 392 LYS A C 1
ATOM 2800 O O . LYS A 1 410 ? 132.633 -4.626 106.529 1.00 124.03 392 LYS A O 1
ATOM 2806 N N . SER A 1 411 ? 130.521 -4.188 105.798 1.00 116.85 393 SER A N 1
ATOM 2807 C CA . SER A 1 411 ? 130.525 -2.725 106.074 1.00 115.95 393 SER A CA 1
ATOM 2808 C C . SER A 1 411 ? 130.639 -2.497 107.584 1.00 112.42 393 SER A C 1
ATOM 2809 O O . SER A 1 411 ? 131.553 -1.761 107.997 1.00 107.60 393 SER A O 1
ATOM 2812 N N . ASP A 1 412 ? 129.763 -3.148 108.359 1.00 111.88 394 ASP A N 1
ATOM 2813 C CA . ASP A 1 412 ? 129.531 -2.875 109.804 1.00 110.16 394 ASP A CA 1
ATOM 2814 C C . ASP A 1 412 ? 130.780 -3.245 110.615 1.00 115.76 394 ASP A C 1
ATOM 2815 O O . ASP A 1 412 ? 131.153 -2.440 111.490 1.00 120.39 394 ASP A O 1
ATOM 2820 N N . GLU A 1 413 ? 131.416 -4.390 110.338 1.00 121.41 395 GLU A N 1
ATOM 2821 C CA . GLU A 1 413 ? 132.618 -4.845 111.095 1.00 128.04 395 GLU A CA 1
ATOM 2822 C C . GLU A 1 413 ? 133.679 -3.737 111.059 1.00 123.56 395 GLU A C 1
ATOM 2823 O O . GLU A 1 413 ? 134.277 -3.471 112.116 1.00 137.51 395 GLU A O 1
ATOM 2829 N N . ILE A 1 414 ? 133.875 -3.096 109.901 1.00 114.65 396 ILE A N 1
ATOM 2830 C CA . ILE A 1 414 ? 134.876 -2.005 109.707 1.00 114.29 396 ILE A CA 1
ATOM 2831 C C . ILE A 1 414 ? 134.521 -0.837 110.634 1.00 115.25 396 ILE A C 1
ATOM 2832 O O . ILE A 1 414 ? 135.419 -0.370 111.353 1.00 117.93 396 ILE A O 1
ATOM 2837 N N . LEU A 1 415 ? 133.260 -0.400 110.619 1.00 119.08 397 LEU A N 1
ATOM 2838 C CA . LEU A 1 415 ? 132.789 0.821 111.326 1.00 123.63 397 LEU A CA 1
ATOM 2839 C C . LEU A 1 415 ? 132.726 0.548 112.832 1.00 128.24 397 LEU A C 1
ATOM 2840 O O . LEU A 1 415 ? 133.010 1.475 113.615 1.00 133.35 397 LEU A O 1
ATOM 2845 N N . LEU A 1 416 ? 132.382 -0.680 113.229 1.00 129.77 398 LEU A N 1
ATOM 2846 C CA . LEU A 1 416 ? 132.144 -1.024 114.656 1.00 130.52 398 LEU A CA 1
ATOM 2847 C C . LEU A 1 416 ? 133.480 -1.067 115.419 1.00 141.30 398 LEU A C 1
ATOM 2848 O O . LEU A 1 416 ? 133.495 -0.661 116.604 1.00 149.51 398 LEU A O 1
ATOM 2853 N N . HIS A 1 417 ? 134.577 -1.467 114.769 1.00 144.88 399 HIS A N 1
ATOM 2854 C CA . HIS A 1 417 ? 135.947 -1.402 115.352 1.00 151.95 399 HIS A CA 1
ATOM 2855 C C . HIS A 1 417 ? 136.306 0.064 115.639 1.00 155.32 399 HIS A C 1
ATOM 2856 O O . HIS A 1 417 ? 136.841 0.349 116.731 1.00 163.60 399 HIS A O 1
ATOM 2863 N N . ILE A 1 418 ? 135.987 0.973 114.716 1.00 160.43 400 ILE A N 1
ATOM 2864 C CA . ILE A 1 418 ? 136.234 2.436 114.889 1.00 166.72 400 ILE A CA 1
ATOM 2865 C C . ILE A 1 418 ? 135.369 2.929 116.059 1.00 172.72 400 ILE A C 1
ATOM 2866 O O . ILE A 1 418 ? 135.889 3.710 116.882 1.00 188.13 400 ILE A O 1
ATOM 2871 N N . LYS A 1 419 ? 134.113 2.471 116.146 1.00 169.05 401 LYS A N 1
ATOM 2872 C CA . LYS A 1 419 ? 133.166 2.842 117.234 1.00 165.56 401 LYS A CA 1
ATOM 2873 C C . LYS A 1 419 ? 133.738 2.386 118.583 1.00 170.66 401 LYS A C 1
ATOM 2874 O O . LYS A 1 419 ? 133.635 3.177 119.542 1.00 166.90 401 LYS A O 1
ATOM 2876 N N . LYS A 1 420 ? 134.324 1.180 118.653 1.00 182.39 402 LYS A N 1
ATOM 2877 C CA . LYS A 1 420 ? 134.966 0.631 119.885 1.00 192.33 402 LYS A CA 1
ATOM 2878 C C . LYS A 1 420 ? 136.006 1.620 120.417 1.00 200.31 402 LYS A C 1
ATOM 2879 O O . LYS A 1 420 ? 136.019 1.860 121.643 1.00 211.56 402 LYS A O 1
ATOM 2885 N N . PHE A 1 421 ? 136.886 2.108 119.533 1.00 199.41 403 PHE A N 1
ATOM 2886 C CA . PHE A 1 421 ? 137.944 3.103 119.850 1.00 192.82 403 PHE A CA 1
ATOM 2887 C C . PHE A 1 421 ? 137.267 4.356 120.419 1.00 197.64 403 PHE A C 1
ATOM 2888 O O . PHE A 1 421 ? 136.304 4.851 119.794 1.00 195.70 403 PHE A O 1
ATOM 2890 N N . ASP A 1 422 ? 137.732 4.810 121.589 1.00 202.49 404 ASP A N 1
ATOM 2891 C CA . ASP A 1 422 ? 137.179 5.968 122.344 1.00 198.48 404 ASP A CA 1
ATOM 2892 C C . ASP A 1 422 ? 138.240 6.475 123.328 1.00 198.57 404 ASP A C 1
ATOM 2893 O O . ASP A 1 422 ? 138.306 7.664 123.636 1.00 198.19 404 ASP A O 1
ATOM 2895 N N . LEU B 1 31 ? 56.149 24.849 113.384 1.00 231.10 13 LEU B N 1
ATOM 2896 C CA . LEU B 1 31 ? 56.791 23.833 114.277 1.00 231.12 13 LEU B CA 1
ATOM 2897 C C . LEU B 1 31 ? 58.290 24.113 114.418 1.00 237.39 13 LEU B C 1
ATOM 2898 O O . LEU B 1 31 ? 58.772 24.249 115.541 1.00 246.40 13 LEU B O 1
ATOM 2903 N N . PRO B 1 32 ? 59.084 24.226 113.321 1.00 234.13 14 PRO B N 1
ATOM 2904 C CA . PRO B 1 32 ? 60.523 24.470 113.443 1.00 229.70 14 PRO B CA 1
ATOM 2905 C C . PRO B 1 32 ? 60.867 25.964 113.582 1.00 231.23 14 PRO B C 1
ATOM 2906 O O . PRO B 1 32 ? 61.407 26.534 112.648 1.00 235.88 14 PRO B O 1
ATOM 2910 N N . MET B 1 33 ? 60.554 26.553 114.743 1.00 231.13 15 MET B N 1
ATOM 2911 C CA . MET B 1 33 ? 60.756 27.998 115.050 1.00 230.63 15 MET B CA 1
ATOM 2912 C C . MET B 1 33 ? 62.240 28.357 114.901 1.00 235.62 15 MET B C 1
ATOM 2913 O O . MET B 1 33 ? 62.542 29.324 114.172 1.00 237.23 15 MET B O 1
ATOM 2915 N N . GLU B 1 34 ? 63.120 27.600 115.567 1.00 238.33 16 GLU B N 1
ATOM 2916 C CA . GLU B 1 34 ? 64.602 27.755 115.510 1.00 235.76 16 GLU B CA 1
ATOM 2917 C C . GLU B 1 34 ? 65.046 27.962 114.058 1.00 230.39 16 GLU B C 1
ATOM 2918 O O . GLU B 1 34 ? 65.779 28.936 113.790 1.00 224.48 16 GLU B O 1
ATOM 2924 N N . LEU B 1 35 ? 64.605 27.071 113.166 1.00 227.96 17 LEU B N 1
ATOM 2925 C CA . LEU B 1 35 ? 65.079 26.977 111.759 1.00 226.61 17 LEU B CA 1
ATOM 2926 C C . LEU B 1 35 ? 64.603 28.204 110.971 1.00 227.04 17 LEU B C 1
ATOM 2927 O O . LEU B 1 35 ? 65.380 28.689 110.124 1.00 225.72 17 LEU B O 1
ATOM 2932 N N . GLN B 1 36 ? 63.388 28.690 111.249 1.00 229.17 18 GLN B N 1
ATOM 2933 C CA . GLN B 1 36 ? 62.779 29.869 110.571 1.00 231.95 18 GLN B CA 1
ATOM 2934 C C . GLN B 1 36 ? 63.674 31.100 110.765 1.00 232.94 18 GLN B C 1
ATOM 2935 O O . GLN B 1 36 ? 63.778 31.903 109.820 1.00 233.79 18 GLN B O 1
ATOM 2941 N N . ASN B 1 37 ? 64.305 31.232 111.936 1.00 230.87 19 ASN B N 1
ATOM 2942 C CA . ASN B 1 37 ? 65.188 32.380 112.282 1.00 227.85 19 ASN B CA 1
ATOM 2943 C C . ASN B 1 37 ? 66.482 32.297 111.460 1.00 227.29 19 ASN B C 1
ATOM 2944 O O . ASN B 1 37 ? 67.079 33.360 111.202 1.00 225.99 19 ASN B O 1
ATOM 2949 N N . LEU B 1 38 ? 66.880 31.088 111.046 1.00 228.51 20 LEU B N 1
ATOM 2950 C CA . LEU B 1 38 ? 68.153 30.812 110.323 1.00 222.77 20 LEU B CA 1
ATOM 2951 C C . LEU B 1 38 ? 67.953 30.972 108.809 1.00 213.39 20 LEU B C 1
ATOM 2952 O O . LEU B 1 38 ? 68.860 31.536 108.167 1.00 203.97 20 LEU B O 1
ATOM 2957 N N . LEU B 1 39 ? 66.802 30.534 108.277 1.00 207.89 21 LEU B N 1
ATOM 2958 C CA . LEU B 1 39 ? 66.503 30.434 106.817 1.00 207.92 21 LEU B CA 1
ATOM 2959 C C . LEU B 1 39 ? 66.843 31.729 106.076 1.00 206.38 21 LEU B C 1
ATOM 2960 O O . LEU B 1 39 ? 67.406 31.665 104.986 1.00 203.98 21 LEU B O 1
ATOM 2965 N N . PRO B 1 40 ? 66.486 32.933 106.586 1.00 207.73 22 PRO B N 1
ATOM 2966 C CA . PRO B 1 40 ? 66.690 34.164 105.821 1.00 211.31 22 PRO B CA 1
ATOM 2967 C C . PRO B 1 40 ? 68.179 34.436 105.569 1.00 214.03 22 PRO B C 1
ATOM 2968 O O . PRO B 1 40 ? 68.531 34.768 104.446 1.00 212.61 22 PRO B O 1
ATOM 2972 N N . ARG B 1 41 ? 69.009 34.270 106.604 1.00 217.52 23 ARG B N 1
ATOM 2973 C CA . ARG B 1 41 ? 70.480 34.467 106.519 1.00 217.59 23 ARG B CA 1
ATOM 2974 C C . ARG B 1 41 ? 71.071 33.428 105.559 1.00 212.51 23 ARG B C 1
ATOM 2975 O O . ARG B 1 41 ? 71.996 33.792 104.812 1.00 209.61 23 ARG B O 1
ATOM 2983 N N . LEU B 1 42 ? 70.544 32.197 105.573 1.00 204.76 24 LEU B N 1
ATOM 2984 C CA . LEU B 1 42 ? 71.035 31.060 104.745 1.00 196.82 24 LEU B CA 1
ATOM 2985 C C . LEU B 1 42 ? 70.970 31.442 103.262 1.00 195.86 24 LEU B C 1
ATOM 2986 O O . LEU B 1 42 ? 72.012 31.346 102.594 1.00 200.64 24 LEU B O 1
ATOM 2991 N N . GLU B 1 43 ? 69.802 31.864 102.767 1.00 197.22 25 GLU B N 1
ATOM 2992 C CA . GLU B 1 43 ? 69.632 32.272 101.345 1.00 202.86 25 GLU B CA 1
ATOM 2993 C C . GLU B 1 43 ? 70.504 33.507 101.079 1.00 202.59 25 GLU B C 1
ATOM 2994 O O . GLU B 1 43 ? 71.089 33.566 99.991 1.00 209.33 25 GLU B O 1
ATOM 3000 N N . ALA B 1 44 ? 70.625 34.421 102.051 1.00 197.88 26 ALA B N 1
ATOM 3001 C CA . ALA B 1 44 ? 71.444 35.656 101.961 1.00 195.67 26 ALA B CA 1
ATOM 3002 C C . ALA B 1 44 ? 72.923 35.299 101.744 1.00 192.75 26 ALA B C 1
ATOM 3003 O O . ALA B 1 44 ? 73.548 35.908 100.849 1.00 188.34 26 ALA B O 1
ATOM 3005 N N . THR B 1 45 ? 73.459 34.349 102.521 1.00 190.56 27 THR B N 1
ATOM 3006 C CA . THR B 1 45 ? 74.865 33.866 102.412 1.00 185.97 27 THR B CA 1
ATOM 3007 C C . THR B 1 45 ? 75.031 33.102 101.093 1.00 178.42 27 THR B C 1
ATOM 3008 O O . THR B 1 45 ? 75.944 33.455 100.323 1.00 177.30 27 THR B O 1
ATOM 3012 N N . VAL B 1 46 ? 74.167 32.111 100.844 1.00 170.83 28 VAL B N 1
ATOM 3013 C CA . VAL B 1 46 ? 74.174 31.265 99.611 1.00 170.22 28 VAL B CA 1
ATOM 3014 C C . VAL B 1 46 ? 74.109 32.199 98.394 1.00 175.14 28 VAL B C 1
ATOM 3015 O O . VAL B 1 46 ? 74.952 32.046 97.487 1.00 177.43 28 VAL B O 1
ATOM 3019 N N . THR B 1 47 ? 73.175 33.157 98.397 1.00 185.16 29 THR B N 1
ATOM 3020 C CA . THR B 1 47 ? 72.988 34.152 97.306 1.00 193.22 29 THR B CA 1
ATOM 3021 C C . THR B 1 47 ? 74.283 34.951 97.118 1.00 192.13 29 THR B C 1
ATOM 3022 O O . THR B 1 47 ? 74.696 35.113 95.958 1.00 192.28 29 THR B O 1
ATOM 3026 N N . ASP B 1 48 ? 74.903 35.409 98.212 1.00 188.46 30 ASP B N 1
ATOM 3027 C CA . ASP B 1 48 ? 76.187 36.165 98.184 1.00 184.12 30 ASP B CA 1
ATOM 3028 C C . ASP B 1 48 ? 77.244 35.317 97.464 1.00 178.47 30 ASP B C 1
ATOM 3029 O O . ASP B 1 48 ? 77.857 35.833 96.508 1.00 169.10 30 ASP B O 1
ATOM 3034 N N . LEU B 1 49 ? 77.438 34.070 97.909 1.00 176.12 31 LEU B N 1
ATOM 3035 C CA . LEU B 1 49 ? 78.344 33.072 97.272 1.00 174.36 31 LEU B CA 1
ATOM 3036 C C . LEU B 1 49 ? 77.922 32.856 95.812 1.00 175.96 31 LEU B C 1
ATOM 3037 O O . LEU B 1 49 ? 78.815 32.825 94.940 1.00 175.74 31 LEU B O 1
ATOM 3042 N N . LYS B 1 50 ? 76.614 32.721 95.564 1.00 176.82 32 LYS B N 1
ATOM 3043 C CA . LYS B 1 50 ? 76.023 32.413 94.231 1.00 176.90 32 LYS B CA 1
ATOM 3044 C C . LYS B 1 50 ? 76.483 33.448 93.197 1.00 179.10 32 LYS B C 1
ATOM 3045 O O . LYS B 1 50 ? 76.790 33.039 92.062 1.00 177.03 32 LYS B O 1
ATOM 3047 N N . LEU B 1 51 ? 76.522 34.730 93.579 1.00 179.61 33 LEU B N 1
ATOM 3048 C CA . LEU B 1 51 ? 76.872 35.872 92.690 1.00 179.44 33 LEU B CA 1
ATOM 3049 C C . LEU B 1 51 ? 78.034 36.662 93.302 1.00 181.25 33 LEU B C 1
ATOM 3050 O O . LEU B 1 51 ? 77.838 37.846 93.637 1.00 186.25 33 LEU B O 1
ATOM 3052 N N . ALA B 1 52 ? 79.190 36.010 93.453 1.00 180.93 34 ALA B N 1
ATOM 3053 C CA . ALA B 1 52 ? 80.494 36.623 93.797 1.00 179.89 34 ALA B CA 1
ATOM 3054 C C . ALA B 1 52 ? 81.544 36.077 92.826 1.00 181.75 34 ALA B C 1
ATOM 3055 O O . ALA B 1 52 ? 81.572 34.848 92.644 1.00 178.33 34 ALA B O 1
ATOM 3057 N N . HIS B 1 53 ? 82.341 36.950 92.200 1.00 189.55 35 HIS B N 1
ATOM 3058 C CA . HIS B 1 53 ? 83.382 36.573 91.203 1.00 199.78 35 HIS B CA 1
ATOM 3059 C C . HIS B 1 53 ? 84.793 36.744 91.785 1.00 197.50 35 HIS B C 1
ATOM 3060 O O . HIS B 1 53 ? 85.742 36.208 91.177 1.00 194.22 35 HIS B O 1
ATOM 3067 N N . LYS B 1 54 ? 84.934 37.458 92.906 1.00 196.66 36 LYS B N 1
ATOM 3068 C CA . LYS B 1 54 ? 86.234 37.689 93.594 1.00 195.98 36 LYS B CA 1
ATOM 3069 C C . LYS B 1 54 ? 86.364 36.691 94.751 1.00 191.68 36 LYS B C 1
ATOM 3070 O O . LYS B 1 54 ? 85.375 36.514 95.491 1.00 191.90 36 LYS B O 1
ATOM 3076 N N . LEU B 1 55 ? 87.537 36.062 94.890 1.00 187.17 37 LEU B N 1
ATOM 3077 C CA . LEU B 1 55 ? 87.857 35.119 95.996 1.00 182.42 37 LEU B CA 1
ATOM 3078 C C . LEU B 1 55 ? 88.376 35.915 97.199 1.00 180.63 37 LEU B C 1
ATOM 3079 O O . LEU B 1 55 ? 89.599 36.149 97.260 1.00 183.74 37 LEU B O 1
ATOM 3084 N N . ASP B 1 56 ? 87.481 36.336 98.101 1.00 177.83 38 ASP B N 1
ATOM 3085 C CA . ASP B 1 56 ? 87.858 36.848 99.447 1.00 181.93 38 ASP B CA 1
ATOM 3086 C C . ASP B 1 56 ? 88.007 35.637 100.371 1.00 179.42 38 ASP B C 1
ATOM 3087 O O . ASP B 1 56 ? 87.046 35.324 101.105 1.00 171.42 38 ASP B O 1
ATOM 3092 N N . VAL B 1 57 ? 89.186 35.007 100.321 1.00 181.07 39 VAL B N 1
ATOM 3093 C CA . VAL B 1 57 ? 89.542 33.723 101.000 1.00 180.30 39 VAL B CA 1
ATOM 3094 C C . VAL B 1 57 ? 89.016 33.742 102.443 1.00 171.11 39 VAL B C 1
ATOM 3095 O O . VAL B 1 57 ? 88.457 32.713 102.876 1.00 162.71 39 VAL B O 1
ATOM 3099 N N . VAL B 1 58 ? 89.178 34.871 103.141 1.00 165.06 40 VAL B N 1
ATOM 3100 C CA . VAL B 1 58 ? 88.813 35.050 104.580 1.00 163.67 40 VAL B CA 1
ATOM 3101 C C . VAL B 1 58 ? 87.287 35.009 104.730 1.00 162.36 40 VAL B C 1
ATOM 3102 O O . VAL B 1 58 ? 86.806 34.255 105.597 1.00 160.76 40 VAL B O 1
ATOM 3106 N N . LYS B 1 59 ? 86.565 35.822 103.950 1.00 162.20 41 LYS B N 1
ATOM 3107 C CA . LYS B 1 59 ? 85.083 35.955 104.025 1.00 155.60 41 LYS B CA 1
ATOM 3108 C C . LYS B 1 59 ? 84.441 34.621 103.638 1.00 148.23 41 LYS B C 1
ATOM 3109 O O . LYS B 1 59 ? 83.566 34.145 104.389 1.00 141.27 41 LYS B O 1
ATOM 3111 N N . ILE B 1 60 ? 84.883 34.045 102.516 1.00 144.79 42 ILE B N 1
ATOM 3112 C CA . ILE B 1 60 ? 84.310 32.803 101.917 1.00 146.67 42 ILE B CA 1
ATOM 3113 C C . ILE B 1 60 ? 84.385 31.692 102.973 1.00 145.15 42 ILE B C 1
ATOM 3114 O O . ILE B 1 60 ? 83.336 31.078 103.260 1.00 142.39 42 ILE B O 1
ATOM 3119 N N . ARG B 1 61 ? 85.564 31.506 103.571 1.00 152.00 43 ARG B N 1
ATOM 3120 C CA . ARG B 1 61 ? 85.834 30.539 104.671 1.00 157.03 43 ARG B CA 1
ATOM 3121 C C . ARG B 1 61 ? 84.775 30.700 105.772 1.00 156.69 43 ARG B C 1
ATOM 3122 O O . ARG B 1 61 ? 84.147 29.684 106.142 1.00 154.15 43 ARG B O 1
ATOM 3130 N N . GLN B 1 62 ? 84.584 31.929 106.267 1.00 154.16 44 GLN B N 1
ATOM 3131 C CA . GLN B 1 62 ? 83.622 32.258 107.354 1.00 152.71 44 GLN B CA 1
ATOM 3132 C C . GLN B 1 62 ? 82.233 31.730 106.979 1.00 154.00 44 GLN B C 1
ATOM 3133 O O . GLN B 1 62 ? 81.662 30.952 107.772 1.00 154.88 44 GLN B O 1
ATOM 3135 N N . GLN B 1 63 ? 81.715 32.116 105.809 1.00 155.16 45 GLN B N 1
ATOM 3136 C CA . GLN B 1 63 ? 80.308 31.816 105.427 1.00 155.47 45 GLN B CA 1
ATOM 3137 C C . GLN B 1 63 ? 80.179 30.323 105.089 1.00 152.40 45 GLN B C 1
ATOM 3138 O O . GLN B 1 63 ? 79.201 29.720 105.564 1.00 152.65 45 GLN B O 1
ATOM 3144 N N . LEU B 1 64 ? 81.136 29.728 104.367 1.00 146.21 46 LEU B N 1
ATOM 3145 C CA . LEU B 1 64 ? 81.114 28.274 104.034 1.00 145.73 46 LEU B CA 1
ATOM 3146 C C . LEU B 1 64 ? 81.023 27.447 105.322 1.00 146.87 46 LEU B C 1
ATOM 3147 O O . LEU B 1 64 ? 80.172 26.538 105.373 1.00 135.96 46 LEU B O 1
ATOM 3152 N N . GLN B 1 65 ? 81.880 27.736 106.309 1.00 158.08 47 GLN B N 1
ATOM 3153 C CA . GLN B 1 65 ? 81.920 27.011 107.610 1.00 169.39 47 GLN B CA 1
ATOM 3154 C C . GLN B 1 65 ? 80.531 27.102 108.252 1.00 172.27 47 GLN B C 1
ATOM 3155 O O . GLN B 1 65 ? 79.995 26.050 108.650 1.00 169.14 47 GLN B O 1
ATOM 3161 N N . TRP B 1 66 ? 79.974 28.314 108.325 1.00 175.36 48 TRP B N 1
ATOM 3162 C CA . TRP B 1 66 ? 78.624 28.586 108.886 1.00 175.20 48 TRP B CA 1
ATOM 3163 C C . TRP B 1 66 ? 77.608 27.629 108.252 1.00 163.62 48 TRP B C 1
ATOM 3164 O O . TRP B 1 66 ? 76.922 26.919 109.011 1.00 157.49 48 TRP B O 1
ATOM 3175 N N . ILE B 1 67 ? 77.546 27.597 106.915 1.00 152.34 49 ILE B N 1
ATOM 3176 C CA . ILE B 1 67 ? 76.579 26.771 106.127 1.00 147.42 49 ILE B CA 1
ATOM 3177 C C . ILE B 1 67 ? 76.696 25.308 106.572 1.00 149.50 49 ILE B C 1
ATOM 3178 O O . ILE B 1 67 ? 75.645 24.685 106.819 1.00 153.78 49 ILE B O 1
ATOM 3183 N N . HIS B 1 68 ? 77.925 24.789 106.656 1.00 151.69 50 HIS B N 1
ATOM 3184 C CA . HIS B 1 68 ? 78.228 23.390 107.062 1.00 154.78 50 HIS B CA 1
ATOM 3185 C C . HIS B 1 68 ? 77.543 23.087 108.400 1.00 162.04 50 HIS B C 1
ATOM 3186 O O . HIS B 1 68 ? 76.767 22.112 108.463 1.00 162.90 50 HIS B O 1
ATOM 3193 N N . ASP B 1 69 ? 77.816 23.908 109.418 1.00 168.40 51 ASP B N 1
ATOM 3194 C CA . ASP B 1 69 ? 77.292 23.734 110.799 1.00 172.72 51 ASP B CA 1
ATOM 3195 C C . ASP B 1 69 ? 75.760 23.793 110.762 1.00 173.77 51 ASP B C 1
ATOM 3196 O O . ASP B 1 69 ? 75.127 22.893 111.351 1.00 175.30 51 ASP B O 1
ATOM 3201 N N . THR B 1 70 ? 75.191 24.785 110.063 1.00 175.46 52 THR B N 1
ATOM 3202 C CA . THR B 1 70 ? 73.721 25.018 109.976 1.00 172.11 52 THR B CA 1
ATOM 3203 C C . THR B 1 70 ? 73.052 23.820 109.289 1.00 163.95 52 THR B C 1
ATOM 3204 O O . THR B 1 70 ? 72.025 23.362 109.818 1.00 162.90 52 THR B O 1
ATOM 3208 N N . ILE B 1 71 ? 73.614 23.319 108.182 1.00 156.45 53 ILE B N 1
ATOM 3209 C CA . ILE B 1 71 ? 73.107 22.095 107.486 1.00 157.64 53 ILE B CA 1
ATOM 3210 C C . ILE B 1 71 ? 72.910 20.992 108.535 1.00 163.34 53 ILE B C 1
ATOM 3211 O O . ILE B 1 71 ? 71.790 20.455 108.609 1.00 165.40 53 ILE B O 1
ATOM 3216 N N . ILE B 1 72 ? 73.950 20.679 109.316 1.00 175.58 54 ILE B N 1
ATOM 3217 C CA . ILE B 1 72 ? 73.930 19.577 110.328 1.00 185.72 54 ILE B CA 1
ATOM 3218 C C . ILE B 1 72 ? 72.792 19.852 111.315 1.00 189.54 54 ILE B C 1
ATOM 3219 O O . ILE B 1 72 ? 72.015 18.917 111.585 1.00 189.86 54 ILE B O 1
ATOM 3224 N N . ILE B 1 73 ? 72.713 21.086 111.826 1.00 195.04 55 ILE B N 1
ATOM 3225 C CA . ILE B 1 73 ? 71.663 21.549 112.784 1.00 198.93 55 ILE B CA 1
ATOM 3226 C C . ILE B 1 73 ? 70.287 21.215 112.197 1.00 195.75 55 ILE B C 1
ATOM 3227 O O . ILE B 1 73 ? 69.499 20.543 112.893 1.00 201.05 55 ILE B O 1
ATOM 3232 N N . ILE B 1 74 ? 70.019 21.648 110.961 1.00 187.78 56 ILE B N 1
ATOM 3233 C CA . ILE B 1 74 ? 68.701 21.443 110.289 1.00 182.65 56 ILE B CA 1
ATOM 3234 C C . ILE B 1 74 ? 68.428 19.934 110.231 1.00 176.81 56 ILE B C 1
ATOM 3235 O O . ILE B 1 74 ? 67.315 19.532 110.607 1.00 181.61 56 ILE B O 1
ATOM 3240 N N . GLN B 1 75 ? 69.417 19.134 109.818 1.00 173.81 57 GLN B N 1
ATOM 3241 C CA . GLN B 1 75 ? 69.281 17.658 109.666 1.00 172.65 57 GLN B CA 1
ATOM 3242 C C . GLN B 1 75 ? 68.885 17.047 111.016 1.00 174.68 57 GLN B C 1
ATOM 3243 O O . GLN B 1 75 ? 67.941 16.235 111.026 1.00 183.70 57 GLN B O 1
ATOM 3249 N N . SER B 1 76 ? 69.569 17.422 112.103 1.00 178.39 58 SER B N 1
ATOM 3250 C CA . SER B 1 76 ? 69.354 16.852 113.460 1.00 182.69 58 SER B CA 1
ATOM 3251 C C . SER B 1 76 ? 67.923 17.151 113.926 1.00 185.61 58 SER B C 1
ATOM 3252 O O . SER B 1 76 ? 67.269 16.222 114.435 1.00 189.59 58 SER B O 1
ATOM 3255 N N . THR B 1 77 ? 67.446 18.386 113.736 1.00 185.87 59 THR B N 1
ATOM 3256 C CA . THR B 1 77 ? 66.063 18.804 114.096 1.00 186.47 59 THR B CA 1
ATOM 3257 C C . THR B 1 77 ? 65.061 18.049 113.212 1.00 189.87 59 THR B C 1
ATOM 3258 O O . THR B 1 77 ? 64.017 17.641 113.746 1.00 191.66 59 THR B O 1
ATOM 3262 N N . LEU B 1 78 ? 65.383 17.838 111.930 1.00 194.37 60 LEU B N 1
ATOM 3263 C CA . LEU B 1 78 ? 64.474 17.200 110.934 1.00 198.61 60 LEU B CA 1
ATOM 3264 C C . LEU B 1 78 ? 64.595 15.669 110.975 1.00 203.40 60 LEU B C 1
ATOM 3265 O O . LEU B 1 78 ? 63.891 15.020 110.178 1.00 207.09 60 LEU B O 1
ATOM 3270 N N . ALA B 1 79 ? 65.430 15.104 111.855 1.00 214.14 61 ALA B N 1
ATOM 3271 C CA . ALA B 1 79 ? 65.674 13.643 111.946 1.00 222.45 61 ALA B CA 1
ATOM 3272 C C . ALA B 1 79 ? 64.529 12.974 112.720 1.00 229.74 61 ALA B C 1
ATOM 3273 O O . ALA B 1 79 ? 64.779 12.449 113.824 1.00 236.20 61 ALA B O 1
ATOM 3275 N N . ASN B 1 80 ? 63.317 13.013 112.150 1.00 236.00 62 ASN B N 1
ATOM 3276 C CA . ASN B 1 80 ? 62.068 12.400 112.684 1.00 234.76 62 ASN B CA 1
ATOM 3277 C C . ASN B 1 80 ? 61.548 13.185 113.898 1.00 227.58 62 ASN B C 1
ATOM 3278 O O . ASN B 1 80 ? 60.509 12.771 114.449 1.00 224.45 62 ASN B O 1
ATOM 3283 N N . GLY B 1 81 ? 62.215 14.275 114.295 1.00 219.25 63 GLY B N 1
ATOM 3284 C CA . GLY B 1 81 ? 61.734 15.179 115.356 1.00 217.89 63 GLY B CA 1
ATOM 3285 C C . GLY B 1 81 ? 60.396 15.787 114.973 1.00 218.81 63 GLY B C 1
ATOM 3286 O O . GLY B 1 81 ? 59.454 15.711 115.788 1.00 226.35 63 GLY B O 1
ATOM 3287 N N . LEU B 1 82 ? 60.323 16.344 113.759 1.00 214.70 64 LEU B N 1
ATOM 3288 C CA . LEU B 1 82 ? 59.116 16.975 113.155 1.00 208.90 64 LEU B CA 1
ATOM 3289 C C . LEU B 1 82 ? 59.232 16.889 111.626 1.00 195.94 64 LEU B C 1
ATOM 3290 O O . LEU B 1 82 ? 59.203 17.948 110.965 1.00 185.87 64 LEU B O 1
ATOM 3295 N N . PHE B 1 83 ? 59.383 15.674 111.089 1.00 186.36 65 PHE B N 1
ATOM 3296 C CA . PHE B 1 83 ? 59.525 15.407 109.632 1.00 181.42 65 PHE B CA 1
ATOM 3297 C C . PHE B 1 83 ? 59.175 13.952 109.327 1.00 182.93 65 PHE B C 1
ATOM 3298 O O . PHE B 1 83 ? 58.961 13.156 110.241 1.00 174.96 65 PHE B O 1
ATOM 3300 N N . PRO B 1 84 ? 59.102 13.571 108.027 1.00 189.29 66 PRO B N 1
ATOM 3301 C CA . PRO B 1 84 ? 58.623 12.247 107.615 1.00 189.76 66 PRO B CA 1
ATOM 3302 C C . PRO B 1 84 ? 59.322 11.027 108.240 1.00 187.40 66 PRO B C 1
ATOM 3303 O O . PRO B 1 84 ? 60.540 10.984 108.269 1.00 184.34 66 PRO B O 1
ATOM 3307 N N . SER B 1 85 ? 58.516 10.066 108.701 1.00 188.66 67 SER B N 1
ATOM 3308 C CA . SER B 1 85 ? 58.928 8.725 109.194 1.00 188.64 67 SER B CA 1
ATOM 3309 C C . SER B 1 85 ? 57.870 7.700 108.767 1.00 187.99 67 SER B C 1
ATOM 3310 O O . SER B 1 85 ? 56.769 8.133 108.379 1.00 199.78 67 SER B O 1
ATOM 3313 N N . ASP B 1 86 ? 58.175 6.401 108.832 1.00 186.48 68 ASP B N 1
ATOM 3314 C CA . ASP B 1 86 ? 57.207 5.333 108.462 1.00 187.03 68 ASP B CA 1
ATOM 3315 C C . ASP B 1 86 ? 55.957 5.494 109.335 1.00 192.76 68 ASP B C 1
ATOM 3316 O O . ASP B 1 86 ? 56.101 5.503 110.573 1.00 187.22 68 ASP B O 1
ATOM 3321 N N . PHE B 1 87 ? 54.789 5.657 108.707 1.00 198.69 69 PHE B N 1
ATOM 3322 C CA . PHE B 1 87 ? 53.477 5.829 109.384 1.00 196.16 69 PHE B CA 1
ATOM 3323 C C . PHE B 1 87 ? 52.519 4.714 108.951 1.00 193.45 69 PHE B C 1
ATOM 3324 O O . PHE B 1 87 ? 51.301 4.887 109.129 1.00 199.70 69 PHE B O 1
ATOM 3332 N N . LYS B 1 88 ? 53.050 3.591 108.449 1.00 193.31 70 LYS B N 1
ATOM 3333 C CA . LYS B 1 88 ? 52.256 2.438 107.936 1.00 196.31 70 LYS B CA 1
ATOM 3334 C C . LYS B 1 88 ? 51.187 2.014 108.958 1.00 207.57 70 LYS B C 1
ATOM 3335 O O . LYS B 1 88 ? 50.231 1.331 108.546 1.00 215.33 70 LYS B O 1
ATOM 3337 N N . GLU B 1 89 ? 51.345 2.402 110.229 1.00 217.55 71 GLU B N 1
ATOM 3338 C CA . GLU B 1 89 ? 50.465 2.007 111.368 1.00 225.87 71 GLU B CA 1
ATOM 3339 C C . GLU B 1 89 ? 49.025 2.510 111.160 1.00 228.98 71 GLU B C 1
ATOM 3340 O O . GLU B 1 89 ? 48.103 1.676 111.270 1.00 234.07 71 GLU B O 1
ATOM 3346 N N . TYR B 1 90 ? 48.824 3.804 110.884 1.00 228.29 72 TYR B N 1
ATOM 3347 C CA . TYR B 1 90 ? 47.477 4.435 110.801 1.00 225.49 72 TYR B CA 1
ATOM 3348 C C . TYR B 1 90 ? 47.496 5.650 109.869 1.00 219.67 72 TYR B C 1
ATOM 3349 O O . TYR B 1 90 ? 48.579 6.164 109.539 1.00 229.62 72 TYR B O 1
ATOM 3358 N N . GLN B 1 91 ? 46.306 6.123 109.494 1.00 209.48 73 GLN B N 1
ATOM 3359 C CA . GLN B 1 91 ? 46.123 7.330 108.647 1.00 205.90 73 GLN B CA 1
ATOM 3360 C C . GLN B 1 91 ? 46.324 8.599 109.484 1.00 201.73 73 GLN B C 1
ATOM 3361 O O . GLN B 1 91 ? 46.015 9.687 108.966 1.00 197.57 73 GLN B O 1
ATOM 3367 N N . GLU B 1 92 ? 46.838 8.481 110.715 1.00 203.45 74 GLU B N 1
ATOM 3368 C CA . GLU B 1 92 ? 47.214 9.656 111.549 1.00 204.55 74 GLU B CA 1
ATOM 3369 C C . GLU B 1 92 ? 48.195 10.525 110.751 1.00 196.94 74 GLU B C 1
ATOM 3370 O O . GLU B 1 92 ? 48.252 11.737 111.021 1.00 184.87 74 GLU B O 1
ATOM 3376 N N . MET B 1 93 ? 48.927 9.920 109.807 1.00 196.97 75 MET B N 1
ATOM 3377 C CA . MET B 1 93 ? 49.865 10.615 108.881 1.00 200.23 75 MET B CA 1
ATOM 3378 C C . MET B 1 93 ? 49.121 11.709 108.107 1.00 199.19 75 MET B C 1
ATOM 3379 O O . MET B 1 93 ? 49.737 12.759 107.855 1.00 197.45 75 MET B O 1
ATOM 3381 N N . HIS B 1 94 ? 47.851 11.486 107.751 1.00 203.65 76 HIS B N 1
ATOM 3382 C CA . HIS B 1 94 ? 46.981 12.515 107.118 1.00 211.07 76 HIS B CA 1
ATOM 3383 C C . HIS B 1 94 ? 47.215 13.856 107.822 1.00 208.69 76 HIS B C 1
ATOM 3384 O O . HIS B 1 94 ? 47.430 14.858 107.118 1.00 206.27 76 HIS B O 1
ATOM 3391 N N . LYS B 1 95 ? 47.223 13.851 109.160 1.00 207.55 77 LYS B N 1
ATOM 3392 C CA . LYS B 1 95 ? 47.415 15.057 110.012 1.00 206.30 77 LYS B CA 1
ATOM 3393 C C . LYS B 1 95 ? 48.821 15.626 109.783 1.00 199.88 77 LYS B C 1
ATOM 3394 O O . LYS B 1 95 ? 48.941 16.863 109.677 1.00 195.62 77 LYS B O 1
ATOM 3400 N N . TYR B 1 96 ? 49.840 14.760 109.709 1.00 193.83 78 TYR B N 1
ATOM 3401 C CA . TYR B 1 96 ? 51.258 15.145 109.467 1.00 190.02 78 TYR B CA 1
ATOM 3402 C C . TYR B 1 96 ? 51.370 15.794 108.081 1.00 181.07 78 TYR B C 1
ATOM 3403 O O . TYR B 1 96 ? 52.098 16.791 107.958 1.00 174.95 78 TYR B O 1
ATOM 3412 N N . MET B 1 97 ? 50.658 15.266 107.081 1.00 175.00 79 MET B N 1
ATOM 3413 C CA . MET B 1 97 ? 50.616 15.848 105.713 1.00 174.54 79 MET B CA 1
ATOM 3414 C C . MET B 1 97 ? 49.992 17.246 105.793 1.00 177.05 79 MET B C 1
ATOM 3415 O O . MET B 1 97 ? 50.628 18.204 105.308 1.00 171.43 79 MET B O 1
ATOM 3420 N N . ASN B 1 98 ? 48.812 17.357 106.415 1.00 187.86 80 ASN B N 1
ATOM 3421 C CA . ASN B 1 98 ? 48.132 18.654 106.686 1.00 192.82 80 ASN B CA 1
ATOM 3422 C C . ASN B 1 98 ? 49.120 19.579 107.407 1.00 189.10 80 ASN B C 1
ATOM 3423 O O . ASN B 1 98 ? 49.193 20.764 107.032 1.00 184.99 80 ASN B O 1
ATOM 3428 N N . ALA B 1 99 ? 49.867 19.042 108.378 1.00 183.78 81 ALA B N 1
ATOM 3429 C CA . ALA B 1 99 ? 50.897 19.772 109.154 1.00 179.73 81 ALA B CA 1
ATOM 3430 C C . ALA B 1 99 ? 51.918 20.396 108.193 1.00 174.62 81 ALA B C 1
ATOM 3431 O O . ALA B 1 99 ? 52.206 21.598 108.355 1.00 174.21 81 ALA B O 1
ATOM 3433 N N . ILE B 1 100 ? 52.418 19.625 107.217 1.00 166.23 82 ILE B N 1
ATOM 3434 C CA . ILE B 1 100 ? 53.428 20.099 106.219 1.00 160.57 82 ILE B CA 1
ATOM 3435 C C . ILE B 1 100 ? 52.842 21.297 105.467 1.00 163.50 82 ILE B C 1
ATOM 3436 O O . ILE B 1 100 ? 53.548 22.315 105.325 1.00 158.04 82 ILE B O 1
ATOM 3441 N N . LEU B 1 101 ? 51.606 21.147 104.981 1.00 167.32 83 LEU B N 1
ATOM 3442 C CA . LEU B 1 101 ? 50.929 22.097 104.058 1.00 169.91 83 LEU B CA 1
ATOM 3443 C C . LEU B 1 101 ? 50.703 23.444 104.757 1.00 171.43 83 LEU B C 1
ATOM 3444 O O . LEU B 1 101 ? 50.758 24.477 104.058 1.00 164.63 83 LEU B O 1
ATOM 3449 N N . GLU B 1 102 ? 50.478 23.430 106.077 1.00 175.14 84 GLU B N 1
ATOM 3450 C CA . GLU B 1 102 ? 50.320 24.649 106.917 1.00 178.84 84 GLU B CA 1
ATOM 3451 C C . GLU B 1 102 ? 51.513 25.582 106.678 1.00 185.72 84 GLU B C 1
ATOM 3452 O O . GLU B 1 102 ? 51.279 26.756 106.332 1.00 189.82 84 GLU B O 1
ATOM 3454 N N . ARG B 1 103 ? 52.738 25.065 106.828 1.00 190.49 85 ARG B N 1
ATOM 3455 C CA . ARG B 1 103 ? 54.005 25.839 106.698 1.00 189.02 85 ARG B CA 1
ATOM 3456 C C . ARG B 1 103 ? 54.768 25.396 105.441 1.00 190.43 85 ARG B C 1
ATOM 3457 O O . ARG B 1 103 ? 56.009 25.527 105.439 1.00 196.00 85 ARG B O 1
ATOM 3459 N N . LYS B 1 104 ? 54.058 24.927 104.406 1.00 189.11 86 LYS B N 1
ATOM 3460 C CA . LYS B 1 104 ? 54.647 24.396 103.142 1.00 185.37 86 LYS B CA 1
ATOM 3461 C C . LYS B 1 104 ? 55.462 25.495 102.447 1.00 183.79 86 LYS B C 1
ATOM 3462 O O . LYS B 1 104 ? 56.507 25.163 101.849 1.00 191.12 86 LYS B O 1
ATOM 3464 N N . VAL B 1 105 ? 54.988 26.745 102.516 1.00 177.44 87 VAL B N 1
ATOM 3465 C CA . VAL B 1 105 ? 55.700 27.972 102.041 1.00 176.46 87 VAL B CA 1
ATOM 3466 C C . VAL B 1 105 ? 57.160 27.931 102.514 1.00 185.41 87 VAL B C 1
ATOM 3467 O O . VAL B 1 105 ? 58.054 28.246 101.699 1.00 190.07 87 VAL B O 1
ATOM 3471 N N . GLU B 1 106 ? 57.392 27.542 103.773 1.00 186.85 88 GLU B N 1
ATOM 3472 C CA . GLU B 1 106 ? 58.733 27.550 104.417 1.00 180.28 88 GLU B CA 1
ATOM 3473 C C . GLU B 1 106 ? 59.551 26.359 103.905 1.00 169.96 88 GLU B C 1
ATOM 3474 O O . GLU B 1 106 ? 60.696 26.588 103.469 1.00 169.97 88 GLU B O 1
ATOM 3480 N N . LEU B 1 107 ? 58.988 25.146 103.940 1.00 159.13 89 LEU B N 1
ATOM 3481 C CA . LEU B 1 107 ? 59.710 23.899 103.567 1.00 160.57 89 LEU B CA 1
ATOM 3482 C C . LEU B 1 107 ? 60.181 23.994 102.109 1.00 165.56 89 LEU B C 1
ATOM 3483 O O . LEU B 1 107 ? 61.328 23.585 101.840 1.00 169.62 89 LEU B O 1
ATOM 3488 N N . PHE B 1 108 ? 59.351 24.533 101.210 1.00 171.26 90 PHE B N 1
ATOM 3489 C CA . PHE B 1 108 ? 59.733 24.808 99.799 1.00 177.05 90 PHE B CA 1
ATOM 3490 C C . PHE B 1 108 ? 60.962 25.729 99.787 1.00 178.98 90 PHE B C 1
ATOM 3491 O O . PHE B 1 108 ? 61.920 25.422 99.050 1.00 179.07 90 PHE B O 1
ATOM 3499 N N . LYS B 1 109 ? 60.947 26.796 100.596 1.00 178.57 91 LYS B N 1
ATOM 3500 C CA . LYS B 1 109 ? 62.060 27.781 100.704 1.00 180.13 91 LYS B CA 1
ATOM 3501 C C . LYS B 1 109 ? 63.363 27.048 101.060 1.00 177.99 91 LYS B C 1
ATOM 3502 O O . LYS B 1 109 ? 64.388 27.329 100.407 1.00 169.08 91 LYS B O 1
ATOM 3504 N N . PHE B 1 110 ? 63.320 26.137 102.040 1.00 175.45 92 PHE B N 1
ATOM 3505 C CA . PHE B 1 110 ? 64.490 25.348 102.516 1.00 172.35 92 PHE B CA 1
ATOM 3506 C C . PHE B 1 110 ? 65.087 24.539 101.359 1.00 168.35 92 PHE B C 1
ATOM 3507 O O . PHE B 1 110 ? 66.289 24.696 101.089 1.00 174.47 92 PHE B O 1
ATOM 3515 N N . ILE B 1 111 ? 64.272 23.711 100.699 1.00 162.68 93 ILE B N 1
ATOM 3516 C CA . ILE B 1 111 ? 64.733 22.757 99.644 1.00 163.33 93 ILE B CA 1
ATOM 3517 C C . ILE B 1 111 ? 65.385 23.556 98.508 1.00 170.37 93 ILE B C 1
ATOM 3518 O O . ILE B 1 111 ? 66.469 23.145 98.059 1.00 175.18 93 ILE B O 1
ATOM 3523 N N . ASN B 1 112 ? 64.766 24.664 98.086 1.00 179.27 94 ASN B N 1
ATOM 3524 C CA . ASN B 1 112 ? 65.255 25.518 96.968 1.00 190.00 94 ASN B CA 1
ATOM 3525 C C . ASN B 1 112 ? 66.693 25.966 97.256 1.00 194.51 94 ASN B C 1
ATOM 3526 O O . ASN B 1 112 ? 67.530 25.863 96.337 1.00 196.99 94 ASN B O 1
ATOM 3531 N N . CYS B 1 113 ? 66.965 26.434 98.481 1.00 196.75 95 CYS B N 1
ATOM 3532 C CA . CYS B 1 113 ? 68.306 26.901 98.932 1.00 191.27 95 CYS B CA 1
ATOM 3533 C C . CYS B 1 113 ? 69.296 25.732 98.895 1.00 173.93 95 CYS B C 1
ATOM 3534 O O . CYS B 1 113 ? 70.359 25.881 98.271 1.00 171.78 95 CYS B O 1
ATOM 3537 N N . ILE B 1 114 ? 68.936 24.612 99.526 1.00 161.20 96 ILE B N 1
ATOM 3538 C CA . ILE B 1 114 ? 69.820 23.422 99.715 1.00 159.05 96 ILE B CA 1
ATOM 3539 C C . ILE B 1 114 ? 70.171 22.815 98.350 1.00 161.66 96 ILE B C 1
ATOM 3540 O O . ILE B 1 114 ? 71.337 22.424 98.174 1.00 162.95 96 ILE B O 1
ATOM 3545 N N . ASN B 1 115 ? 69.220 22.737 97.415 1.00 169.93 97 ASN B N 1
ATOM 3546 C CA . ASN B 1 115 ? 69.482 22.189 96.055 1.00 175.44 97 ASN B CA 1
ATOM 3547 C C . ASN B 1 115 ? 70.355 23.182 95.270 1.00 172.59 97 ASN B C 1
ATOM 3548 O O . ASN B 1 115 ? 71.037 22.733 94.332 1.00 168.19 97 ASN B O 1
ATOM 3553 N N . GLU B 1 116 ? 70.362 24.466 95.651 1.00 170.99 98 GLU B N 1
ATOM 3554 C CA . GLU B 1 116 ? 71.260 25.503 95.066 1.00 175.87 98 GLU B CA 1
ATOM 3555 C C . GLU B 1 116 ? 72.703 25.304 95.559 1.00 182.76 98 GLU B C 1
ATOM 3556 O O . GLU B 1 116 ? 73.622 25.762 94.849 1.00 187.36 98 GLU B O 1
ATOM 3562 N N . VAL B 1 117 ? 72.906 24.652 96.712 1.00 183.17 99 VAL B N 1
ATOM 3563 C CA . VAL B 1 117 ? 74.234 24.537 97.393 1.00 175.88 99 VAL B CA 1
ATOM 3564 C C . VAL B 1 117 ? 75.260 23.958 96.412 1.00 171.77 99 VAL B C 1
ATOM 3565 O O . VAL B 1 117 ? 76.265 24.641 96.159 1.00 166.57 99 VAL B O 1
ATOM 3569 N N . GLU B 1 118 ? 75.018 22.753 95.887 1.00 172.46 100 GLU B N 1
ATOM 3570 C CA . GLU B 1 118 ? 76.002 22.006 95.054 1.00 177.89 100 GLU B CA 1
ATOM 3571 C C . GLU B 1 118 ? 76.501 22.912 93.925 1.00 182.73 100 GLU B C 1
ATOM 3572 O O . GLU B 1 118 ? 77.711 23.076 93.777 1.00 192.67 100 GLU B O 1
ATOM 3578 N N . PRO B 1 119 ? 75.615 23.515 93.091 1.00 179.42 101 PRO B N 1
ATOM 3579 C CA . PRO B 1 119 ? 76.044 24.480 92.074 1.00 170.07 101 PRO B CA 1
ATOM 3580 C C . PRO B 1 119 ? 76.713 25.760 92.605 1.00 156.21 101 PRO B C 1
ATOM 3581 O O . PRO B 1 119 ? 77.577 26.273 91.918 1.00 149.16 101 PRO B O 1
ATOM 3585 N N . VAL B 1 120 ? 76.287 26.264 93.768 1.00 146.86 102 VAL B N 1
ATOM 3586 C CA . VAL B 1 120 ? 76.911 27.445 94.442 1.00 153.54 102 VAL B CA 1
ATOM 3587 C C . VAL B 1 120 ? 78.389 27.126 94.707 1.00 159.59 102 VAL B C 1
ATOM 3588 O O . VAL B 1 120 ? 79.255 27.942 94.320 1.00 170.19 102 VAL B O 1
ATOM 3592 N N . LEU B 1 121 ? 78.657 25.976 95.334 1.00 153.71 103 LEU B N 1
ATOM 3593 C CA . LEU B 1 121 ? 80.023 25.505 95.692 1.00 140.19 103 LEU B CA 1
ATOM 3594 C C . LEU B 1 121 ? 80.849 25.334 94.411 1.00 136.24 103 LEU B C 1
ATOM 3595 O O . LEU B 1 121 ? 82.024 25.743 94.418 1.00 137.65 103 LEU B O 1
ATOM 3600 N N . SER B 1 122 ? 80.249 24.777 93.354 1.00 136.32 104 SER B N 1
ATOM 3601 C CA . SER B 1 122 ? 80.904 24.560 92.036 1.00 141.55 104 SER B CA 1
ATOM 3602 C C . SER B 1 122 ? 81.371 25.903 91.466 1.00 142.02 104 SER B C 1
ATOM 3603 O O . SER B 1 122 ? 82.503 25.952 90.958 1.00 141.85 104 SER B O 1
ATOM 3606 N N . HIS B 1 123 ? 80.547 26.953 91.563 1.00 147.13 105 HIS B N 1
ATOM 3607 C CA . HIS B 1 123 ? 80.929 28.337 91.172 1.00 156.28 105 HIS B CA 1
ATOM 3608 C C . HIS B 1 123 ? 82.222 28.707 91.902 1.00 158.40 105 HIS B C 1
ATOM 3609 O O . HIS B 1 123 ? 83.192 29.091 91.223 1.00 166.14 105 HIS B O 1
ATOM 3616 N N . ILE B 1 124 ? 82.233 28.552 93.230 1.00 158.40 106 ILE B N 1
ATOM 3617 C CA . ILE B 1 124 ? 83.408 28.843 94.106 1.00 161.99 106 ILE B CA 1
ATOM 3618 C C . ILE B 1 124 ? 84.612 28.043 93.591 1.00 157.97 106 ILE B C 1
ATOM 3619 O O . ILE B 1 124 ? 85.697 28.635 93.456 1.00 150.80 106 ILE B O 1
ATOM 3624 N N . LEU B 1 125 ? 84.419 26.759 93.285 1.00 158.22 107 LEU B N 1
ATOM 3625 C CA . LEU B 1 125 ? 85.513 25.858 92.839 1.00 158.09 107 LEU B CA 1
ATOM 3626 C C . LEU B 1 125 ? 86.169 26.394 91.560 1.00 163.78 107 LEU B C 1
ATOM 3627 O O . LEU B 1 125 ? 87.400 26.338 91.511 1.00 173.38 107 LEU B O 1
ATOM 3632 N N . ASP B 1 126 ? 85.420 26.928 90.588 1.00 169.26 108 ASP B N 1
ATOM 3633 C CA . ASP B 1 126 ? 86.019 27.433 89.317 1.00 177.51 108 ASP B CA 1
ATOM 3634 C C . ASP B 1 126 ? 87.048 28.523 89.647 1.00 180.34 108 ASP B C 1
ATOM 3635 O O . ASP B 1 126 ? 88.221 28.407 89.212 1.00 189.23 108 ASP B O 1
ATOM 3640 N N . LEU B 1 127 ? 86.620 29.531 90.410 1.00 178.05 109 LEU B N 1
ATOM 3641 C CA . LEU B 1 127 ? 87.458 30.690 90.817 1.00 180.57 109 LEU B CA 1
ATOM 3642 C C . LEU B 1 127 ? 88.759 30.159 91.425 1.00 180.79 109 LEU B C 1
ATOM 3643 O O . LEU B 1 127 ? 89.831 30.676 91.057 1.00 182.13 109 LEU B O 1
ATOM 3648 N N . LEU B 1 128 ? 88.662 29.156 92.306 1.00 175.43 110 LEU B N 1
ATOM 3649 C CA . LEU B 1 128 ? 89.840 28.499 92.932 1.00 172.60 110 LEU B CA 1
ATOM 3650 C C . LEU B 1 128 ? 90.771 28.004 91.821 1.00 175.83 110 LEU B C 1
ATOM 3651 O O . LEU B 1 128 ? 91.954 28.372 91.864 1.00 185.08 110 LEU B O 1
ATOM 3656 N N . GLU B 1 129 ? 90.245 27.241 90.854 1.00 175.52 111 GLU B N 1
ATOM 3657 C CA . GLU B 1 129 ? 91.022 26.664 89.719 1.00 181.53 111 GLU B CA 1
ATOM 3658 C C . GLU B 1 129 ? 91.653 27.801 88.906 1.00 183.65 111 GLU B C 1
ATOM 3659 O O . GLU B 1 129 ? 92.853 27.688 88.571 1.00 188.71 111 GLU B O 1
ATOM 3665 N N . GLU B 1 130 ? 90.878 28.851 88.614 1.00 184.18 112 GLU B N 1
ATOM 3666 C CA . GLU B 1 130 ? 91.320 30.028 87.817 1.00 187.39 112 GLU B CA 1
ATOM 3667 C C . GLU B 1 130 ? 92.471 30.735 88.545 1.00 192.98 112 GLU B C 1
ATOM 3668 O O . GLU B 1 130 ? 93.453 31.097 87.872 1.00 198.22 112 GLU B O 1
ATOM 3670 N N . ASP B 1 131 ? 92.362 30.900 89.868 1.00 199.75 113 ASP B N 1
ATOM 3671 C CA . ASP B 1 131 ? 93.361 31.620 90.704 1.00 204.55 113 ASP B CA 1
ATOM 3672 C C . ASP B 1 131 ? 94.501 30.669 91.096 1.00 204.49 113 ASP B C 1
ATOM 3673 O O . ASP B 1 131 ? 95.486 31.152 91.692 1.00 203.69 113 ASP B O 1
ATOM 3678 N N . LEU B 1 132 ? 94.389 29.375 90.773 1.00 202.36 114 LEU B N 1
ATOM 3679 C CA . LEU B 1 132 ? 95.372 28.336 91.188 1.00 202.14 114 LEU B CA 1
ATOM 3680 C C . LEU B 1 132 ? 96.556 28.336 90.215 1.00 213.03 114 LEU B C 1
ATOM 3681 O O . LEU B 1 132 ? 96.704 27.361 89.452 1.00 207.67 114 LEU B O 1
ATOM 3686 N N . SER B 1 133 ? 97.374 29.391 90.257 1.00 233.05 115 SER B N 1
ATOM 3687 C CA . SER B 1 133 ? 98.645 29.500 89.496 1.00 249.01 115 SER B CA 1
ATOM 3688 C C . SER B 1 133 ? 99.664 28.518 90.085 1.00 259.40 115 SER B C 1
ATOM 3689 O O . SER B 1 133 ? 99.640 28.305 91.316 1.00 259.98 115 SER B O 1
ATOM 3692 N N . ALA B 1 134 ? 100.508 27.933 89.230 1.00 266.57 116 ALA B N 1
ATOM 3693 C CA . ALA B 1 134 ? 101.528 26.919 89.592 1.00 271.43 116 ALA B CA 1
ATOM 3694 C C . ALA B 1 134 ? 102.563 27.527 90.546 1.00 279.89 116 ALA B C 1
ATOM 3695 O O . ALA B 1 134 ? 102.914 26.852 91.535 1.00 277.48 116 ALA B O 1
ATOM 3697 N N . THR B 1 135 ? 103.019 28.753 90.259 1.00 289.02 117 THR B N 1
ATOM 3698 C CA . THR B 1 135 ? 104.134 29.455 90.958 1.00 292.03 117 THR B CA 1
ATOM 3699 C C . THR B 1 135 ? 103.827 29.606 92.450 1.00 295.04 117 THR B C 1
ATOM 3700 O O . THR B 1 135 ? 104.653 29.219 93.276 1.00 306.78 117 THR B O 1
ATOM 3702 N N . PRO B 1 136 ? 102.668 30.178 92.865 1.00 285.32 118 PRO B N 1
ATOM 3703 C CA . PRO B 1 136 ? 102.325 30.252 94.288 1.00 269.92 118 PRO B CA 1
ATOM 3704 C C . PRO B 1 136 ? 102.000 28.877 94.895 1.00 253.22 118 PRO B C 1
ATOM 3705 O O . PRO B 1 136 ? 101.565 27.999 94.167 1.00 251.61 118 PRO B O 1
ATOM 3709 N N . LYS B 1 137 ? 102.226 28.730 96.205 1.00 236.25 119 LYS B N 1
ATOM 3710 C CA . LYS B 1 137 ? 101.926 27.497 96.981 1.00 226.20 119 LYS B CA 1
ATOM 3711 C C . LYS B 1 137 ? 100.434 27.171 96.847 1.00 219.89 119 LYS B C 1
ATOM 3712 O O . LYS B 1 137 ? 100.104 25.978 96.712 1.00 228.14 119 LYS B O 1
ATOM 3718 N N . GLY B 1 138 ? 99.578 28.199 96.867 1.00 203.61 120 GLY B N 1
ATOM 3719 C CA . GLY B 1 138 ? 98.112 28.056 96.785 1.00 190.05 120 GLY B CA 1
ATOM 3720 C C . GLY B 1 138 ? 97.594 27.102 97.845 1.00 180.90 120 GLY B C 1
ATOM 3721 O O . GLY B 1 138 ? 96.700 26.298 97.525 1.00 178.25 120 GLY B O 1
ATOM 3722 N N . ASN B 1 139 ? 98.151 27.186 99.058 1.00 175.70 121 ASN B N 1
ATOM 3723 C CA . ASN B 1 139 ? 97.712 26.417 100.254 1.00 171.31 121 ASN B CA 1
ATOM 3724 C C . ASN B 1 139 ? 96.253 26.769 100.567 1.00 169.44 121 ASN B C 1
ATOM 3725 O O . ASN B 1 139 ? 95.558 25.925 101.163 1.00 169.86 121 ASN B O 1
ATOM 3727 N N . VAL B 1 140 ? 95.819 27.977 100.185 1.00 163.06 122 VAL B N 1
ATOM 3728 C CA . VAL B 1 140 ? 94.410 28.456 100.319 1.00 155.73 122 VAL B CA 1
ATOM 3729 C C . VAL B 1 140 ? 93.464 27.474 99.609 1.00 149.47 122 VAL B C 1
ATOM 3730 O O . VAL B 1 140 ? 92.397 27.191 100.183 1.00 142.34 122 VAL B O 1
ATOM 3734 N N . ASP B 1 141 ? 93.834 26.960 98.426 1.00 146.38 123 ASP B N 1
ATOM 3735 C CA . ASP B 1 141 ? 92.980 26.029 97.634 1.00 146.76 123 ASP B CA 1
ATOM 3736 C C . ASP B 1 141 ? 92.651 24.795 98.479 1.00 142.84 123 ASP B C 1
ATOM 3737 O O . ASP B 1 141 ? 91.471 24.399 98.495 1.00 150.20 123 ASP B O 1
ATOM 3742 N N . PHE B 1 142 ? 93.655 24.204 99.134 1.00 142.62 124 PHE B N 1
ATOM 3743 C CA . PHE B 1 142 ? 93.488 23.039 100.040 1.00 144.81 124 PHE B CA 1
ATOM 3744 C C . PHE B 1 142 ? 92.491 23.431 101.137 1.00 148.73 124 PHE B C 1
ATOM 3745 O O . PHE B 1 142 ? 91.441 22.765 101.258 1.00 165.50 124 PHE B O 1
ATOM 3747 N N . ASP B 1 143 ? 92.788 24.511 101.868 1.00 142.44 125 ASP B N 1
ATOM 3748 C CA . ASP B 1 143 ? 91.940 25.040 102.971 1.00 140.53 125 ASP B CA 1
ATOM 3749 C C . ASP B 1 143 ? 90.465 25.021 102.551 1.00 136.86 125 ASP B C 1
ATOM 3750 O O . ASP B 1 143 ? 89.639 24.490 103.321 1.00 133.18 125 ASP B O 1
ATOM 3755 N N . LEU B 1 144 ? 90.148 25.570 101.374 1.00 135.05 126 LEU B N 1
ATOM 3756 C CA . LEU B 1 144 ? 88.747 25.736 100.903 1.00 129.44 126 LEU B CA 1
ATOM 3757 C C . LEU B 1 144 ? 88.220 24.422 100.306 1.00 127.07 126 LEU B C 1
ATOM 3758 O O . LEU B 1 144 ? 87.089 24.071 100.673 1.00 130.44 126 LEU B O 1
ATOM 3763 N N . LEU B 1 145 ? 88.971 23.699 99.460 1.00 123.90 127 LEU B N 1
ATOM 3764 C CA . LEU B 1 145 ? 88.439 22.445 98.848 1.00 122.61 127 LEU B CA 1
ATOM 3765 C C . LEU B 1 145 ? 88.017 21.494 99.969 1.00 129.15 127 LEU B C 1
ATOM 3766 O O . LEU B 1 145 ? 86.919 20.923 99.856 1.00 143.65 127 LEU B O 1
ATOM 3771 N N . PHE B 1 146 ? 88.850 21.320 101.000 1.00 134.28 128 PHE B N 1
ATOM 3772 C CA . PHE B 1 146 ? 88.523 20.445 102.155 1.00 147.42 128 PHE B CA 1
ATOM 3773 C C . PHE B 1 146 ? 87.198 20.928 102.758 1.00 151.57 128 PHE B C 1
ATOM 3774 O O . PHE B 1 146 ? 86.318 20.082 102.991 1.00 167.01 128 PHE B O 1
ATOM 3782 N N . ASP B 1 147 ? 87.029 22.244 102.922 1.00 145.68 129 ASP B N 1
ATOM 3783 C CA . ASP B 1 147 ? 85.787 22.851 103.472 1.00 140.73 129 ASP B CA 1
ATOM 3784 C C . ASP B 1 147 ? 84.617 22.586 102.514 1.00 135.22 129 ASP B C 1
ATOM 3785 O O . ASP B 1 147 ? 83.568 22.126 102.994 1.00 133.56 129 ASP B O 1
ATOM 3790 N N . LEU B 1 148 ? 84.789 22.859 101.216 1.00 132.55 130 LEU B N 1
ATOM 3791 C CA . LEU B 1 148 ? 83.755 22.626 100.169 1.00 130.52 130 LEU B CA 1
ATOM 3792 C C . LEU B 1 148 ? 83.280 21.174 100.234 1.00 137.13 130 LEU B C 1
ATOM 3793 O O . LEU B 1 148 ? 82.064 20.963 100.382 1.00 148.87 130 LEU B O 1
ATOM 3798 N N . ILE B 1 149 ? 84.203 20.216 100.122 1.00 139.49 131 ILE B N 1
ATOM 3799 C CA . ILE B 1 149 ? 83.856 18.765 100.095 1.00 145.52 131 ILE B CA 1
ATOM 3800 C C . ILE B 1 149 ? 83.275 18.384 101.466 1.00 142.84 131 ILE B C 1
ATOM 3801 O O . ILE B 1 149 ? 82.415 17.488 101.495 1.00 143.23 131 ILE B O 1
ATOM 3806 N N . GLU B 1 150 ? 83.657 19.093 102.538 1.00 142.78 132 GLU B N 1
ATOM 3807 C CA . GLU B 1 150 ? 83.069 18.935 103.899 1.00 150.92 132 GLU B CA 1
ATOM 3808 C C . GLU B 1 150 ? 81.585 19.335 103.867 1.00 151.48 132 GLU B C 1
ATOM 3809 O O . GLU B 1 150 ? 80.778 18.633 104.503 1.00 157.62 132 GLU B O 1
ATOM 3815 N N . ASN B 1 151 ? 81.232 20.415 103.161 1.00 147.17 133 ASN B N 1
ATOM 3816 C CA . ASN B 1 151 ? 79.819 20.855 102.985 1.00 143.09 133 ASN B CA 1
ATOM 3817 C C . ASN B 1 151 ? 79.058 19.787 102.192 1.00 139.91 133 ASN B C 1
ATOM 3818 O O . ASN B 1 151 ? 77.959 19.398 102.632 1.00 146.52 133 ASN B O 1
ATOM 3823 N N . CYS B 1 152 ? 79.643 19.322 101.086 1.00 133.45 134 CYS B N 1
ATOM 3824 C CA . CYS B 1 152 ? 79.020 18.382 100.117 1.00 135.81 134 CYS B CA 1
ATOM 3825 C C . CYS B 1 152 ? 78.578 17.092 100.819 1.00 142.48 134 CYS B C 1
ATOM 3826 O O . CYS B 1 152 ? 77.442 16.662 100.558 1.00 155.72 134 CYS B O 1
ATOM 3829 N N . THR B 1 153 ? 79.414 16.486 101.670 1.00 148.80 135 THR B N 1
ATOM 3830 C CA . THR B 1 153 ? 79.072 15.195 102.334 1.00 157.93 135 THR B CA 1
ATOM 3831 C C . THR B 1 153 ? 77.767 15.389 103.116 1.00 157.53 135 THR B C 1
ATOM 3832 O O . THR B 1 153 ? 76.852 14.564 102.931 1.00 167.60 135 THR B O 1
ATOM 3836 N N . HIS B 1 154 ? 77.658 16.463 103.903 1.00 154.56 136 HIS B N 1
ATOM 3837 C CA . HIS B 1 154 ? 76.425 16.798 104.665 1.00 161.29 136 HIS B CA 1
ATOM 3838 C C . HIS B 1 154 ? 75.340 17.262 103.685 1.00 162.99 136 HIS B C 1
ATOM 3839 O O . HIS B 1 154 ? 74.178 16.859 103.875 1.00 157.21 136 HIS B O 1
ATOM 3846 N N . GLU B 1 155 ? 75.710 18.025 102.650 1.00 166.51 137 GLU B N 1
ATOM 3847 C CA . GLU B 1 155 ? 74.784 18.426 101.557 1.00 162.71 137 GLU B CA 1
ATOM 3848 C C . GLU B 1 155 ? 74.073 17.163 101.052 1.00 155.05 137 GLU B C 1
ATOM 3849 O O . GLU B 1 155 ? 72.842 17.113 101.174 1.00 156.67 137 GLU B O 1
ATOM 3855 N N . SER B 1 156 ? 74.831 16.159 100.594 1.00 152.94 138 SER B N 1
ATOM 3856 C CA . SER B 1 156 ? 74.333 14.898 99.974 1.00 156.58 138 SER B CA 1
ATOM 3857 C C . SER B 1 156 ? 73.534 14.060 100.982 1.00 158.34 138 SER B C 1
ATOM 3858 O O . SER B 1 156 ? 72.608 13.343 100.546 1.00 165.13 138 SER B O 1
ATOM 3861 N N . ASN B 1 157 ? 73.892 14.120 102.268 1.00 158.77 139 ASN B N 1
ATOM 3862 C CA . ASN B 1 157 ? 73.193 13.386 103.356 1.00 164.18 139 ASN B CA 1
ATOM 3863 C C . ASN B 1 157 ? 71.790 13.981 103.525 1.00 168.48 139 ASN B C 1
ATOM 3864 O O . ASN B 1 157 ? 70.807 13.229 103.401 1.00 164.85 139 ASN B O 1
ATOM 3869 N N . PHE B 1 158 ? 71.712 15.293 103.762 1.00 175.42 140 PHE B N 1
ATOM 3870 C CA . PHE B 1 158 ? 70.456 16.059 103.979 1.00 177.46 140 PHE B CA 1
ATOM 3871 C C . PHE B 1 158 ? 69.619 16.101 102.691 1.00 172.88 140 PHE B C 1
ATOM 3872 O O . PHE B 1 158 ? 68.381 16.061 102.794 1.00 176.24 140 PHE B O 1
ATOM 3880 N N . LEU B 1 159 ? 70.266 16.170 101.521 1.00 170.77 141 LEU B N 1
ATOM 3881 C CA . LEU B 1 159 ? 69.599 16.401 100.207 1.00 165.55 141 LEU B CA 1
ATOM 3882 C C . LEU B 1 159 ? 68.625 15.258 99.898 1.00 158.63 141 LEU B C 1
ATOM 3883 O O . LEU B 1 159 ? 67.498 15.558 99.474 1.00 154.94 141 LEU B O 1
ATOM 3888 N N . THR B 1 160 ? 69.038 14.003 100.102 1.00 158.37 142 THR B N 1
ATOM 3889 C CA . THR B 1 160 ? 68.303 12.804 99.612 1.00 164.85 142 THR B CA 1
ATOM 3890 C C . THR B 1 160 ? 66.925 12.728 100.273 1.00 165.21 142 THR B C 1
ATOM 3891 O O . THR B 1 160 ? 65.940 12.568 99.559 1.00 163.70 142 THR B O 1
ATOM 3895 N N . PRO B 1 161 ? 66.774 12.841 101.617 1.00 171.89 143 PRO B N 1
ATOM 3896 C CA . PRO B 1 161 ? 65.445 12.848 102.238 1.00 170.13 143 PRO B CA 1
ATOM 3897 C C . PRO B 1 161 ? 64.533 14.003 101.790 1.00 169.78 143 PRO B C 1
ATOM 3898 O O . PRO B 1 161 ? 63.393 13.731 101.472 1.00 180.65 143 PRO B O 1
ATOM 3902 N N . ASN B 1 162 ? 65.037 15.242 101.774 1.00 165.76 144 ASN B N 1
ATOM 3903 C CA . ASN B 1 162 ? 64.226 16.458 101.480 1.00 168.27 144 ASN B CA 1
ATOM 3904 C C . ASN B 1 162 ? 63.678 16.388 100.048 1.00 174.62 144 ASN B C 1
ATOM 3905 O O . ASN B 1 162 ? 62.448 16.502 99.885 1.00 171.54 144 ASN B O 1
ATOM 3910 N N . LEU B 1 163 ? 64.552 16.197 99.055 1.00 187.02 145 LEU B N 1
ATOM 3911 C CA . LEU B 1 163 ? 64.180 16.167 97.613 1.00 191.27 145 LEU B CA 1
ATOM 3912 C C . LEU B 1 163 ? 63.289 14.950 97.333 1.00 194.53 145 LEU B C 1
ATOM 3913 O O . LEU B 1 163 ? 62.196 15.141 96.770 1.00 202.60 145 LEU B O 1
ATOM 3915 N N . LYS B 1 164 ? 63.735 13.753 97.725 1.00 198.99 146 LYS B N 1
ATOM 3916 C CA . LYS B 1 164 ? 63.100 12.457 97.358 1.00 203.50 146 LYS B CA 1
ATOM 3917 C C . LYS B 1 164 ? 61.767 12.277 98.097 1.00 203.24 146 LYS B C 1
ATOM 3918 O O . LYS B 1 164 ? 60.812 11.808 97.452 1.00 217.04 146 LYS B O 1
ATOM 3920 N N . GLN B 1 165 ? 61.696 12.625 99.386 1.00 191.34 147 GLN B N 1
ATOM 3921 C CA . GLN B 1 165 ? 60.531 12.297 100.255 1.00 189.45 147 GLN B CA 1
ATOM 3922 C C . GLN B 1 165 ? 59.744 13.567 100.592 1.00 182.00 147 GLN B C 1
ATOM 3923 O O . GLN B 1 165 ? 58.551 13.628 100.233 1.00 192.57 147 GLN B O 1
ATOM 3929 N N . LEU B 1 166 ? 60.376 14.530 101.270 1.00 172.39 148 LEU B N 1
ATOM 3930 C CA . LEU B 1 166 ? 59.683 15.725 101.825 1.00 169.47 148 LEU B CA 1
ATOM 3931 C C . LEU B 1 166 ? 59.014 16.486 100.675 1.00 172.46 148 LEU B C 1
ATOM 3932 O O . LEU B 1 166 ? 57.786 16.657 100.736 1.00 180.07 148 LEU B O 1
ATOM 3937 N N . LYS B 1 167 ? 59.776 16.888 99.651 1.00 172.96 149 LYS B N 1
ATOM 3938 C CA . LYS B 1 167 ? 59.242 17.668 98.500 1.00 173.91 149 LYS B CA 1
ATOM 3939 C C . LYS B 1 167 ? 58.068 16.900 97.887 1.00 172.10 149 LYS B C 1
ATOM 3940 O O . LYS B 1 167 ? 56.998 17.509 97.701 1.00 182.40 149 LYS B O 1
ATOM 3946 N N . GLU B 1 168 ? 58.267 15.613 97.590 1.00 168.07 150 GLU B N 1
ATOM 3947 C CA . GLU B 1 168 ? 57.235 14.745 96.964 1.00 170.05 150 GLU B CA 1
ATOM 3948 C C . GLU B 1 168 ? 56.019 14.655 97.893 1.00 170.82 150 GLU B C 1
ATOM 3949 O O . GLU B 1 168 ? 54.893 14.721 97.373 1.00 182.05 150 GLU B O 1
ATOM 3955 N N . CYS B 1 169 ? 56.231 14.537 99.209 1.00 166.92 151 CYS B N 1
ATOM 3956 C CA . CYS B 1 169 ? 55.140 14.422 100.218 1.00 161.13 151 CYS B CA 1
ATOM 3957 C C . CYS B 1 169 ? 54.254 15.671 100.167 1.00 158.64 151 CYS B C 1
ATOM 3958 O O . CYS B 1 169 ? 53.027 15.500 100.190 1.00 162.75 151 CYS B O 1
ATOM 3961 N N . ILE B 1 170 ? 54.847 16.866 100.068 1.00 158.62 152 ILE B N 1
ATOM 3962 C CA . ILE B 1 170 ? 54.089 18.149 99.939 1.00 162.22 152 ILE B CA 1
ATOM 3963 C C . ILE B 1 170 ? 53.225 18.052 98.675 1.00 165.68 152 ILE B C 1
ATOM 3964 O O . ILE B 1 170 ? 52.013 18.309 98.773 1.00 174.65 152 ILE B O 1
ATOM 3969 N N . ASP B 1 171 ? 53.830 17.677 97.543 1.00 165.89 153 ASP B N 1
ATOM 3970 C CA . ASP B 1 171 ? 53.149 17.607 96.222 1.00 165.03 153 ASP B CA 1
ATOM 3971 C C . ASP B 1 171 ? 52.035 16.558 96.289 1.00 162.77 153 ASP B C 1
ATOM 3972 O O . ASP B 1 171 ? 50.921 16.866 95.834 1.00 166.01 153 ASP B O 1
ATOM 3977 N N . ALA B 1 172 ? 52.317 15.379 96.852 1.00 161.17 154 ALA B N 1
ATOM 3978 C CA . ALA B 1 172 ? 51.356 14.257 96.970 1.00 162.48 154 ALA B CA 1
ATOM 3979 C C . ALA B 1 172 ? 50.184 14.676 97.864 1.00 164.13 154 ALA B C 1
ATOM 3980 O O . ALA B 1 172 ? 49.029 14.467 97.452 1.00 177.00 154 ALA B O 1
ATOM 3982 N N . ALA B 1 173 ? 50.474 15.249 99.035 1.00 157.76 155 ALA B N 1
ATOM 3983 C CA . ALA B 1 173 ? 49.458 15.708 100.011 1.00 155.36 155 ALA B CA 1
ATOM 3984 C C . ALA B 1 173 ? 48.635 16.839 99.386 1.00 157.64 155 ALA B C 1
ATOM 3985 O O . ALA B 1 173 ? 47.411 16.851 99.594 1.00 163.86 155 ALA B O 1
ATOM 3987 N N . MET B 1 174 ? 49.274 17.741 98.635 1.00 158.67 156 MET B N 1
ATOM 3988 C CA . MET B 1 174 ? 48.570 18.861 97.955 1.00 164.15 156 MET B CA 1
ATOM 3989 C C . MET B 1 174 ? 47.539 18.266 96.987 1.00 160.73 156 MET B C 1
ATOM 3990 O O . MET B 1 174 ? 46.367 18.668 97.080 1.00 166.32 156 MET B O 1
ATOM 3995 N N . GLU B 1 175 ? 47.946 17.319 96.132 1.00 152.38 157 GLU B N 1
ATOM 3996 C CA . GLU B 1 175 ? 47.047 16.696 95.123 1.00 149.90 157 GLU B CA 1
ATOM 3997 C C . GLU B 1 175 ? 45.992 15.844 95.836 1.00 146.32 157 GLU B C 1
ATOM 3998 O O . GLU B 1 175 ? 44.831 15.892 95.403 1.00 159.07 157 GLU B O 1
ATOM 4004 N N . PHE B 1 176 ? 46.381 15.099 96.878 1.00 139.76 158 PHE B N 1
ATOM 4005 C CA . PHE B 1 176 ? 45.482 14.200 97.652 1.00 138.05 158 PHE B CA 1
ATOM 4006 C C . PHE B 1 176 ? 44.321 14.999 98.255 1.00 135.83 158 PHE B C 1
ATOM 4007 O O . PHE B 1 176 ? 43.186 14.497 98.236 1.00 135.77 158 PHE B O 1
ATOM 4015 N N . ASN B 1 177 ? 44.601 16.181 98.811 1.00 139.15 159 ASN B N 1
ATOM 4016 C CA . ASN B 1 177 ? 43.554 17.091 99.348 1.00 147.33 159 ASN B CA 1
ATOM 4017 C C . ASN B 1 177 ? 42.658 17.539 98.187 1.00 152.66 159 ASN B C 1
ATOM 4018 O O . ASN B 1 177 ? 41.430 17.526 98.366 1.00 167.68 159 ASN B O 1
ATOM 4023 N N . GLU B 1 178 ? 43.238 17.873 97.031 1.00 152.13 160 GLU B N 1
ATOM 4024 C CA . GLU B 1 178 ? 42.458 18.228 95.814 1.00 153.20 160 GLU B CA 1
ATOM 4025 C C . GLU B 1 178 ? 41.482 17.082 95.512 1.00 146.27 160 GLU B C 1
ATOM 4026 O O . GLU B 1 178 ? 40.269 17.331 95.573 1.00 149.95 160 GLU B O 1
ATOM 4032 N N . ILE B 1 179 ? 41.987 15.868 95.259 1.00 139.80 161 ILE B N 1
ATOM 4033 C CA . ILE B 1 179 ? 41.161 14.702 94.812 1.00 143.70 161 ILE B CA 1
ATOM 4034 C C . ILE B 1 179 ? 40.125 14.338 95.887 1.00 141.80 161 ILE B C 1
ATOM 4035 O O . ILE B 1 179 ? 38.989 14.028 95.497 1.00 153.37 161 ILE B O 1
ATOM 4040 N N . SER B 1 180 ? 40.479 14.358 97.175 1.00 139.11 162 SER B N 1
ATOM 4041 C CA . SER B 1 180 ? 39.556 13.992 98.286 1.00 142.03 162 SER B CA 1
ATOM 4042 C C . SER B 1 180 ? 38.559 15.128 98.545 1.00 141.19 162 SER B C 1
ATOM 4043 O O . SER B 1 180 ? 37.343 14.881 98.442 1.00 140.46 162 SER B O 1
ATOM 4046 N N . ARG B 1 181 ? 39.055 16.323 98.875 1.00 145.62 163 ARG B N 1
ATOM 4047 C CA . ARG B 1 181 ? 38.224 17.466 99.344 1.00 157.05 163 ARG B CA 1
ATOM 4048 C C . ARG B 1 181 ? 37.573 18.165 98.142 1.00 158.84 163 ARG B C 1
ATOM 4049 O O . ARG B 1 181 ? 36.333 18.266 98.125 1.00 170.97 163 ARG B O 1
ATOM 4057 N N . ASP B 1 182 ? 38.366 18.631 97.173 1.00 153.22 164 ASP B N 1
ATOM 4058 C CA . ASP B 1 182 ? 37.879 19.508 96.073 1.00 150.30 164 ASP B CA 1
ATOM 4059 C C . ASP B 1 182 ? 37.055 18.701 95.061 1.00 145.24 164 ASP B C 1
ATOM 4060 O O . ASP B 1 182 ? 36.158 19.300 94.444 1.00 152.71 164 ASP B O 1
ATOM 4065 N N . HIS B 1 183 ? 37.339 17.406 94.887 1.00 136.04 165 HIS B N 1
ATOM 4066 C CA . HIS B 1 183 ? 36.783 16.581 93.781 1.00 132.82 165 HIS B CA 1
ATOM 4067 C C . HIS B 1 183 ? 35.762 15.575 94.318 1.00 129.37 165 HIS B C 1
ATOM 4068 O O . HIS B 1 183 ? 34.593 15.672 93.923 1.00 137.60 165 HIS B O 1
ATOM 4075 N N . MET B 1 184 ? 36.194 14.642 95.169 1.00 128.09 166 MET B N 1
ATOM 4076 C CA . MET B 1 184 ? 35.330 13.563 95.722 1.00 128.32 166 MET B CA 1
ATOM 4077 C C . MET B 1 184 ? 34.250 14.176 96.624 1.00 127.60 166 MET B C 1
ATOM 4078 O O . MET B 1 184 ? 33.063 13.915 96.361 1.00 124.28 166 MET B O 1
ATOM 4083 N N . ASP B 1 185 ? 34.634 14.972 97.627 1.00 128.81 167 ASP B N 1
ATOM 4084 C CA . ASP B 1 185 ? 33.678 15.593 98.586 1.00 131.73 167 ASP B CA 1
ATOM 4085 C C . ASP B 1 185 ? 32.630 16.397 97.805 1.00 131.66 167 ASP B C 1
ATOM 4086 O O . ASP B 1 185 ? 31.433 16.225 98.096 1.00 140.40 167 ASP B O 1
ATOM 4091 N N . THR B 1 186 ? 33.058 17.223 96.843 1.00 127.24 168 THR B N 1
ATOM 4092 C CA . THR B 1 186 ? 32.164 18.084 96.017 1.00 126.82 168 THR B CA 1
ATOM 4093 C C . THR B 1 186 ? 31.135 17.210 95.292 1.00 121.41 168 THR B C 1
ATOM 4094 O O . THR B 1 186 ? 29.940 17.552 95.344 1.00 120.24 168 THR B O 1
ATOM 4098 N N . LEU B 1 187 ? 31.576 16.131 94.642 1.00 115.76 169 LEU B N 1
ATOM 4099 C CA . LEU B 1 187 ? 30.678 15.237 93.864 1.00 116.61 169 LEU B CA 1
ATOM 4100 C C . LEU B 1 187 ? 29.640 14.609 94.800 1.00 123.26 169 LEU B C 1
ATOM 4101 O O . LEU B 1 187 ? 28.478 14.496 94.377 1.00 136.37 169 LEU B O 1
ATOM 4106 N N . ASP B 1 188 ? 30.027 14.248 96.026 1.00 126.13 170 ASP B N 1
ATOM 4107 C CA . ASP B 1 188 ? 29.093 13.663 97.025 1.00 126.79 170 ASP B CA 1
ATOM 4108 C C . ASP B 1 188 ? 28.025 14.713 97.350 1.00 125.20 170 ASP B C 1
ATOM 4109 O O . ASP B 1 188 ? 26.831 14.359 97.306 1.00 126.26 170 ASP B O 1
ATOM 4114 N N . ASP B 1 189 ? 28.441 15.956 97.624 1.00 122.21 171 ASP B N 1
ATOM 4115 C CA . ASP B 1 189 ? 27.531 17.106 97.884 1.00 129.00 171 ASP B CA 1
ATOM 4116 C C . ASP B 1 189 ? 26.530 17.205 96.730 1.00 125.17 171 ASP B C 1
ATOM 4117 O O . ASP B 1 189 ? 25.314 17.168 96.996 1.00 128.79 171 ASP B O 1
ATOM 4122 N N . LEU B 1 190 ? 27.042 17.323 95.501 1.00 119.49 172 LEU B N 1
ATOM 4123 C CA . LEU B 1 190 ? 26.246 17.412 94.247 1.00 115.04 172 LEU B CA 1
ATOM 4124 C C . LEU B 1 190 ? 25.227 16.271 94.190 1.00 111.02 172 LEU B C 1
ATOM 4125 O O . LEU B 1 190 ? 24.041 16.563 93.960 1.00 110.56 172 LEU B O 1
ATOM 4130 N N . ILE B 1 191 ? 25.684 15.030 94.384 1.00 110.08 173 ILE B N 1
ATOM 4131 C CA . ILE B 1 191 ? 24.853 13.796 94.251 1.00 115.21 173 ILE B CA 1
ATOM 4132 C C . ILE B 1 191 ? 23.730 13.830 95.294 1.00 121.18 173 ILE B C 1
ATOM 4133 O O . ILE B 1 191 ? 22.584 13.497 94.927 1.00 121.16 173 ILE B O 1
ATOM 4138 N N . ASN B 1 192 ? 24.058 14.208 96.534 1.00 126.00 174 ASN B N 1
ATOM 4139 C CA . ASN B 1 192 ? 23.095 14.357 97.660 1.00 130.62 174 ASN B CA 1
ATOM 4140 C C . ASN B 1 192 ? 22.031 15.398 97.292 1.00 127.87 174 ASN B C 1
ATOM 4141 O O . ASN B 1 192 ? 20.834 15.113 97.492 1.00 122.78 174 ASN B O 1
ATOM 4146 N N . LYS B 1 193 ? 22.456 16.555 96.775 1.00 129.18 175 LYS B N 1
ATOM 4147 C CA . LYS B 1 193 ? 21.551 17.673 96.391 1.00 135.99 175 LYS B CA 1
ATOM 4148 C C . LYS B 1 193 ? 20.617 17.200 95.270 1.00 132.78 175 LYS B C 1
ATOM 4149 O O . LYS B 1 193 ? 19.433 17.569 95.311 1.00 141.49 175 LYS B O 1
ATOM 4155 N N . ASN B 1 194 ? 21.113 16.384 94.336 1.00 124.88 176 ASN B N 1
ATOM 4156 C CA . ASN B 1 194 ? 20.283 15.751 93.276 1.00 123.71 176 ASN B CA 1
ATOM 4157 C C . ASN B 1 194 ? 19.252 14.819 93.928 1.00 124.21 176 ASN B C 1
ATOM 4158 O O . ASN B 1 194 ? 18.099 14.834 93.470 1.00 131.99 176 ASN B O 1
ATOM 4163 N N . VAL B 1 195 ? 19.634 14.054 94.957 1.00 123.52 177 VAL B N 1
ATOM 4164 C CA . VAL B 1 195 ? 18.701 13.145 95.694 1.00 127.10 177 VAL B CA 1
ATOM 4165 C C . VAL B 1 195 ? 17.634 13.990 96.405 1.00 125.33 177 VAL B C 1
ATOM 4166 O O . VAL B 1 195 ? 16.453 13.589 96.386 1.00 117.14 177 VAL B O 1
ATOM 4170 N N . GLU B 1 196 ? 18.021 15.116 97.007 1.00 131.10 178 GLU B N 1
ATOM 4171 C CA . GLU B 1 196 ? 17.057 16.014 97.694 1.00 141.35 178 GLU B CA 1
ATOM 4172 C C . GLU B 1 196 ? 16.118 16.625 96.644 1.00 136.38 178 GLU B C 1
ATOM 4173 O O . GLU B 1 196 ? 14.907 16.613 96.903 1.00 144.04 178 GLU B O 1
ATOM 4179 N N . LYS B 1 197 ? 16.629 17.087 95.494 1.00 132.70 179 LYS B N 1
ATOM 4180 C CA . LYS B 1 197 ? 15.786 17.630 94.386 1.00 131.09 179 LYS B CA 1
ATOM 4181 C C . LYS B 1 197 ? 14.812 16.542 93.921 1.00 116.95 179 LYS B C 1
ATOM 4182 O O . LYS B 1 197 ? 13.637 16.868 93.677 1.00 111.88 179 LYS B O 1
ATOM 4188 N N . CYS B 1 198 ? 15.301 15.305 93.801 1.00 109.80 180 CYS B N 1
ATOM 4189 C CA . CYS B 1 198 ? 14.504 14.081 93.519 1.00 109.95 180 CYS B CA 1
ATOM 4190 C C . CYS B 1 198 ? 13.322 14.022 94.494 1.00 113.69 180 CYS B C 1
ATOM 4191 O O . CYS B 1 198 ? 12.176 13.885 94.024 1.00 117.29 180 CYS B O 1
ATOM 4194 N N . PHE B 1 199 ? 13.601 14.147 95.797 1.00 119.63 181 PHE B N 1
ATOM 4195 C CA . PHE B 1 199 ? 12.596 14.127 96.895 1.00 122.77 181 PHE B CA 1
ATOM 4196 C C . PHE B 1 199 ? 11.746 15.404 96.857 1.00 123.37 181 PHE B C 1
ATOM 4197 O O . PHE B 1 199 ? 10.510 15.296 96.963 1.00 116.31 181 PHE B O 1
ATOM 4205 N N . GLU B 1 200 ? 12.394 16.567 96.726 1.00 128.61 182 GLU B N 1
ATOM 4206 C CA . GLU B 1 200 ? 11.749 17.909 96.662 1.00 134.95 182 GLU B CA 1
ATOM 4207 C C . GLU B 1 200 ? 10.652 17.888 95.594 1.00 134.07 182 GLU B C 1
ATOM 4208 O O . GLU B 1 200 ? 9.581 18.476 95.844 1.00 138.29 182 GLU B O 1
ATOM 4214 N N . ILE B 1 201 ? 10.916 17.242 94.453 1.00 132.36 183 ILE B N 1
ATOM 4215 C CA . ILE B 1 201 ? 9.936 17.093 93.336 1.00 134.42 183 ILE B CA 1
ATOM 4216 C C . ILE B 1 201 ? 8.710 16.337 93.861 1.00 135.30 183 ILE B C 1
ATOM 4217 O O . ILE B 1 201 ? 7.595 16.866 93.713 1.00 138.68 183 ILE B O 1
ATOM 4222 N N . GLN B 1 202 ? 8.906 15.165 94.473 1.00 134.53 184 GLN B N 1
ATOM 4223 C CA . GLN B 1 202 ? 7.793 14.294 94.939 1.00 140.29 184 GLN B CA 1
ATOM 4224 C C . GLN B 1 202 ? 6.884 15.085 95.891 1.00 138.88 184 GLN B C 1
ATOM 4225 O O . GLN B 1 202 ? 5.653 14.945 95.771 1.00 134.46 184 GLN B O 1
ATOM 4231 N N . GLU B 1 203 ? 7.457 15.913 96.771 1.00 142.63 185 GLU B N 1
ATOM 4232 C CA . GLU B 1 203 ? 6.691 16.729 97.754 1.00 149.74 185 GLU B CA 1
ATOM 4233 C C . GLU B 1 203 ? 5.764 17.698 97.008 1.00 153.08 185 GLU B C 1
ATOM 4234 O O . GLU B 1 203 ? 4.630 17.897 97.488 1.00 163.01 185 GLU B O 1
ATOM 4240 N N . LEU B 1 204 ? 6.207 18.258 95.876 1.00 153.53 186 LEU B N 1
ATOM 4241 C CA . LEU B 1 204 ? 5.362 19.140 95.022 1.00 153.18 186 LEU B CA 1
ATOM 4242 C C . LEU B 1 204 ? 4.233 18.314 94.394 1.00 151.70 186 LEU B C 1
ATOM 4243 O O . LEU B 1 204 ? 3.089 18.800 94.407 1.00 152.65 186 LEU B O 1
ATOM 4248 N N . LYS B 1 205 ? 4.537 17.123 93.864 1.00 147.27 187 LYS B N 1
ATOM 4249 C CA . LYS B 1 205 ? 3.536 16.235 93.211 1.00 147.47 187 LYS B CA 1
ATOM 4250 C C . LYS B 1 205 ? 2.406 15.947 94.202 1.00 155.01 187 LYS B C 1
ATOM 4251 O O . LYS B 1 205 ? 1.240 16.186 93.843 1.00 161.29 187 LYS B O 1
ATOM 4257 N N . PHE B 1 206 ? 2.750 15.451 95.395 1.00 164.95 188 PHE B N 1
ATOM 4258 C CA . PHE B 1 206 ? 1.796 15.061 96.468 1.00 172.87 188 PHE B CA 1
ATOM 4259 C C . PHE B 1 206 ? 0.991 16.287 96.920 1.00 171.25 188 PHE B C 1
ATOM 4260 O O . PHE B 1 206 ? -0.229 16.144 97.139 1.00 170.67 188 PHE B O 1
ATOM 4268 N N . SER B 1 207 ? 1.651 17.444 97.053 1.00 169.84 189 SER B N 1
ATOM 4269 C CA . SER B 1 207 ? 1.040 18.734 97.471 1.00 173.56 189 SER B CA 1
ATOM 4270 C C . SER B 1 207 ? 0.528 19.483 96.235 1.00 177.40 189 SER B C 1
ATOM 4271 O O . SER B 1 207 ? 1.176 20.467 95.828 1.00 172.55 189 SER B O 1
ATOM 4273 N N . SER B 1 208 ? -0.594 19.028 95.665 1.00 189.27 190 SER B N 1
ATOM 4274 C CA . SER B 1 208 ? -1.196 19.567 94.416 1.00 199.33 190 SER B CA 1
ATOM 4275 C C . SER B 1 208 ? -2.697 19.301 94.382 1.00 208.06 190 SER B C 1
ATOM 4276 O O . SER B 1 208 ? -3.189 18.437 95.107 1.00 215.47 190 SER B O 1
ATOM 4279 N N . PRO B 1 209 ? -3.467 20.021 93.530 1.00 211.08 191 PRO B N 1
ATOM 4280 C CA . PRO B 1 209 ? -4.898 19.757 93.375 1.00 212.63 191 PRO B CA 1
ATOM 4281 C C . PRO B 1 209 ? -5.162 18.272 93.083 1.00 211.76 191 PRO B C 1
ATOM 4282 O O . PRO B 1 209 ? -5.973 17.676 93.771 1.00 208.12 191 PRO B O 1
ATOM 4286 N N . VAL B 1 210 ? -4.453 17.717 92.094 1.00 209.68 192 VAL B N 1
ATOM 4287 C CA . VAL B 1 210 ? -4.515 16.276 91.708 1.00 208.83 192 VAL B CA 1
ATOM 4288 C C . VAL B 1 210 ? -3.691 15.469 92.718 1.00 212.78 192 VAL B C 1
ATOM 4289 O O . VAL B 1 210 ? -2.472 15.315 92.501 1.00 213.65 192 VAL B O 1
ATOM 4293 N N . ARG B 1 211 ? -4.336 14.995 93.788 1.00 215.03 193 ARG B N 1
ATOM 4294 C CA . ARG B 1 211 ? -3.766 14.000 94.736 1.00 213.89 193 ARG B CA 1
ATOM 4295 C C . ARG B 1 211 ? -3.339 12.764 93.935 1.00 214.64 193 ARG B C 1
ATOM 4296 O O . ARG B 1 211 ? -2.171 12.344 94.064 1.00 214.83 193 ARG B O 1
ATOM 4304 N N . HIS B 1 212 ? -4.264 12.235 93.125 1.00 209.62 194 HIS B N 1
ATOM 4305 C CA . HIS B 1 212 ? -4.121 11.005 92.297 1.00 204.80 194 HIS B CA 1
ATOM 4306 C C . HIS B 1 212 ? -5.368 10.863 91.413 1.00 197.18 194 HIS B C 1
ATOM 4307 O O . HIS B 1 212 ? -6.398 11.475 91.761 1.00 200.31 194 HIS B O 1
ATOM 4314 N N . THR B 1 213 ? -5.277 10.104 90.314 1.00 182.29 195 THR B N 1
ATOM 4315 C CA . THR B 1 213 ? -6.419 9.730 89.429 1.00 173.59 195 THR B CA 1
ATOM 4316 C C . THR B 1 213 ? -7.327 10.941 89.219 1.00 164.81 195 THR B C 1
ATOM 4317 O O . THR B 1 213 ? -8.440 10.984 89.738 1.00 150.71 195 THR B O 1
ATOM 4321 N N . PRO B 1 214 ? -6.875 11.969 88.464 1.00 169.29 196 PRO B N 1
ATOM 4322 C CA . PRO B 1 214 ? -7.669 13.177 88.238 1.00 168.16 196 PRO B CA 1
ATOM 4323 C C . PRO B 1 214 ? -8.768 13.023 87.178 1.00 163.52 196 PRO B C 1
ATOM 4324 O O . PRO B 1 214 ? -8.462 12.686 86.046 1.00 154.87 196 PRO B O 1
ATOM 4328 N N . ASN B 1 215 ? -10.013 13.294 87.574 1.00 166.03 197 ASN B N 1
ATOM 4329 C CA . ASN B 1 215 ? -11.182 13.404 86.662 1.00 167.09 197 ASN B CA 1
ATOM 4330 C C . ASN B 1 215 ? -10.894 14.504 85.633 1.00 165.03 197 ASN B C 1
ATOM 4331 O O . ASN B 1 215 ? -10.344 15.554 86.024 1.00 162.47 197 ASN B O 1
ATOM 4336 N N . PHE B 1 216 ? -11.217 14.241 84.365 1.00 162.69 198 PHE B N 1
ATOM 4337 C CA . PHE B 1 216 ? -11.198 15.224 83.251 1.00 160.35 198 PHE B CA 1
ATOM 4338 C C . PHE B 1 216 ? -12.429 15.004 82.368 1.00 162.36 198 PHE B C 1
ATOM 4339 O O . PHE B 1 216 ? -13.082 13.952 82.500 1.00 154.07 198 PHE B O 1
ATOM 4347 N N . THR B 1 217 ? -12.731 15.985 81.513 1.00 164.90 199 THR B N 1
ATOM 4348 C CA . THR B 1 217 ? -13.779 15.915 80.460 1.00 159.45 199 THR B CA 1
ATOM 4349 C C . THR B 1 217 ? -13.124 15.356 79.194 1.00 149.37 199 THR B C 1
ATOM 4350 O O . THR B 1 217 ? -11.942 15.674 78.957 1.00 150.60 199 THR B O 1
ATOM 4354 N N . LEU B 1 218 ? -13.851 14.545 78.425 1.00 135.32 200 LEU B N 1
ATOM 4355 C CA . LEU B 1 218 ? -13.308 13.885 77.208 1.00 128.92 200 LEU B CA 1
ATOM 4356 C C . LEU B 1 218 ? -12.797 14.967 76.248 1.00 129.31 200 LEU B C 1
ATOM 4357 O O . LEU B 1 218 ? -11.708 14.772 75.692 1.00 131.99 200 LEU B O 1
ATOM 4362 N N . ASP B 1 219 ? -13.532 16.078 76.110 1.00 137.21 201 ASP B N 1
ATOM 4363 C CA . ASP B 1 219 ? -13.158 17.251 75.270 1.00 143.49 201 ASP B CA 1
ATOM 4364 C C . ASP B 1 219 ? -11.799 17.801 75.718 1.00 141.15 201 ASP B C 1
ATOM 4365 O O . ASP B 1 219 ? -10.972 18.111 74.840 1.00 142.64 201 ASP B O 1
ATOM 4370 N N . GLN B 1 220 ? -11.597 17.932 77.033 1.00 143.60 202 GLN B N 1
ATOM 4371 C CA . GLN B 1 220 ? -10.363 18.486 77.656 1.00 148.41 202 GLN B CA 1
ATOM 4372 C C . GLN B 1 220 ? -9.229 17.459 77.539 1.00 136.28 202 GLN B C 1
ATOM 4373 O O . GLN B 1 220 ? -8.077 17.878 77.289 1.00 127.27 202 GLN B O 1
ATOM 4379 N N . LEU B 1 221 ? -9.548 16.171 77.715 1.00 128.62 203 LEU B N 1
ATOM 4380 C CA . LEU B 1 221 ? -8.587 15.043 77.557 1.00 123.70 203 LEU B CA 1
ATOM 4381 C C . LEU B 1 221 ? -8.011 15.078 76.140 1.00 122.16 203 LEU B C 1
ATOM 4382 O O . LEU B 1 221 ? -6.780 15.014 76.007 1.00 127.30 203 LEU B O 1
ATOM 4387 N N . ILE B 1 222 ? -8.882 15.167 75.135 1.00 119.72 204 ILE B N 1
ATOM 4388 C CA . ILE B 1 222 ? -8.511 15.392 73.707 1.00 122.02 204 ILE B CA 1
ATOM 4389 C C . ILE B 1 222 ? -7.622 16.637 73.632 1.00 126.05 204 ILE B C 1
ATOM 4390 O O . ILE B 1 222 ? -6.481 16.515 73.145 1.00 132.08 204 ILE B O 1
ATOM 4395 N N . LYS B 1 223 ? -8.129 17.780 74.107 1.00 127.06 205 LYS B N 1
ATOM 4396 C CA . LYS B 1 223 ? -7.454 19.103 74.009 1.00 128.37 205 LYS B CA 1
ATOM 4397 C C . LYS B 1 223 ? -6.023 18.980 74.548 1.00 130.45 205 LYS B C 1
ATOM 4398 O O . LYS B 1 223 ? -5.095 19.448 73.858 1.00 128.45 205 LYS B O 1
ATOM 4400 N N . LEU B 1 224 ? -5.851 18.344 75.714 1.00 136.11 206 LEU B N 1
ATOM 4401 C CA . LEU B 1 224 ? -4.535 18.239 76.405 1.00 138.35 206 LEU B CA 1
ATOM 4402 C C . LEU B 1 224 ? -3.679 17.179 75.700 1.00 134.50 206 LEU B C 1
ATOM 4403 O O . LEU B 1 224 ? -2.483 17.454 75.481 1.00 133.15 206 LEU B O 1
ATOM 4408 N N . LEU B 1 225 ? -4.266 16.032 75.336 1.00 131.15 207 LEU B N 1
ATOM 4409 C CA . LEU B 1 225 ? -3.554 14.926 74.635 1.00 126.76 207 LEU B CA 1
ATOM 4410 C C . LEU B 1 225 ? -2.994 15.466 73.316 1.00 132.25 207 LEU B C 1
ATOM 4411 O O . LEU B 1 225 ? -1.824 15.180 73.021 1.00 131.57 207 LEU B O 1
ATOM 4416 N N . SER B 1 226 ? -3.810 16.244 72.593 1.00 140.67 208 SER B N 1
ATOM 4417 C CA . SER B 1 226 ? -3.518 16.851 71.266 1.00 141.91 208 SER B CA 1
ATOM 4418 C C . SER B 1 226 ? -2.417 17.914 71.383 1.00 142.26 208 SER B C 1
ATOM 4419 O O . SER B 1 226 ? -1.615 18.026 70.434 1.00 144.07 208 SER B O 1
ATOM 4422 N N . SER B 1 227 ? -2.381 18.673 72.485 1.00 144.78 209 SER B N 1
ATOM 4423 C CA . SER B 1 227 ? -1.300 19.649 72.797 1.00 149.13 209 SER B CA 1
ATOM 4424 C C . SER B 1 227 ? 0.054 18.926 72.805 1.00 151.44 209 SER B C 1
ATOM 4425 O O . SER B 1 227 ? 1.015 19.465 72.214 1.00 142.99 209 SER B O 1
ATOM 4428 N N . ASN B 1 228 ? 0.101 17.739 73.424 1.00 155.14 210 ASN B N 1
ATOM 4429 C CA . ASN B 1 228 ? 1.319 16.900 73.607 1.00 156.39 210 ASN B CA 1
ATOM 4430 C C . ASN B 1 228 ? 1.725 16.245 72.281 1.00 165.12 210 ASN B C 1
ATOM 4431 O O . ASN B 1 228 ? 2.945 16.114 72.051 1.00 172.76 210 ASN B O 1
ATOM 4436 N N . ASN B 1 229 ? 0.758 15.813 71.462 1.00 173.47 211 ASN B N 1
ATOM 4437 C CA . ASN B 1 229 ? 1.015 15.293 70.090 1.00 172.12 211 ASN B CA 1
ATOM 4438 C C . ASN B 1 229 ? 1.908 16.302 69.357 1.00 175.53 211 ASN B C 1
ATOM 4439 O O . ASN B 1 229 ? 2.882 15.869 68.714 1.00 170.78 211 ASN B O 1
ATOM 4444 N N . ASN B 1 230 ? 1.598 17.596 69.501 1.00 182.01 212 ASN B N 1
ATOM 4445 C CA . ASN B 1 230 ? 2.240 18.718 68.764 1.00 185.94 212 ASN B CA 1
ATOM 4446 C C . ASN B 1 230 ? 3.619 19.049 69.358 1.00 187.06 212 ASN B C 1
ATOM 4447 O O . ASN B 1 230 ? 4.411 19.694 68.641 1.00 190.85 212 ASN B O 1
ATOM 4452 N N . THR B 1 231 ? 3.905 18.636 70.600 1.00 182.10 213 THR B N 1
ATOM 4453 C CA . THR B 1 231 ? 5.232 18.803 71.262 1.00 172.94 213 THR B CA 1
ATOM 4454 C C . THR B 1 231 ? 5.647 17.481 71.922 1.00 165.49 213 THR B C 1
ATOM 4455 O O . THR B 1 231 ? 6.630 16.883 71.433 1.00 146.64 213 THR B O 1
ATOM 4459 N N . GLU B 1 236 ? 12.841 10.385 73.682 1.00 209.00 218 GLU B N 1
ATOM 4460 C CA . GLU B 1 236 ? 12.605 10.573 75.141 1.00 209.27 218 GLU B CA 1
ATOM 4461 C C . GLU B 1 236 ? 11.312 11.361 75.347 1.00 212.92 218 GLU B C 1
ATOM 4462 O O . GLU B 1 236 ? 11.060 12.328 74.630 1.00 221.52 218 GLU B O 1
ATOM 4464 N N . PRO B 1 237 ? 10.452 10.976 76.321 1.00 207.07 219 PRO B N 1
ATOM 4465 C CA . PRO B 1 237 ? 9.185 11.671 76.562 1.00 201.61 219 PRO B CA 1
ATOM 4466 C C . PRO B 1 237 ? 9.252 12.831 77.574 1.00 194.67 219 PRO B C 1
ATOM 4467 O O . PRO B 1 237 ? 10.285 13.018 78.200 1.00 194.25 219 PRO B O 1
ATOM 4471 N N . LYS B 1 238 ? 8.143 13.574 77.698 1.00 182.13 220 LYS B N 1
ATOM 4472 C CA . LYS B 1 238 ? 7.987 14.794 78.541 1.00 176.05 220 LYS B CA 1
ATOM 4473 C C . LYS B 1 238 ? 6.752 14.621 79.436 1.00 166.52 220 LYS B C 1
ATOM 4474 O O . LYS B 1 238 ? 5.903 13.778 79.094 1.00 163.94 220 LYS B O 1
ATOM 4480 N N . ILE B 1 239 ? 6.641 15.406 80.515 1.00 160.85 221 ILE B N 1
ATOM 4481 C CA . ILE B 1 239 ? 5.575 15.277 81.558 1.00 161.22 221 ILE B CA 1
ATOM 4482 C C . ILE B 1 239 ? 4.287 15.880 80.998 1.00 161.84 221 ILE B C 1
ATOM 4483 O O . ILE B 1 239 ? 4.303 17.003 80.499 1.00 162.96 221 ILE B O 1
ATOM 4488 N N . PRO B 1 240 ? 3.128 15.181 81.076 1.00 164.61 222 PRO B N 1
ATOM 4489 C CA . PRO B 1 240 ? 1.859 15.749 80.622 1.00 169.63 222 PRO B CA 1
ATOM 4490 C C . PRO B 1 240 ? 1.359 16.816 81.610 1.00 171.41 222 PRO B C 1
ATOM 4491 O O . PRO B 1 240 ? 1.755 16.776 82.764 1.00 165.83 222 PRO B O 1
ATOM 4495 N N . ASN B 1 241 ? 0.504 17.730 81.140 1.00 173.77 223 ASN B N 1
ATOM 4496 C CA . ASN B 1 241 ? 0.082 18.941 81.895 1.00 177.80 223 ASN B CA 1
ATOM 4497 C C . ASN B 1 241 ? -1.280 18.691 82.553 1.00 177.96 223 ASN B C 1
ATOM 4498 O O . ASN B 1 241 ? -2.317 18.932 81.906 1.00 177.78 223 ASN B O 1
ATOM 4503 N N . PHE B 1 242 ? -1.252 18.237 83.809 1.00 179.90 224 PHE B N 1
ATOM 4504 C CA . PHE B 1 242 ? -2.435 17.989 84.673 1.00 179.76 224 PHE B CA 1
ATOM 4505 C C . PHE B 1 242 ? -2.834 19.288 85.380 1.00 177.85 224 PHE B C 1
ATOM 4506 O O . PHE B 1 242 ? -3.987 19.392 85.836 1.00 184.22 224 PHE B O 1
ATOM 4514 N N . SER B 1 243 ? -1.896 20.235 85.494 1.00 175.33 225 SER B N 1
ATOM 4515 C CA . SER B 1 243 ? -2.022 21.443 86.352 1.00 179.84 225 SER B CA 1
ATOM 4516 C C . SER B 1 243 ? -0.903 22.435 86.042 1.00 185.26 225 SER B C 1
ATOM 4517 O O . SER B 1 243 ? 0.115 22.059 85.460 1.00 196.00 225 SER B O 1
ATOM 4520 N N . PRO B 1 244 ? -1.048 23.727 86.426 1.00 188.06 226 PRO B N 1
ATOM 4521 C CA . PRO B 1 244 ? 0.084 24.654 86.483 1.00 191.34 226 PRO B CA 1
ATOM 4522 C C . PRO B 1 244 ? 1.269 24.090 87.284 1.00 191.55 226 PRO B C 1
ATOM 4523 O O . PRO B 1 244 ? 2.399 24.422 86.971 1.00 192.53 226 PRO B O 1
ATOM 4527 N N . VAL B 1 245 ? 0.979 23.254 88.286 1.00 187.07 227 VAL B N 1
ATOM 4528 C CA . VAL B 1 245 ? 1.996 22.520 89.096 1.00 184.21 227 VAL B CA 1
ATOM 4529 C C . VAL B 1 245 ? 2.822 21.615 88.171 1.00 182.28 227 VAL B C 1
ATOM 4530 O O 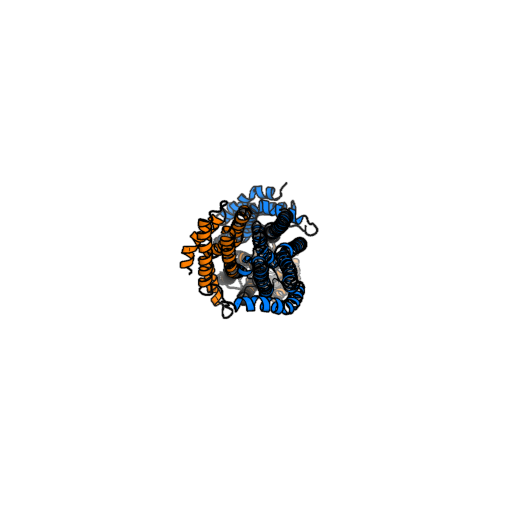. VAL B 1 245 ? 4.055 21.616 88.313 1.00 185.63 227 VAL B O 1
ATOM 4534 N N . GLU B 1 246 ? 2.177 20.877 87.260 1.00 181.77 228 GLU B N 1
ATOM 4535 C CA . GLU B 1 246 ? 2.859 19.922 86.339 1.00 183.35 228 GLU B CA 1
ATOM 4536 C C . GLU B 1 246 ? 3.818 20.687 85.420 1.00 184.00 228 GLU B C 1
ATOM 4537 O O . GLU B 1 246 ? 4.914 20.158 85.152 1.00 187.89 228 GLU B O 1
ATOM 4543 N N . GLU B 1 247 ? 3.431 21.886 84.975 1.00 182.55 229 GLU B N 1
ATOM 4544 C CA . GLU B 1 247 ? 4.319 22.809 84.217 1.00 184.23 229 GLU B CA 1
ATOM 4545 C C . GLU B 1 247 ? 5.597 23.027 85.042 1.00 184.03 229 GLU B C 1
ATOM 4546 O O . GLU B 1 247 ? 6.698 22.949 84.455 1.00 181.73 229 GLU B O 1
ATOM 4552 N N . SER B 1 248 ? 5.451 23.240 86.358 1.00 180.76 230 SER B N 1
ATOM 4553 C CA . SER B 1 248 ? 6.564 23.438 87.327 1.00 175.13 230 SER B CA 1
ATOM 4554 C C . SER B 1 248 ? 7.391 22.151 87.454 1.00 168.77 230 SER B C 1
ATOM 4555 O O . SER B 1 248 ? 8.586 22.200 87.112 1.00 169.35 230 SER B O 1
ATOM 4558 N N . LEU B 1 249 ? 6.781 21.049 87.912 1.00 160.55 231 LEU B N 1
ATOM 4559 C CA . LEU B 1 249 ? 7.442 19.719 88.071 1.00 157.50 231 LEU B CA 1
ATOM 4560 C C . LEU B 1 249 ? 8.265 19.395 86.821 1.00 158.33 231 LEU B C 1
ATOM 4561 O O . LEU B 1 249 ? 9.451 19.042 86.974 1.00 168.37 231 LEU B O 1
ATOM 4566 N N . SER B 1 250 ? 7.645 19.489 85.641 1.00 156.44 232 SER B N 1
ATOM 4567 C CA . SER B 1 250 ? 8.301 19.279 84.324 1.00 155.52 232 SER B CA 1
ATOM 4568 C C . SER B 1 250 ? 9.619 20.062 84.291 1.00 152.29 232 SER B C 1
ATOM 4569 O O . SER B 1 250 ? 10.676 19.420 84.168 1.00 150.11 232 SER B O 1
ATOM 4572 N N . ARG B 1 251 ? 9.551 21.389 84.453 1.00 148.43 233 ARG B N 1
ATOM 4573 C CA . ARG B 1 251 ? 10.723 22.309 84.422 1.00 143.98 233 ARG B CA 1
ATOM 4574 C C . ARG B 1 251 ? 11.769 21.854 85.449 1.00 137.02 233 ARG B C 1
ATOM 4575 O O . ARG B 1 251 ? 12.946 21.730 85.063 1.00 131.24 233 ARG B O 1
ATOM 4577 N N . LYS B 1 252 ? 11.355 21.608 86.698 1.00 132.75 234 LYS B N 1
ATOM 4578 C CA . LYS B 1 252 ? 12.259 21.218 87.818 1.00 127.41 234 LYS B CA 1
ATOM 4579 C C . LYS B 1 252 ? 12.925 19.874 87.501 1.00 119.70 234 LYS B C 1
ATOM 4580 O O . LYS B 1 252 ? 14.141 19.763 87.726 1.00 119.38 234 LYS B O 1
ATOM 4586 N N . PHE B 1 253 ? 12.161 18.903 86.994 1.00 116.03 235 PHE B N 1
ATOM 4587 C CA . PHE B 1 253 ? 12.652 17.550 86.619 1.00 116.29 235 PHE B CA 1
ATOM 4588 C C . PHE B 1 253 ? 13.685 17.656 85.494 1.00 122.00 235 PHE B C 1
ATOM 4589 O O . PHE B 1 253 ? 14.643 16.859 85.505 1.00 130.28 235 PHE B O 1
ATOM 4597 N N . LEU B 1 254 ? 13.485 18.583 84.549 1.00 128.14 236 LEU B N 1
ATOM 4598 C CA . LEU B 1 254 ? 14.391 18.770 83.383 1.00 132.76 236 LEU B CA 1
ATOM 4599 C C . LEU B 1 254 ? 15.776 19.183 83.891 1.00 126.92 236 LEU B C 1
ATOM 4600 O O . LEU B 1 254 ? 16.764 18.581 83.428 1.00 131.27 236 LEU B O 1
ATOM 4605 N N . ILE B 1 255 ? 15.847 20.135 84.830 1.00 120.71 237 ILE B N 1
ATOM 4606 C CA . ILE B 1 255 ? 17.149 20.579 85.413 1.00 123.59 237 ILE B CA 1
ATOM 4607 C C . ILE B 1 255 ? 17.780 19.374 86.126 1.00 123.26 237 ILE B C 1
ATOM 4608 O O . ILE B 1 255 ? 18.997 19.179 85.970 1.00 128.35 237 ILE B O 1
ATOM 4613 N N . LEU B 1 256 ? 16.988 18.571 86.847 1.00 118.08 238 LEU B N 1
ATOM 4614 C CA . LEU B 1 256 ? 17.511 17.391 87.586 1.00 116.27 238 LEU B CA 1
ATOM 4615 C C . LEU B 1 256 ? 18.155 16.436 86.579 1.00 115.47 238 LEU B C 1
ATOM 4616 O O . LEU B 1 256 ? 19.319 16.062 86.790 1.00 124.18 238 LEU B O 1
ATOM 4621 N N . LYS B 1 257 ? 17.437 16.096 85.507 1.00 116.37 239 LYS B N 1
ATOM 4622 C CA . LYS B 1 257 ? 17.882 15.105 84.492 1.00 123.04 239 LYS B CA 1
ATOM 4623 C C . LYS B 1 257 ? 19.176 15.601 83.821 1.00 120.81 239 LYS B C 1
ATOM 4624 O O . LYS B 1 257 ? 20.023 14.750 83.480 1.00 112.22 239 LYS B O 1
ATOM 4630 N N . ARG B 1 258 ? 19.352 16.920 83.667 1.00 119.16 240 ARG B N 1
ATOM 4631 C CA . ARG B 1 258 ? 20.532 17.509 82.973 1.00 123.13 240 ARG B CA 1
ATOM 4632 C C . ARG B 1 258 ? 21.729 17.581 83.930 1.00 128.02 240 ARG B C 1
ATOM 4633 O O . ARG B 1 258 ? 22.865 17.642 83.429 1.00 132.14 240 ARG B O 1
ATOM 4641 N N . ASN B 1 259 ? 21.495 17.622 85.245 1.00 132.24 241 ASN B N 1
ATOM 4642 C CA . ASN B 1 259 ? 22.577 17.736 86.260 1.00 132.87 241 ASN B CA 1
ATOM 4643 C C . ASN B 1 259 ? 23.432 16.462 86.271 1.00 131.83 241 ASN B C 1
ATOM 4644 O O . ASN B 1 259 ? 24.641 16.592 86.533 1.00 132.82 241 ASN B O 1
ATOM 4649 N N . ILE B 1 260 ? 22.854 15.286 85.988 1.00 129.18 242 ILE B N 1
ATOM 4650 C CA . ILE B 1 260 ? 23.541 13.978 86.232 1.00 128.01 242 ILE B CA 1
ATOM 4651 C C . ILE B 1 260 ? 24.764 13.826 85.324 1.00 130.99 242 ILE B C 1
ATOM 4652 O O . ILE B 1 260 ? 25.838 13.526 85.838 1.00 134.30 242 ILE B O 1
ATOM 4657 N N . PRO B 1 261 ? 24.714 14.051 83.986 1.00 128.01 243 PRO B N 1
ATOM 4658 C CA . PRO B 1 261 ? 25.835 13.659 83.127 1.00 125.48 243 PRO B CA 1
ATOM 4659 C C . PRO B 1 261 ? 27.177 14.231 83.589 1.00 122.80 243 PRO B C 1
ATOM 4660 O O . PRO B 1 261 ? 28.124 13.466 83.758 1.00 133.52 243 PRO B O 1
ATOM 4664 N N . PRO B 1 262 ? 27.322 15.555 83.844 1.00 115.16 244 PRO B N 1
ATOM 4665 C CA . PRO B 1 262 ? 28.561 16.085 84.417 1.00 115.02 244 PRO B CA 1
ATOM 4666 C C . PRO B 1 262 ? 29.063 15.258 85.610 1.00 113.76 244 PRO B C 1
ATOM 4667 O O . PRO B 1 262 ? 30.238 14.945 85.644 1.00 119.99 244 PRO B O 1
ATOM 4671 N N . ILE B 1 263 ? 28.167 14.921 86.541 1.00 109.09 245 ILE B N 1
ATOM 4672 C CA . ILE B 1 263 ? 28.476 14.062 87.723 1.00 110.05 245 ILE B CA 1
ATOM 4673 C C . ILE B 1 263 ? 28.977 12.703 87.218 1.00 105.44 245 ILE B C 1
ATOM 4674 O O . ILE B 1 263 ? 30.028 12.255 87.715 1.00 105.39 245 ILE B O 1
ATOM 4679 N N . GLU B 1 264 ? 28.270 12.090 86.260 1.00 103.33 246 GLU B N 1
ATOM 4680 C CA . GLU B 1 264 ? 28.580 10.724 85.753 1.00 108.57 246 GLU B CA 1
ATOM 4681 C C . GLU B 1 264 ? 29.883 10.769 84.946 1.00 113.44 246 GLU B C 1
ATOM 4682 O O . GLU B 1 264 ? 30.671 9.810 85.059 1.00 122.61 246 GLU B O 1
ATOM 4688 N N . GLN B 1 265 ? 30.099 11.838 84.169 1.00 113.52 247 GLN B N 1
ATOM 4689 C CA . GLN B 1 265 ? 31.385 12.136 83.481 1.00 115.52 247 GLN B CA 1
ATOM 4690 C C . GLN B 1 265 ? 32.512 12.074 84.518 1.00 111.04 247 GLN B C 1
ATOM 4691 O O . GLN B 1 265 ? 33.453 11.274 84.340 1.00 110.07 247 GLN B O 1
ATOM 4697 N N . SER B 1 266 ? 32.383 12.870 85.580 1.00 106.25 248 SER B N 1
ATOM 4698 C CA . SER B 1 266 ? 33.368 12.999 86.683 1.00 102.85 248 SER B CA 1
ATOM 4699 C C . SER B 1 266 ? 33.545 11.667 87.434 1.00 100.45 248 SER B C 1
ATOM 4700 O O . SER B 1 266 ? 34.602 11.493 88.026 1.00 102.91 248 SER B O 1
ATOM 4703 N N . LEU B 1 267 ? 32.595 10.731 87.412 1.00 103.63 249 LEU B N 1
ATOM 4704 C CA . LEU B 1 267 ? 32.810 9.427 88.100 1.00 110.27 249 LEU B CA 1
ATOM 4705 C C . LEU B 1 267 ? 33.470 8.407 87.163 1.00 115.15 249 LEU B C 1
ATOM 4706 O O . LEU B 1 267 ? 33.945 7.389 87.680 1.00 123.30 249 LEU B O 1
ATOM 4711 N N . THR B 1 268 ? 33.541 8.676 85.858 1.00 122.24 250 THR B N 1
ATOM 4712 C CA . THR B 1 268 ? 34.362 7.895 84.890 1.00 131.50 250 THR B CA 1
ATOM 4713 C C . THR B 1 268 ? 35.724 8.581 84.688 1.00 136.34 250 THR B C 1
ATOM 4714 O O . THR B 1 268 ? 36.692 7.877 84.330 1.00 132.94 250 THR B O 1
ATOM 4718 N N . GLU B 1 269 ? 35.801 9.894 84.940 1.00 137.27 251 GLU B N 1
ATOM 4719 C CA . GLU B 1 269 ? 36.994 10.757 84.700 1.00 130.38 251 GLU B CA 1
ATOM 4720 C C . GLU B 1 269 ? 37.896 10.809 85.946 1.00 121.64 251 GLU B C 1
ATOM 4721 O O . GLU B 1 269 ? 39.087 11.110 85.782 1.00 115.29 251 GLU B O 1
ATOM 4727 N N . ILE B 1 270 ? 37.362 10.549 87.145 1.00 122.87 252 ILE B N 1
ATOM 4728 C CA . ILE B 1 270 ? 38.138 10.581 88.423 1.00 120.03 252 ILE B CA 1
ATOM 4729 C C . ILE B 1 270 ? 39.020 9.335 88.513 1.00 119.22 252 ILE B C 1
ATOM 4730 O O . ILE B 1 270 ? 39.996 9.385 89.269 1.00 127.12 252 ILE B O 1
ATOM 4735 N N . LEU B 1 271 ? 38.658 8.249 87.825 1.00 118.56 253 LEU B N 1
ATOM 4736 C CA . LEU B 1 271 ? 39.438 6.982 87.844 1.00 134.64 253 LEU B CA 1
ATOM 4737 C C . LEU B 1 271 ? 40.891 7.268 87.450 1.00 147.74 253 LEU B C 1
ATOM 4738 O O . LEU B 1 271 ? 41.801 6.933 88.205 1.00 152.97 253 LEU B O 1
ATOM 4740 N N . PRO B 1 272 ? 41.171 7.879 86.270 1.00 156.75 254 PRO B N 1
ATOM 4741 C CA . PRO B 1 272 ? 42.518 8.353 85.941 1.00 150.94 254 PRO B CA 1
ATOM 4742 C C . PRO B 1 272 ? 43.240 9.080 87.089 1.00 147.08 254 PRO B C 1
ATOM 4743 O O . PRO B 1 272 ? 44.264 8.580 87.513 1.00 154.64 254 PRO B O 1
ATOM 4747 N N . GLN B 1 273 ? 42.701 10.207 87.572 1.00 140.92 255 GLN B N 1
ATOM 4748 C CA . GLN B 1 273 ? 43.334 11.022 88.647 1.00 143.86 255 GLN B CA 1
ATOM 4749 C C . GLN B 1 273 ? 43.539 10.144 89.890 1.00 146.66 255 GLN B C 1
ATOM 4750 O O . GLN B 1 273 ? 44.553 10.340 90.584 1.00 154.01 255 GLN B O 1
ATOM 4756 N N . ARG B 1 274 ? 42.628 9.199 90.144 1.00 150.24 256 ARG B N 1
ATOM 4757 C CA . ARG B 1 274 ? 42.715 8.244 91.282 1.00 155.81 256 ARG B CA 1
ATOM 4758 C C . ARG B 1 274 ? 43.850 7.247 91.005 1.00 156.06 256 ARG B C 1
ATOM 4759 O O . ARG B 1 274 ? 44.634 6.993 91.939 1.00 164.85 256 ARG B O 1
ATOM 4767 N N . ILE B 1 275 ? 43.953 6.728 89.773 1.00 157.91 257 ILE B N 1
ATOM 4768 C CA . ILE B 1 275 ? 44.994 5.731 89.363 1.00 165.92 257 ILE B CA 1
ATOM 4769 C C . ILE B 1 275 ? 46.376 6.396 89.426 1.00 161.88 257 ILE B C 1
ATOM 4770 O O . ILE B 1 275 ? 47.292 5.774 89.996 1.00 158.20 257 ILE B O 1
ATOM 4775 N N . GLU B 1 276 ? 46.516 7.596 88.848 1.00 159.48 258 GLU B N 1
ATOM 4776 C CA . GLU B 1 276 ? 47.790 8.367 88.795 1.00 157.24 258 GLU B CA 1
ATOM 4777 C C . GLU B 1 276 ? 48.413 8.410 90.194 1.00 148.37 258 GLU B C 1
ATOM 4778 O O . GLU B 1 276 ? 49.481 7.797 90.383 1.00 156.02 258 GLU B O 1
ATOM 4784 N N . GLN B 1 277 ? 47.750 9.086 91.136 1.00 136.97 259 GLN B N 1
ATOM 4785 C CA . GLN B 1 277 ? 48.239 9.289 92.525 1.00 133.96 259 GLN B CA 1
ATOM 4786 C C . GLN B 1 277 ? 48.444 7.922 93.193 1.00 140.89 259 GLN B C 1
ATOM 4787 O O . GLN B 1 277 ? 49.486 7.749 93.853 1.00 149.08 259 GLN B O 1
ATOM 4793 N N . PHE B 1 278 ? 47.515 6.981 92.989 1.00 147.91 260 PHE B N 1
ATOM 4794 C CA . PHE B 1 278 ? 47.471 5.653 93.661 1.00 157.04 260 PHE B CA 1
ATOM 4795 C C . PHE B 1 278 ? 48.783 4.879 93.462 1.00 168.73 260 PHE B C 1
ATOM 4796 O O . PHE B 1 278 ? 49.167 4.142 94.390 1.00 175.03 260 PHE B O 1
ATOM 4798 N N . CYS B 1 279 ? 49.445 5.020 92.306 1.00 178.33 261 CYS B N 1
ATOM 4799 C CA . CYS B 1 279 ? 50.663 4.239 91.938 1.00 186.97 261 CYS B CA 1
ATOM 4800 C C . CYS B 1 279 ? 51.846 5.160 91.602 1.00 191.88 261 CYS B C 1
ATOM 4801 O O . CYS B 1 279 ? 52.948 4.897 92.121 1.00 187.97 261 CYS B O 1
ATOM 4803 N N . GLY B 1 280 ? 51.628 6.174 90.755 1.00 195.98 262 GLY B N 1
ATOM 4804 C CA . GLY B 1 280 ? 52.666 7.082 90.227 1.00 192.83 262 GLY B CA 1
ATOM 4805 C C . GLY B 1 280 ? 53.515 7.714 91.319 1.00 193.32 262 GLY B C 1
ATOM 4806 O O . GLY B 1 280 ? 54.736 7.852 91.102 1.00 199.11 262 GLY B O 1
ATOM 4807 N N . ARG B 1 281 ? 52.904 8.084 92.450 1.00 187.28 263 ARG B N 1
ATOM 4808 C CA . ARG B 1 281 ? 53.572 8.820 93.561 1.00 188.20 263 ARG B CA 1
ATOM 4809 C C . ARG B 1 281 ? 54.704 7.973 94.164 1.00 198.92 263 ARG B C 1
ATOM 4810 O O . ARG B 1 281 ? 55.771 8.553 94.446 1.00 198.38 263 ARG B O 1
ATOM 4818 N N . ASN B 1 282 ? 54.477 6.664 94.344 1.00 206.16 264 ASN B N 1
ATOM 4819 C CA . ASN B 1 282 ? 55.438 5.663 94.899 1.00 208.84 264 ASN B CA 1
ATOM 4820 C C . ASN B 1 282 ? 56.098 6.188 96.187 1.00 199.31 264 ASN B C 1
ATOM 4821 O O . ASN B 1 282 ? 57.314 5.973 96.363 1.00 199.57 264 ASN B O 1
ATOM 4826 N N . ILE B 1 283 ? 55.315 6.802 97.081 1.00 188.88 265 ILE B N 1
ATOM 4827 C CA . ILE B 1 283 ? 55.758 7.242 98.440 1.00 181.70 265 ILE B CA 1
ATOM 4828 C C . ILE B 1 283 ? 55.451 6.105 99.424 1.00 190.41 265 ILE B C 1
ATOM 4829 O O . ILE B 1 283 ? 54.686 5.198 99.048 1.00 204.28 265 ILE B O 1
ATOM 4834 N N . ILE B 1 284 ? 56.042 6.139 100.621 1.00 196.23 266 ILE B N 1
ATOM 4835 C CA . ILE B 1 284 ? 55.936 5.059 101.649 1.00 204.75 266 ILE B CA 1
ATOM 4836 C C . ILE B 1 284 ? 54.464 4.897 102.059 1.00 208.33 266 ILE B C 1
ATOM 4837 O O . ILE B 1 284 ? 53.990 3.742 102.100 1.00 211.02 266 ILE B O 1
ATOM 4842 N N . ASN B 1 285 ? 53.759 6.004 102.320 1.00 207.64 267 ASN B N 1
ATOM 4843 C CA . ASN B 1 285 ? 52.375 5.994 102.869 1.00 205.55 267 ASN B CA 1
ATOM 4844 C C . ASN B 1 285 ? 51.346 5.861 101.737 1.00 198.37 267 ASN B C 1
ATOM 4845 O O . ASN B 1 285 ? 50.137 5.797 102.052 1.00 198.41 267 ASN B O 1
ATOM 4850 N N . ILE B 1 286 ? 51.784 5.820 100.474 1.00 189.96 268 ILE B N 1
ATOM 4851 C CA . ILE B 1 286 ? 50.862 5.759 99.300 1.00 186.03 268 ILE B CA 1
ATOM 4852 C C . ILE B 1 286 ? 49.937 4.548 99.459 1.00 183.29 268 ILE B C 1
ATOM 4853 O O . ILE B 1 286 ? 48.736 4.697 99.178 1.00 190.83 268 ILE B O 1
ATOM 4858 N N . ASN B 1 287 ? 50.464 3.410 99.919 1.00 180.95 269 ASN B N 1
ATOM 4859 C CA . ASN B 1 287 ? 49.656 2.193 100.194 1.00 183.44 269 ASN B CA 1
ATOM 4860 C C . ASN B 1 287 ? 48.383 2.606 100.943 1.00 178.82 269 ASN B C 1
ATOM 4861 O O . ASN B 1 287 ? 47.283 2.307 100.444 1.00 180.09 269 ASN B O 1
ATOM 4866 N N . LEU B 1 288 ? 48.535 3.311 102.070 1.00 176.26 270 LEU B N 1
ATOM 4867 C CA . LEU B 1 288 ? 47.415 3.725 102.961 1.00 176.98 270 LEU B CA 1
ATOM 4868 C C . LEU B 1 288 ? 46.490 4.716 102.241 1.00 169.83 270 LEU B C 1
ATOM 4869 O O . LEU B 1 288 ? 45.262 4.576 102.391 1.00 171.46 270 LEU B O 1
ATOM 4874 N N . LEU B 1 289 ? 47.049 5.684 101.509 1.00 163.71 271 LEU B N 1
ATOM 4875 C CA . LEU B 1 289 ? 46.267 6.750 100.819 1.00 162.01 271 LEU B CA 1
ATOM 4876 C C . LEU B 1 289 ? 45.349 6.110 99.770 1.00 158.22 271 LEU B C 1
ATOM 4877 O O . LEU B 1 289 ? 44.115 6.245 99.908 1.00 153.59 271 LEU B O 1
ATOM 4882 N N . ALA B 1 290 ? 45.928 5.433 98.774 1.00 156.44 272 ALA B N 1
ATOM 4883 C CA . ALA B 1 290 ? 45.186 4.690 97.727 1.00 158.07 272 ALA B CA 1
ATOM 4884 C C . ALA B 1 290 ? 44.154 3.784 98.406 1.00 160.60 272 ALA B C 1
ATOM 4885 O O . ALA B 1 290 ? 42.992 3.781 97.963 1.00 171.09 272 ALA B O 1
ATOM 4887 N N . ASP B 1 291 ? 44.560 3.078 99.466 1.00 163.47 273 ASP B N 1
ATOM 4888 C CA . ASP B 1 291 ? 43.653 2.214 100.268 1.00 168.65 273 ASP B CA 1
ATOM 4889 C C . ASP B 1 291 ? 42.410 3.035 100.637 1.00 158.64 273 ASP B C 1
ATOM 4890 O O . ASP B 1 291 ? 41.299 2.593 100.292 1.00 147.60 273 ASP B O 1
ATOM 4895 N N . PHE B 1 292 ? 42.600 4.208 101.252 1.00 151.54 274 PHE B N 1
ATOM 4896 C CA . PHE B 1 292 ? 41.516 5.104 101.744 1.00 150.92 274 PHE B CA 1
ATOM 4897 C C . PHE B 1 292 ? 40.683 5.639 100.573 1.00 152.07 274 PHE B C 1
ATOM 4898 O O . PHE B 1 292 ? 39.439 5.595 100.666 1.00 160.96 274 PHE B O 1
ATOM 4906 N N . LEU B 1 293 ? 41.337 6.159 99.530 1.00 148.71 275 LEU B N 1
ATOM 4907 C CA . LEU B 1 293 ? 40.651 6.800 98.373 1.00 147.53 275 LEU B CA 1
ATOM 4908 C C . LEU B 1 293 ? 39.740 5.773 97.691 1.00 148.43 275 LEU B C 1
ATOM 4909 O O . LEU B 1 293 ? 38.584 6.127 97.390 1.00 158.02 275 LEU B O 1
ATOM 4914 N N . GLN B 1 294 ? 40.232 4.548 97.482 1.00 143.48 276 GLN B N 1
ATOM 4915 C CA . GLN B 1 294 ? 39.461 3.447 96.844 1.00 147.12 276 GLN B CA 1
ATOM 4916 C C . GLN B 1 294 ? 38.135 3.265 97.595 1.00 146.24 276 GLN B C 1
ATOM 4917 O O . GLN B 1 294 ? 37.095 3.161 96.920 1.00 150.34 276 GLN B O 1
ATOM 4923 N N . LEU B 1 295 ? 38.167 3.255 98.933 1.00 146.98 277 LEU B N 1
ATOM 4924 C CA . LEU B 1 295 ? 36.960 3.087 99.791 1.00 146.67 277 LEU B CA 1
ATOM 4925 C C . LEU B 1 295 ? 36.034 4.295 99.620 1.00 139.63 277 LEU B C 1
ATOM 4926 O O . LEU B 1 295 ? 34.817 4.073 99.503 1.00 141.00 277 LEU B O 1
ATOM 4931 N N . LYS B 1 296 ? 36.586 5.513 99.612 1.00 135.86 278 LYS B N 1
ATOM 4932 C CA . LYS B 1 296 ? 35.815 6.779 99.453 1.00 135.57 278 LYS B CA 1
ATOM 4933 C C . LYS B 1 296 ? 35.100 6.762 98.093 1.00 134.68 278 LYS B C 1
ATOM 4934 O O . LYS B 1 296 ? 33.874 7.015 98.064 1.00 133.47 278 LYS B O 1
ATOM 4940 N N . TYR B 1 297 ? 35.826 6.452 97.012 1.00 131.45 279 TYR B N 1
ATOM 4941 C CA . TYR B 1 297 ? 35.273 6.327 95.638 1.00 127.71 279 TYR B CA 1
ATOM 4942 C C . TYR B 1 297 ? 34.167 5.263 95.631 1.00 130.51 279 TYR B C 1
ATOM 4943 O O . TYR B 1 297 ? 33.086 5.542 95.093 1.00 141.89 279 TYR B O 1
ATOM 4952 N N . LYS B 1 298 ? 34.425 4.083 96.203 1.00 134.08 280 LYS B N 1
ATOM 4953 C CA . LYS B 1 298 ? 33.428 2.980 96.289 1.00 139.46 280 LYS B CA 1
ATOM 4954 C C . LYS B 1 298 ? 32.190 3.492 97.039 1.00 141.18 280 LYS B C 1
ATOM 4955 O O . LYS B 1 298 ? 31.071 3.296 96.530 1.00 140.07 280 LYS B O 1
ATOM 4957 N N . ARG B 1 299 ? 32.390 4.151 98.185 1.00 143.04 281 ARG B N 1
ATOM 4958 C CA . ARG B 1 299 ? 31.299 4.705 99.032 1.00 146.84 281 ARG B CA 1
ATOM 4959 C C . ARG B 1 299 ? 30.447 5.664 98.197 1.00 142.71 281 ARG B C 1
ATOM 4960 O O . ARG B 1 299 ? 29.213 5.518 98.221 1.00 151.26 281 ARG B O 1
ATOM 4968 N N . ILE B 1 300 ? 31.080 6.610 97.498 1.00 136.95 282 ILE B N 1
ATOM 4969 C CA . ILE B 1 300 ? 30.363 7.677 96.736 1.00 136.94 282 ILE B CA 1
ATOM 4970 C C . ILE B 1 300 ? 29.705 7.061 95.492 1.00 131.13 282 ILE B C 1
ATOM 4971 O O . ILE B 1 300 ? 28.607 7.516 95.144 1.00 131.52 282 ILE B O 1
ATOM 4976 N N . MET B 1 301 ? 30.334 6.063 94.862 1.00 128.66 283 MET B N 1
ATOM 4977 C CA . MET B 1 301 ? 29.800 5.375 93.654 1.00 127.90 283 MET B CA 1
ATOM 4978 C C . MET B 1 301 ? 28.498 4.647 94.012 1.00 131.04 283 MET B C 1
ATOM 4979 O O . MET B 1 301 ? 27.575 4.667 93.181 1.00 137.55 283 MET B O 1
ATOM 4984 N N . LYS B 1 302 ? 28.434 4.019 95.191 1.00 133.77 284 LYS B N 1
ATOM 4985 C CA . LYS B 1 302 ? 27.196 3.404 95.748 1.00 134.73 284 LYS B CA 1
ATOM 4986 C C . LYS B 1 302 ? 26.107 4.480 95.821 1.00 126.13 284 LYS B C 1
ATOM 4987 O O . LYS B 1 302 ? 25.021 4.282 95.237 1.00 121.19 284 LYS B O 1
ATOM 4993 N N . ASN B 1 303 ? 26.414 5.573 96.522 1.00 118.30 285 ASN B N 1
ATOM 4994 C CA . ASN B 1 303 ? 25.517 6.738 96.736 1.00 116.62 285 ASN B CA 1
ATOM 4995 C C . ASN B 1 303 ? 25.043 7.255 95.368 1.00 113.07 285 ASN B C 1
ATOM 4996 O O . ASN B 1 303 ? 23.840 7.537 95.240 1.00 113.24 285 ASN B O 1
ATOM 5001 N N . PHE B 1 304 ? 25.943 7.346 94.382 1.00 112.68 286 PHE B N 1
ATOM 5002 C CA . PHE B 1 304 ? 25.643 7.773 92.987 1.00 113.33 286 PHE B CA 1
ATOM 5003 C C . PHE B 1 304 ? 24.583 6.859 92.367 1.00 116.78 286 PHE B C 1
ATOM 5004 O O . PHE B 1 304 ? 23.612 7.388 91.799 1.00 122.87 286 PHE B O 1
ATOM 5012 N N . ARG B 1 305 ? 24.790 5.539 92.438 1.00 119.90 287 ARG B N 1
ATOM 5013 C CA . ARG B 1 305 ? 23.911 4.525 91.791 1.00 129.32 287 ARG B CA 1
ATOM 5014 C C . ARG B 1 305 ? 22.509 4.607 92.407 1.00 124.78 287 ARG B C 1
ATOM 5015 O O . ARG B 1 305 ? 21.522 4.427 91.660 1.00 125.53 287 ARG B O 1
ATOM 5023 N N . PHE B 1 306 ? 22.432 4.877 93.714 1.00 113.63 288 PHE B N 1
ATOM 5024 C CA . PHE B 1 306 ? 21.164 5.127 94.445 1.00 106.22 288 PHE B CA 1
ATOM 5025 C C . PHE B 1 306 ? 20.427 6.295 93.784 1.00 104.22 288 PHE B C 1
ATOM 5026 O O . PHE B 1 306 ? 19.263 6.124 93.385 1.00 106.56 288 PHE B O 1
ATOM 5034 N N . MET B 1 307 ? 21.092 7.448 93.681 1.00 103.54 289 MET B N 1
ATOM 5035 C CA . MET B 1 307 ? 20.517 8.694 93.109 1.00 108.04 289 MET B CA 1
ATOM 5036 C C . MET B 1 307 ? 20.043 8.414 91.680 1.00 109.20 289 MET B C 1
ATOM 5037 O O . MET B 1 307 ? 18.908 8.802 91.352 1.00 117.44 289 MET B O 1
ATOM 5042 N N . MET B 1 308 ? 20.872 7.757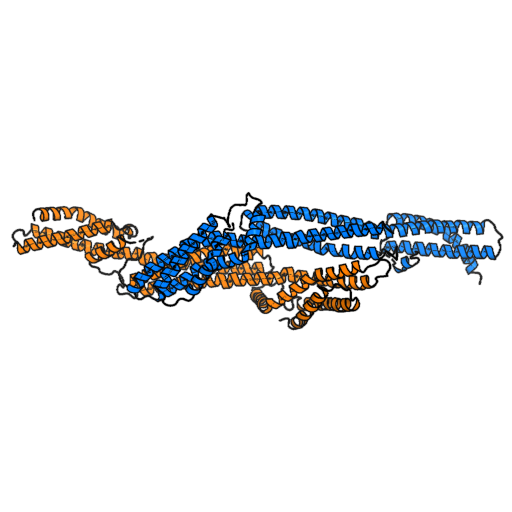 90.867 1.00 108.78 290 MET B N 1
ATOM 5043 C CA . MET B 1 308 ? 20.502 7.369 89.482 1.00 111.16 290 MET B CA 1
ATOM 5044 C C . MET B 1 308 ? 19.195 6.572 89.530 1.00 111.09 290 MET B C 1
ATOM 5045 O O . MET B 1 308 ? 18.253 6.949 88.813 1.00 111.53 290 MET B O 1
ATOM 5050 N N . ASN B 1 309 ? 19.129 5.548 90.385 1.00 116.09 291 ASN B N 1
ATOM 5051 C CA . ASN B 1 309 ? 17.938 4.669 90.534 1.00 122.78 291 ASN B CA 1
ATOM 5052 C C . ASN B 1 309 ? 16.728 5.524 90.933 1.00 124.86 291 ASN B C 1
ATOM 5053 O O . ASN B 1 309 ? 15.673 5.386 90.281 1.00 133.98 291 ASN B O 1
ATOM 5058 N N . GLU B 1 310 ? 16.877 6.371 91.958 1.00 123.58 292 GLU B N 1
ATOM 5059 C CA . GLU B 1 310 ? 15.801 7.265 92.471 1.00 120.95 292 GLU B CA 1
ATOM 5060 C C . GLU B 1 310 ? 15.194 8.044 91.302 1.00 114.98 292 GLU B C 1
ATOM 5061 O O . GLU B 1 310 ? 13.954 8.059 91.186 1.00 115.95 292 GLU B O 1
ATOM 5067 N N . ILE B 1 311 ? 16.045 8.654 90.472 1.00 111.75 293 ILE B N 1
ATOM 5068 C CA . ILE B 1 311 ? 15.635 9.453 89.279 1.00 112.33 293 ILE B CA 1
ATOM 5069 C C . ILE B 1 311 ? 14.926 8.525 88.284 1.00 110.54 293 ILE B C 1
ATOM 5070 O O . ILE B 1 311 ? 13.852 8.916 87.803 1.00 116.16 293 ILE B O 1
ATOM 5075 N N . LYS B 1 312 ? 15.485 7.344 88.001 1.00 107.03 294 LYS B N 1
ATOM 5076 C CA . LYS B 1 312 ? 14.847 6.333 87.113 1.00 108.07 294 LYS B CA 1
ATOM 5077 C C . LYS B 1 312 ? 13.436 6.050 87.634 1.00 108.31 294 LYS B C 1
ATOM 5078 O O . LYS B 1 312 ? 12.480 6.126 86.838 1.00 113.47 294 LYS B O 1
ATOM 5080 N N . ASP B 1 313 ? 13.312 5.764 88.932 1.00 111.06 295 ASP B N 1
ATOM 5081 C CA . ASP B 1 313 ? 12.013 5.421 89.567 1.00 116.28 295 ASP B CA 1
ATOM 5082 C C . ASP B 1 313 ? 11.071 6.626 89.418 1.00 116.03 295 ASP B C 1
ATOM 5083 O O . ASP B 1 313 ? 9.895 6.396 89.071 1.00 116.77 295 ASP B O 1
ATOM 5088 N N . LEU B 1 314 ? 11.580 7.853 89.601 1.00 112.57 296 LEU B N 1
ATOM 5089 C CA . LEU B 1 314 ? 10.788 9.113 89.498 1.00 109.58 296 LEU B CA 1
ATOM 5090 C C . LEU B 1 314 ? 10.293 9.302 88.061 1.00 112.77 296 LEU B C 1
ATOM 5091 O O . LEU B 1 314 ? 9.110 9.642 87.903 1.00 115.64 296 LEU B O 1
ATOM 5096 N N . LYS B 1 315 ? 11.164 9.132 87.060 1.00 120.42 297 LYS B N 1
ATOM 5097 C CA . LYS B 1 315 ? 10.784 9.255 85.626 1.00 127.92 297 LYS B CA 1
ATOM 5098 C C . LYS B 1 315 ? 9.533 8.408 85.388 1.00 126.36 297 LYS B C 1
ATOM 5099 O O . LYS B 1 315 ? 8.571 8.935 84.806 1.00 136.57 297 LYS B O 1
ATOM 5105 N N . ILE B 1 316 ? 9.544 7.150 85.834 1.00 120.73 298 ILE B N 1
ATOM 5106 C CA . ILE B 1 316 ? 8.411 6.205 85.610 1.00 127.53 298 ILE B CA 1
ATOM 5107 C C . ILE B 1 316 ? 7.153 6.810 86.249 1.00 130.26 298 ILE B C 1
ATOM 5108 O O . ILE B 1 316 ? 6.132 6.913 85.545 1.00 128.64 298 ILE B O 1
ATOM 5113 N N . GLU B 1 317 ? 7.246 7.249 87.508 1.00 132.18 299 GLU B N 1
ATOM 5114 C CA . GLU B 1 317 ? 6.127 7.887 88.253 1.00 130.74 299 GLU B CA 1
ATOM 5115 C C . GLU B 1 317 ? 5.576 9.064 87.438 1.00 123.17 299 GLU B C 1
ATOM 5116 O O . GLU B 1 317 ? 4.407 8.985 87.024 1.00 130.59 299 GLU B O 1
ATOM 5122 N N . LEU B 1 318 ? 6.399 10.090 87.189 1.00 115.15 300 LEU B N 1
ATOM 5123 C CA . LEU B 1 318 ? 5.978 11.402 86.613 1.00 115.38 300 LEU B CA 1
ATOM 5124 C C . LEU B 1 318 ? 5.629 11.297 85.122 1.00 114.08 300 LEU B C 1
ATOM 5125 O O . LEU B 1 318 ? 5.021 12.259 84.611 1.00 113.78 300 LEU B O 1
ATOM 5130 N N . ILE B 1 319 ? 6.039 10.226 84.433 1.00 109.70 301 ILE B N 1
ATOM 5131 C CA . ILE B 1 319 ? 5.776 10.046 82.974 1.00 107.63 301 ILE B CA 1
ATOM 5132 C C . ILE B 1 319 ? 4.848 8.848 82.768 1.00 109.21 301 ILE B C 1
ATOM 5133 O O . ILE B 1 319 ? 3.675 9.084 82.454 1.00 116.95 301 ILE B O 1
ATOM 5138 N N . ASP B 1 320 ? 5.356 7.622 82.924 1.00 107.25 302 ASP B N 1
ATOM 5139 C CA . ASP B 1 320 ? 4.639 6.377 82.533 1.00 112.17 302 ASP B CA 1
ATOM 5140 C C . ASP B 1 320 ? 3.320 6.287 83.310 1.00 113.90 302 ASP B C 1
ATOM 5141 O O . ASP B 1 320 ? 2.266 6.090 82.669 1.00 110.43 302 ASP B O 1
ATOM 5146 N N . LYS B 1 321 ? 3.382 6.436 84.637 1.00 122.87 303 LYS B N 1
ATOM 5147 C CA . LYS B 1 321 ? 2.202 6.371 85.539 1.00 130.39 303 LYS B CA 1
ATOM 5148 C C . LYS B 1 321 ? 1.192 7.438 85.103 1.00 123.80 303 LYS B C 1
ATOM 5149 O O . LYS B 1 321 ? 0.017 7.087 84.899 1.00 125.45 303 LYS B O 1
ATOM 5155 N N . ARG B 1 322 ? 1.642 8.683 84.928 1.00 119.98 304 ARG B N 1
ATOM 5156 C CA . ARG B 1 322 ? 0.770 9.809 84.497 1.00 122.24 304 ARG B CA 1
ATOM 5157 C C . ARG B 1 322 ? 0.079 9.422 83.182 1.00 118.72 304 ARG B C 1
ATOM 5158 O O . ARG B 1 322 ? -1.160 9.495 83.134 1.00 120.52 304 ARG B O 1
ATOM 5166 N N . TRP B 1 323 ? 0.821 8.962 82.175 1.00 115.83 305 TRP B N 1
ATOM 5167 C CA . TRP B 1 323 ? 0.210 8.519 80.893 1.00 117.72 305 TRP B CA 1
ATOM 5168 C C . TRP B 1 323 ? -0.765 7.369 81.164 1.00 115.75 305 TRP B C 1
ATOM 5169 O O . TRP B 1 323 ? -1.862 7.400 80.584 1.00 123.48 305 TRP B O 1
ATOM 5180 N N . ASN B 1 324 ? -0.419 6.436 82.054 1.00 114.41 306 ASN B N 1
ATOM 5181 C CA . ASN B 1 324 ? -1.331 5.327 82.439 1.00 120.82 306 ASN B CA 1
ATOM 5182 C C . ASN B 1 324 ? -2.647 5.918 82.962 1.00 124.86 306 ASN B C 1
ATOM 5183 O O . ASN B 1 324 ? -3.698 5.609 82.369 1.00 129.59 306 ASN B O 1
ATOM 5188 N N . ILE B 1 325 ? -2.608 6.758 84.002 1.00 125.18 307 ILE B N 1
ATOM 5189 C CA . ILE B 1 325 ? -3.859 7.247 84.657 1.00 121.35 307 ILE B CA 1
ATOM 5190 C C . ILE B 1 325 ? -4.672 8.025 83.615 1.00 119.88 307 ILE B C 1
ATOM 5191 O O . ILE B 1 325 ? -5.869 7.722 83.495 1.00 122.83 307 ILE B O 1
ATOM 5196 N N . LEU B 1 326 ? -4.046 8.913 82.832 1.00 119.33 308 LEU B N 1
ATOM 5197 C CA . LEU B 1 326 ? -4.742 9.668 81.752 1.00 124.14 308 LEU B CA 1
ATOM 5198 C C . LEU B 1 326 ? -5.501 8.683 80.854 1.00 116.96 308 LEU B C 1
ATOM 5199 O O . LEU B 1 326 ? -6.660 8.977 80.516 1.00 124.26 308 LEU B O 1
ATOM 5204 N N . PHE B 1 327 ? -4.897 7.549 80.499 1.00 108.14 309 PHE B N 1
ATOM 5205 C CA . PHE B 1 327 ? -5.533 6.558 79.595 1.00 110.27 309 PHE B CA 1
ATOM 5206 C C . PHE B 1 327 ? -6.631 5.798 80.347 1.00 117.37 309 PHE B C 1
ATOM 5207 O O . PHE B 1 327 ? -7.638 5.461 79.699 1.00 126.09 309 PHE B O 1
ATOM 5215 N N . ILE B 1 328 ? -6.496 5.591 81.661 1.00 123.69 310 ILE B N 1
ATOM 5216 C CA . ILE B 1 328 ? -7.604 5.013 82.483 1.00 122.39 310 ILE B CA 1
ATOM 5217 C C . ILE B 1 328 ? -8.772 5.999 82.402 1.00 114.12 310 ILE B C 1
ATOM 5218 O O . ILE B 1 328 ? -9.890 5.570 82.060 1.00 110.54 310 ILE B O 1
ATOM 5223 N N . ASN B 1 329 ? -8.489 7.280 82.650 1.00 110.13 311 ASN B N 1
ATOM 5224 C CA . ASN B 1 329 ? -9.463 8.393 82.518 1.00 111.90 311 ASN B CA 1
ATOM 5225 C C . ASN B 1 329 ? -10.137 8.305 81.147 1.00 113.89 311 ASN B C 1
ATOM 5226 O O . ASN B 1 329 ? -11.378 8.241 81.121 1.00 119.09 311 ASN B O 1
ATOM 5231 N N . LEU B 1 330 ? -9.348 8.300 80.063 1.00 113.40 312 LEU B N 1
ATOM 5232 C CA . LEU B 1 330 ? -9.862 8.221 78.667 1.00 114.09 312 LEU B CA 1
ATOM 5233 C C . LEU B 1 330 ? -10.841 7.053 78.566 1.00 113.54 312 LEU B C 1
ATOM 5234 O O . LEU B 1 330 ? -11.999 7.286 78.184 1.00 122.58 312 LEU B O 1
ATOM 5239 N N . ASN B 1 331 ? -10.377 5.853 78.911 1.00 108.06 313 ASN B N 1
ATOM 5240 C CA . ASN B 1 331 ? -11.151 4.595 78.767 1.00 115.80 313 ASN B CA 1
ATOM 5241 C C . ASN B 1 331 ? -12.446 4.674 79.577 1.00 120.47 313 ASN B C 1
ATOM 5242 O O . ASN B 1 331 ? -13.469 4.177 79.081 1.00 123.28 313 ASN B O 1
ATOM 5247 N N . ASN B 1 332 ? -12.411 5.272 80.769 1.00 123.81 314 ASN B N 1
ATOM 5248 C CA . ASN B 1 332 ? -13.633 5.454 81.594 1.00 121.63 314 ASN B CA 1
ATOM 5249 C C . ASN B 1 332 ? -14.653 6.220 80.746 1.00 114.91 314 ASN B C 1
ATOM 5250 O O . ASN B 1 332 ? -15.643 5.595 80.308 1.00 106.53 314 ASN B O 1
ATOM 5255 N N . GLU B 1 333 ? -14.379 7.497 80.471 1.00 112.65 315 GLU B N 1
ATOM 5256 C CA . GLU B 1 333 ? -15.303 8.401 79.733 1.00 119.55 315 GLU B CA 1
ATOM 5257 C C . GLU B 1 333 ? -15.601 7.828 78.344 1.00 116.37 315 GLU B C 1
ATOM 5258 O O . GLU B 1 333 ? -16.777 7.882 77.931 1.00 118.99 315 GLU B O 1
ATOM 5264 N N . LEU B 1 334 ? -14.591 7.291 77.656 1.00 113.26 316 LEU B N 1
ATOM 5265 C CA . LEU B 1 334 ? -14.778 6.687 76.311 1.00 115.58 316 LEU B CA 1
ATOM 5266 C C . LEU B 1 334 ? -15.853 5.602 76.427 1.00 113.86 316 LEU B C 1
ATOM 5267 O O . LEU B 1 334 ? -16.833 5.691 75.676 1.00 121.97 316 LEU B O 1
ATOM 5272 N N . GLU B 1 335 ? -15.710 4.666 77.372 1.00 117.93 317 GLU B N 1
ATOM 5273 C CA . GLU B 1 335 ? -16.652 3.524 77.557 1.00 124.43 317 GLU B CA 1
ATOM 5274 C C . GLU B 1 335 ? -18.059 4.058 77.841 1.00 127.35 317 GLU B C 1
ATOM 5275 O O . GLU B 1 335 ? -19.024 3.507 77.274 1.00 121.33 317 GLU B O 1
ATOM 5281 N N . TYR B 1 336 ? -18.164 5.079 78.697 1.00 134.52 318 TYR B N 1
ATOM 5282 C CA . TYR B 1 336 ? -19.452 5.677 79.135 1.00 138.51 318 TYR B CA 1
ATOM 5283 C C . TYR B 1 336 ? -20.140 6.324 77.929 1.00 133.02 318 TYR B C 1
ATOM 5284 O O . TYR B 1 336 ? -21.287 5.941 77.622 1.00 139.82 318 TYR B O 1
ATOM 5293 N N . ILE B 1 337 ? -19.458 7.243 77.244 1.00 122.24 319 ILE B N 1
ATOM 5294 C CA . ILE B 1 337 ? -20.046 7.961 76.075 1.00 117.59 319 ILE B CA 1
ATOM 5295 C C . ILE B 1 337 ? -20.340 6.942 74.965 1.00 111.05 319 ILE B C 1
ATOM 5296 O O . ILE B 1 337 ? -21.364 7.116 74.293 1.00 117.24 319 ILE B O 1
ATOM 5301 N N . ILE B 1 338 ? -19.550 5.873 74.827 1.00 110.39 320 ILE B N 1
ATOM 5302 C CA . ILE B 1 338 ? -19.876 4.767 73.876 1.00 113.12 320 ILE B CA 1
ATOM 5303 C C . ILE B 1 338 ? -21.206 4.146 74.311 1.00 116.53 320 ILE B C 1
ATOM 5304 O O . ILE B 1 338 ? -22.070 3.953 73.437 1.00 121.14 320 ILE B O 1
ATOM 5309 N N . GLU B 1 339 ? -21.374 3.864 75.606 1.00 125.57 321 GLU B N 1
ATOM 5310 C CA . GLU B 1 339 ? -22.632 3.277 76.140 1.00 130.57 321 GLU B CA 1
ATOM 5311 C C . GLU B 1 339 ? -23.779 4.250 75.844 1.00 125.20 321 GLU B C 1
ATOM 5312 O O . GLU B 1 339 ? -24.752 3.822 75.200 1.00 117.63 321 GLU B O 1
ATOM 5318 N N . GLU B 1 340 ? -23.641 5.515 76.255 1.00 124.17 322 GLU B N 1
ATOM 5319 C CA . GLU B 1 340 ? -24.640 6.584 75.984 1.00 129.05 322 GLU B CA 1
ATOM 5320 C C . GLU B 1 340 ? -25.099 6.472 74.525 1.00 127.72 322 GLU B C 1
ATOM 5321 O O . GLU B 1 340 ? -26.321 6.429 74.300 1.00 135.72 322 GLU B O 1
ATOM 5327 N N . VAL B 1 341 ? -24.156 6.391 73.580 1.00 123.26 323 VAL B N 1
ATOM 5328 C CA . VAL B 1 341 ? -24.447 6.317 72.116 1.00 121.17 323 VAL B CA 1
ATOM 5329 C C . VAL B 1 341 ? -25.301 5.075 71.843 1.00 125.18 323 VAL B C 1
ATOM 5330 O O . VAL B 1 341 ? -26.317 5.217 71.142 1.00 138.65 323 VAL B O 1
ATOM 5334 N N . ARG B 1 342 ? -24.908 3.911 72.368 1.00 127.15 324 ARG B N 1
ATOM 5335 C CA . ARG B 1 342 ? -25.640 2.632 72.159 1.00 139.78 324 ARG B CA 1
ATOM 5336 C C . ARG B 1 342 ? -27.077 2.793 72.669 1.00 147.19 324 ARG B C 1
ATOM 5337 O O . ARG B 1 342 ? -28.014 2.414 71.935 1.00 147.26 324 ARG B O 1
ATOM 5345 N N . LEU B 1 343 ? -27.239 3.350 73.873 1.00 153.19 325 LEU B N 1
ATOM 5346 C CA . LEU B 1 343 ? -28.565 3.561 74.513 1.00 156.14 325 LEU B CA 1
ATOM 5347 C C . LEU B 1 343 ? -29.409 4.475 73.616 1.00 151.60 325 LEU B C 1
ATOM 5348 O O . LEU B 1 343 ? -30.572 4.120 73.371 1.00 160.30 325 LEU B O 1
ATOM 5353 N N . LEU B 1 344 ? -28.837 5.577 73.116 1.00 149.72 326 LEU B N 1
ATOM 5354 C CA . LEU B 1 344 ? -29.540 6.531 72.211 1.00 149.19 326 LEU B CA 1
ATOM 5355 C C . LEU B 1 344 ? -30.001 5.793 70.950 1.00 150.86 326 LEU B C 1
ATOM 5356 O O . LEU B 1 344 ? -31.173 5.962 70.579 1.00 164.27 326 LEU B O 1
ATOM 5361 N N . LEU B 1 345 ? -29.119 5.006 70.325 1.00 150.41 327 LEU B N 1
ATOM 5362 C CA . LEU B 1 345 ? -29.445 4.212 69.109 1.00 155.32 327 LEU B CA 1
ATOM 5363 C C . LEU B 1 345 ? -30.654 3.322 69.409 1.00 161.21 327 LEU B C 1
ATOM 5364 O O . LEU B 1 345 ? -31.630 3.372 68.632 1.00 162.27 327 LEU B O 1
ATOM 5369 N N . LYS B 1 346 ? -30.582 2.552 70.500 1.00 168.75 328 LYS B N 1
ATOM 5370 C CA . LYS B 1 346 ? -31.678 1.662 70.971 1.00 176.02 328 LYS B CA 1
ATOM 5371 C C . LYS B 1 346 ? -32.976 2.476 71.027 1.00 176.11 328 LYS B C 1
ATOM 5372 O O . LYS B 1 346 ? -33.967 2.045 70.409 1.00 183.28 328 LYS B O 1
ATOM 5378 N N . LYS B 1 347 ? -32.954 3.621 71.716 1.00 171.06 329 LYS B N 1
ATOM 5379 C CA . LYS B 1 347 ? -34.153 4.464 71.969 1.00 172.49 329 LYS B CA 1
ATOM 5380 C C . LYS B 1 347 ? -34.741 4.948 70.639 1.00 174.47 329 LYS B C 1
ATOM 5381 O O . LYS B 1 347 ? -35.969 4.849 70.495 1.00 194.43 329 LYS B O 1
ATOM 5387 N N . ILE B 1 348 ? -33.910 5.433 69.709 1.00 172.14 330 ILE B N 1
ATOM 5388 C CA . ILE B 1 348 ? -34.377 5.991 68.400 1.00 176.39 330 ILE B CA 1
ATOM 5389 C C . ILE B 1 348 ? -35.162 4.899 67.663 1.00 180.60 330 ILE B C 1
ATOM 5390 O O . ILE B 1 348 ? -36.296 5.186 67.219 1.00 188.87 330 ILE B O 1
ATOM 5395 N N . ASN B 1 349 ? -34.590 3.694 67.560 1.00 181.49 331 ASN B N 1
ATOM 5396 C CA . ASN B 1 349 ? -35.204 2.540 66.850 1.00 191.09 331 ASN B CA 1
ATOM 5397 C C . ASN B 1 349 ? -36.522 2.167 67.542 1.00 195.38 331 ASN B C 1
ATOM 5398 O O . ASN B 1 349 ? -37.527 1.983 66.828 1.00 202.29 331 ASN B O 1
ATOM 5403 N N . GLU B 1 350 ? -36.519 2.081 68.876 1.00 195.90 332 GLU B N 1
ATOM 5404 C CA . GLU B 1 350 ? -37.696 1.658 69.684 1.00 198.80 332 GLU B CA 1
ATOM 5405 C C . GLU B 1 350 ? -38.823 2.693 69.560 1.00 200.20 332 GLU B C 1
ATOM 5406 O O . GLU B 1 350 ? -39.988 2.267 69.457 1.00 196.47 332 GLU B O 1
ATOM 5412 N N . ASN B 1 351 ? -38.494 3.990 69.552 1.00 206.73 333 ASN B N 1
ATOM 5413 C CA . ASN B 1 351 ? -39.489 5.098 69.593 1.00 209.62 333 ASN B CA 1
ATOM 5414 C C . ASN B 1 351 ? -39.253 6.057 68.419 1.00 217.52 333 ASN B C 1
ATOM 5415 O O . ASN B 1 351 ? -38.808 7.197 68.661 1.00 221.30 333 ASN B O 1
ATOM 5420 N N . ASP B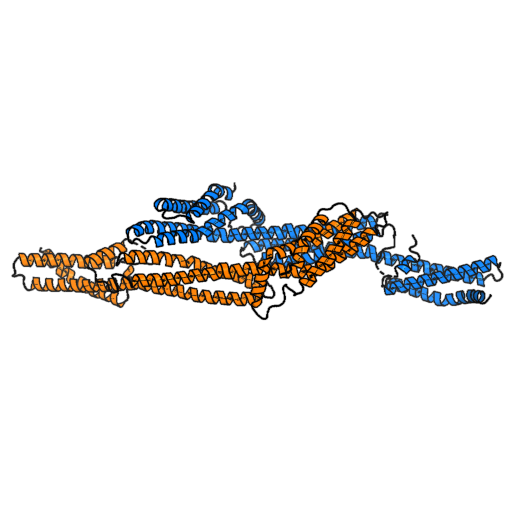 1 352 ? -39.569 5.610 67.200 1.00 224.74 334 ASP B N 1
ATOM 5421 C CA . ASP B 1 352 ? -39.551 6.424 65.955 1.00 226.38 334 ASP B CA 1
ATOM 5422 C C . ASP B 1 352 ? -40.901 7.150 65.818 1.00 218.46 334 ASP B C 1
ATOM 5423 O O . ASP B 1 352 ? -41.060 7.940 64.868 1.00 219.42 334 ASP B O 1
ATOM 5428 N N . ASP B 1 353 ? -41.827 6.907 66.751 1.00 203.71 335 ASP B N 1
ATOM 5429 C CA . ASP B 1 353 ? -43.229 7.404 66.722 1.00 192.27 335 ASP B CA 1
ATOM 5430 C C . ASP B 1 353 ? -43.320 8.753 67.449 1.00 179.77 335 ASP B C 1
ATOM 5431 O O . ASP B 1 353 ? -44.397 9.374 67.392 1.00 179.36 335 ASP B O 1
ATOM 5436 N N . LEU B 1 354 ? -42.235 9.192 68.097 1.00 169.82 336 LEU B N 1
ATOM 5437 C CA . LEU B 1 354 ? -42.203 10.419 68.939 1.00 161.80 336 LEU B CA 1
ATOM 5438 C C . LEU B 1 354 ? -42.099 11.663 68.046 1.00 153.60 336 LEU B C 1
ATOM 5439 O O . LEU B 1 354 ? -41.944 11.507 66.816 1.00 145.09 336 LEU B O 1
ATOM 5441 N N . ALA B 1 355 ? -42.172 12.848 68.663 1.00 149.87 337 ALA B N 1
ATOM 5442 C CA . ALA B 1 355 ? -42.149 14.176 68.002 1.00 152.61 337 ALA B CA 1
ATOM 5443 C C . ALA B 1 355 ? -40.799 14.403 67.312 1.00 156.57 337 ALA B C 1
ATOM 5444 O O . ALA B 1 355 ? -39.803 13.770 67.716 1.00 165.70 337 ALA B O 1
ATOM 5446 N N . GLN B 1 356 ? -40.768 15.291 66.314 1.00 160.18 338 GLN B N 1
ATOM 5447 C CA . GLN B 1 356 ? -39.525 15.667 65.591 1.00 165.52 338 GLN B CA 1
ATOM 5448 C C . GLN B 1 356 ? -38.640 16.511 66.517 1.00 178.23 338 GLN B C 1
ATOM 5449 O O . GLN B 1 356 ? -37.414 16.411 66.379 1.00 198.06 338 GLN B O 1
ATOM 5455 N N . THR B 1 357 ? -39.222 17.277 67.447 1.00 181.57 339 THR B N 1
ATOM 5456 C CA . THR B 1 357 ? -38.472 17.937 68.551 1.00 183.73 339 THR B CA 1
ATOM 5457 C C . THR B 1 357 ? -37.603 16.877 69.240 1.00 179.33 339 THR B C 1
ATOM 5458 O O . THR B 1 357 ? -36.377 17.082 69.323 1.00 184.42 339 THR B O 1
ATOM 5462 N N . ILE B 1 358 ? -38.229 15.779 69.677 1.00 168.81 340 ILE B N 1
ATOM 5463 C CA . ILE B 1 358 ? -37.567 14.622 70.355 1.00 165.88 340 ILE B CA 1
ATOM 5464 C C . ILE B 1 358 ? -36.583 13.963 69.376 1.00 167.71 340 ILE B C 1
ATOM 5465 O O . ILE B 1 358 ? -35.396 13.838 69.742 1.00 175.46 340 ILE B O 1
ATOM 5470 N N . LYS B 1 359 ? -37.048 13.572 68.184 1.00 165.10 341 LYS B N 1
ATOM 5471 C CA . LYS B 1 359 ? -36.241 12.823 67.179 1.00 162.63 341 LYS B CA 1
ATOM 5472 C C . LYS B 1 359 ? -35.063 13.688 66.700 1.00 164.65 341 LYS B C 1
ATOM 5473 O O . LYS B 1 359 ? -33.991 13.108 66.437 1.00 169.20 341 LYS B O 1
ATOM 5475 N N . ASP B 1 360 ? -35.239 15.013 66.608 1.00 167.11 342 ASP B N 1
ATOM 5476 C CA . ASP B 1 360 ? -34.174 15.962 66.176 1.00 172.02 342 ASP B CA 1
ATOM 5477 C C . ASP B 1 360 ? -33.127 16.096 67.286 1.00 174.46 342 ASP B C 1
ATOM 5478 O O . ASP B 1 360 ? -31.929 16.127 66.952 1.00 184.74 342 ASP B O 1
ATOM 5483 N N . ARG B 1 361 ? -33.557 16.195 68.548 1.00 170.64 343 ARG B N 1
ATOM 5484 C CA . ARG B 1 361 ? -32.639 16.274 69.716 1.00 170.02 343 ARG B CA 1
ATOM 5485 C C . ARG B 1 361 ? -31.875 14.950 69.838 1.00 162.62 343 ARG B C 1
ATOM 5486 O O . ARG B 1 361 ? -30.652 15.002 70.052 1.00 165.16 343 ARG B O 1
ATOM 5494 N N . PHE B 1 362 ? -32.566 13.816 69.687 1.00 155.74 344 PHE B N 1
ATOM 5495 C CA . PHE B 1 362 ? -31.968 12.453 69.707 1.00 155.07 344 PHE B CA 1
ATOM 5496 C C . PHE B 1 362 ? -30.863 12.359 68.651 1.00 156.80 344 PHE B C 1
ATOM 5497 O O . PHE B 1 362 ? -29.769 11.864 68.980 1.00 170.54 344 PHE B O 1
ATOM 5505 N N . ASN B 1 363 ? -31.140 12.826 67.431 1.00 155.30 345 ASN B N 1
ATOM 5506 C CA . ASN B 1 363 ? -30.186 12.765 66.293 1.00 155.70 345 ASN B CA 1
ATOM 5507 C C . ASN B 1 363 ? -29.002 13.694 66.578 1.00 152.85 345 ASN B C 1
ATOM 5508 O O . ASN B 1 363 ? -27.860 13.232 66.420 1.00 157.08 345 ASN B O 1
ATOM 5513 N N . SER B 1 364 ? -29.254 14.937 67.000 1.00 152.37 346 SER B N 1
ATOM 5514 C CA . SER B 1 364 ? -28.192 15.953 67.239 1.00 159.60 346 SER B CA 1
ATOM 5515 C C . SER B 1 364 ? -27.244 15.443 68.331 1.00 156.60 346 SER B C 1
ATOM 5516 O O . SER B 1 364 ? -26.025 15.654 68.192 1.00 160.57 346 SER B O 1
ATOM 5519 N N . GLN B 1 365 ? -27.785 14.791 69.367 1.00 150.63 347 GLN B N 1
ATOM 5520 C CA . GLN B 1 365 ? -26.985 14.182 70.464 1.00 149.03 347 GLN B CA 1
ATOM 5521 C C . GLN B 1 365 ? -26.087 13.096 69.863 1.00 142.43 347 GLN B C 1
ATOM 5522 O O . GLN B 1 365 ? -24.855 13.206 70.021 1.00 146.31 347 GLN B O 1
ATOM 5528 N N . LEU B 1 366 ? -26.676 12.118 69.166 1.00 135.09 348 LEU B N 1
ATOM 5529 C CA . LEU B 1 366 ? -25.940 10.988 68.532 1.00 133.40 348 LEU B CA 1
ATOM 5530 C C . LEU B 1 366 ? -24.858 11.542 67.597 1.00 137.37 348 LEU B C 1
ATOM 5531 O O . LEU B 1 366 ? -23.740 10.994 67.612 1.00 140.80 348 LEU B O 1
ATOM 5536 N N . ALA B 1 367 ? -25.183 12.574 66.810 1.00 137.78 349 ALA B N 1
ATOM 5537 C CA . ALA B 1 367 ? -24.234 13.269 65.909 1.00 137.16 349 ALA B CA 1
ATOM 5538 C C . ALA B 1 367 ? -23.069 13.806 66.741 1.00 134.59 349 ALA B C 1
ATOM 5539 O O . ALA B 1 367 ? -21.921 13.430 66.455 1.00 137.28 349 ALA B O 1
ATOM 5541 N N . LYS B 1 368 ? -23.377 14.621 67.754 1.00 135.85 350 LYS B N 1
ATOM 5542 C CA . LYS B 1 368 ? -22.379 15.294 68.629 1.00 137.96 350 LYS B CA 1
ATOM 5543 C C . LYS B 1 368 ? -21.501 14.237 69.311 1.00 127.79 350 LYS B C 1
ATOM 5544 O O . LYS B 1 368 ? -20.266 14.400 69.290 1.00 114.92 350 LYS B O 1
ATOM 5550 N N . LYS B 1 369 ? -22.119 13.190 69.865 1.00 126.28 351 LYS B N 1
ATOM 5551 C CA . LYS B 1 369 ? -21.429 12.147 70.672 1.00 133.96 351 LYS B CA 1
ATOM 5552 C C . LYS B 1 369 ? -20.508 11.324 69.764 1.00 135.46 351 LYS B C 1
ATOM 5553 O O . LYS B 1 369 ? -19.309 11.233 70.086 1.00 146.28 351 LYS B O 1
ATOM 5559 N N . SER B 1 370 ? -21.033 10.776 68.665 1.00 134.10 352 SER B N 1
ATOM 5560 C CA . SER B 1 370 ? -20.260 9.982 67.673 1.00 137.02 352 SER B CA 1
ATOM 5561 C C . SER B 1 370 ? -18.988 10.742 67.273 1.00 136.46 352 SER B C 1
ATOM 5562 O O . SER B 1 370 ? -17.899 10.142 67.347 1.00 139.19 352 SER B O 1
ATOM 5565 N N . LYS B 1 371 ? -19.129 12.017 66.894 1.00 136.59 353 LYS B N 1
ATOM 5566 C CA . LYS B 1 371 ? -18.037 12.878 66.357 1.00 143.33 353 LYS B CA 1
ATOM 5567 C C . LYS B 1 371 ? -16.850 12.872 67.327 1.00 140.32 353 LYS B C 1
ATOM 5568 O O . LYS B 1 371 ? -15.714 12.626 66.873 1.00 141.27 353 LYS B O 1
ATOM 5574 N N . ILE B 1 372 ? -17.117 13.133 68.610 1.00 136.44 354 ILE B N 1
ATOM 5575 C CA . ILE B 1 372 ? -16.101 13.151 69.704 1.00 131.63 354 ILE B CA 1
ATOM 5576 C C . ILE B 1 372 ? -15.484 11.754 69.846 1.00 119.94 354 ILE B C 1
ATOM 5577 O O . ILE B 1 372 ? -14.248 11.681 69.938 1.00 118.43 354 ILE B O 1
ATOM 5582 N N . ILE B 1 373 ? -16.280 10.681 69.850 1.00 110.16 355 ILE B N 1
ATOM 5583 C CA . ILE B 1 373 ? -15.726 9.307 70.053 1.00 115.04 355 ILE B CA 1
ATOM 5584 C C . ILE B 1 373 ? -14.632 9.072 69.005 1.00 116.20 355 ILE B C 1
ATOM 5585 O O . ILE B 1 373 ? -13.542 8.619 69.398 1.00 119.07 355 ILE B O 1
ATOM 5590 N N . THR B 1 374 ? -14.897 9.382 67.732 1.00 118.35 356 THR B N 1
ATOM 5591 C CA . THR B 1 374 ? -13.943 9.147 66.615 1.00 116.43 356 THR B CA 1
ATOM 5592 C C . THR B 1 374 ? -12.759 10.110 66.745 1.00 111.41 356 THR B C 1
ATOM 5593 O O . THR B 1 374 ? -11.620 9.653 66.548 1.00 109.05 356 THR B O 1
ATOM 5597 N N . LYS B 1 375 ? -13.015 11.384 67.059 1.00 107.34 357 LYS B N 1
ATOM 5598 C CA . LYS B 1 375 ? -11.945 12.377 67.341 1.00 109.13 357 LYS B CA 1
ATOM 5599 C C . LYS B 1 375 ? -11.030 11.805 68.429 1.00 106.08 357 LYS B C 1
ATOM 5600 O O . LYS B 1 375 ? -9.801 11.957 68.308 1.00 105.25 357 LYS B O 1
ATOM 5606 N N . THR B 1 376 ? -11.607 11.146 69.439 1.00 104.28 358 THR B N 1
ATOM 5607 C CA . THR B 1 376 ? -10.849 10.573 70.582 1.00 104.33 358 THR B CA 1
ATOM 5608 C C . THR B 1 376 ? -9.936 9.464 70.056 1.00 101.05 358 THR B C 1
ATOM 5609 O O . THR B 1 376 ? -8.718 9.575 70.262 1.00 98.38 358 THR B O 1
ATOM 5613 N N . PHE B 1 377 ? -10.508 8.460 69.385 1.00 101.98 359 PHE B N 1
ATOM 5614 C CA . PHE B 1 377 ? -9.779 7.286 68.837 1.00 106.54 359 PHE B CA 1
ATOM 5615 C C . PHE B 1 377 ? -8.715 7.745 67.830 1.00 109.18 359 PHE B C 1
ATOM 5616 O O . PHE B 1 377 ? -7.591 7.207 67.883 1.00 113.22 359 PHE B O 1
ATOM 5624 N N . ASN B 1 378 ? -9.038 8.703 66.954 1.00 106.91 360 ASN B N 1
ATOM 5625 C CA . ASN B 1 378 ? -8.045 9.302 66.023 1.00 108.70 360 ASN B CA 1
ATOM 5626 C C . ASN B 1 378 ? -6.853 9.793 66.848 1.00 103.72 360 ASN B C 1
ATOM 5627 O O . ASN B 1 378 ? -5.765 9.204 66.718 1.00 100.15 360 ASN B O 1
ATOM 5632 N N . ILE B 1 379 ? -7.075 10.790 67.707 1.00 102.70 361 ILE B N 1
ATOM 5633 C CA . ILE B 1 379 ? -5.991 11.476 68.472 1.00 107.58 361 ILE B CA 1
ATOM 5634 C C . ILE B 1 379 ? -5.234 10.433 69.306 1.00 106.53 361 ILE B C 1
ATOM 5635 O O . ILE B 1 379 ? -3.997 10.417 69.205 1.00 109.11 361 ILE B O 1
ATOM 5640 N N . ILE B 1 380 ? -5.932 9.563 70.045 1.00 104.68 362 ILE B N 1
ATOM 5641 C CA . ILE B 1 380 ? -5.306 8.378 70.708 1.00 105.02 362 ILE B CA 1
ATOM 5642 C C . ILE B 1 380 ? -4.327 7.747 69.712 1.00 110.37 362 ILE B C 1
ATOM 5643 O O . ILE B 1 380 ? -3.132 7.641 70.042 1.00 118.23 362 ILE B O 1
ATOM 5648 N N . TYR B 1 381 ? -4.815 7.366 68.528 1.00 110.63 363 TYR B N 1
ATOM 5649 C CA . TYR B 1 381 ? -4.068 6.506 67.570 1.00 113.95 363 TYR B CA 1
ATOM 5650 C C . TYR B 1 381 ? -2.911 7.286 66.919 1.00 115.99 363 TYR B C 1
ATOM 5651 O O . TYR B 1 381 ? -2.047 6.634 66.295 1.00 108.38 363 TYR B O 1
ATOM 5660 N N . ARG B 1 382 ? -2.863 8.614 67.083 1.00 119.27 364 ARG B N 1
ATOM 5661 C CA . ARG B 1 382 ? -1.785 9.486 66.539 1.00 121.41 364 ARG B CA 1
ATOM 5662 C C . ARG B 1 382 ? -0.821 9.880 67.665 1.00 117.73 364 ARG B C 1
ATOM 5663 O O . ARG B 1 382 ? 0.032 10.754 67.423 1.00 114.05 364 ARG B O 1
ATOM 5671 N N . ALA B 1 383 ? -0.939 9.245 68.837 1.00 120.01 365 ALA B N 1
ATOM 5672 C CA . ALA B 1 383 ? -0.196 9.591 70.073 1.00 122.17 365 ALA B CA 1
ATOM 5673 C C . ALA B 1 383 ? 0.864 8.521 70.356 1.00 119.27 365 ALA B C 1
ATOM 5674 O O . ALA B 1 383 ? 0.487 7.344 70.532 1.00 113.39 365 ALA B O 1
ATOM 5676 N N . LEU B 1 384 ? 2.133 8.936 70.414 1.00 119.48 366 LEU B N 1
ATOM 5677 C CA . LEU B 1 384 ? 3.320 8.045 70.525 1.00 122.24 366 LEU B CA 1
ATOM 5678 C C . LEU B 1 384 ? 3.281 7.272 71.849 1.00 123.52 366 LEU B C 1
ATOM 5679 O O . LEU B 1 384 ? 3.702 6.101 71.853 1.00 126.91 366 LEU B O 1
ATOM 5681 N N . GLU B 1 385 ? 2.753 7.893 72.910 1.00 123.81 367 GLU B N 1
ATOM 5682 C CA . GLU B 1 385 ? 2.936 7.476 74.330 1.00 121.01 367 GLU B CA 1
ATOM 5683 C C . GLU B 1 385 ? 2.231 6.141 74.625 1.00 115.29 367 GLU B C 1
ATOM 5684 O O . GLU B 1 385 ? 2.485 5.584 75.707 1.00 114.11 367 GLU B O 1
ATOM 5690 N N . PHE B 1 386 ? 1.405 5.634 73.703 1.00 114.04 368 PHE B N 1
ATOM 5691 C CA . PHE B 1 386 ? 0.598 4.390 73.854 1.00 113.67 368 PHE B CA 1
ATOM 5692 C C . PHE B 1 386 ? 1.496 3.195 74.206 1.00 115.63 368 PHE B C 1
ATOM 5693 O O . PHE B 1 386 ? 1.010 2.267 74.875 1.00 114.27 368 PHE B O 1
ATOM 5701 N N . SER B 1 387 ? 2.756 3.200 73.757 1.00 126.07 369 SER B N 1
ATOM 5702 C CA . SER B 1 387 ? 3.742 2.114 74.006 1.00 134.76 369 SER B CA 1
ATOM 5703 C C . SER B 1 387 ? 4.205 2.132 75.470 1.00 130.39 369 SER B C 1
ATOM 5704 O O . SER B 1 387 ? 4.516 1.043 75.990 1.00 129.60 369 SER B O 1
ATOM 5707 N N . LEU B 1 388 ? 4.252 3.311 76.106 1.00 125.23 370 LEU B N 1
ATOM 5708 C CA . LEU B 1 388 ? 4.558 3.469 77.557 1.00 125.58 370 LEU B CA 1
ATOM 5709 C C . LEU B 1 388 ? 3.496 2.748 78.391 1.00 127.87 370 LEU B C 1
ATOM 5710 O O . LEU B 1 388 ? 3.857 2.234 79.467 1.00 134.26 370 LEU B O 1
ATOM 5715 N N . LEU B 1 389 ? 2.241 2.760 77.926 1.00 125.94 371 LEU B N 1
ATOM 5716 C CA . LEU B 1 389 ? 1.041 2.339 78.702 1.00 125.02 371 LEU B CA 1
ATOM 5717 C C . LEU B 1 389 ? 1.198 0.910 79.222 1.00 125.74 371 LEU B C 1
ATOM 5718 O O . LEU B 1 389 ? 1.696 0.050 78.468 1.00 131.11 371 LEU B O 1
ATOM 5723 N N . ASP B 1 390 ? 0.730 0.669 80.448 1.00 123.38 372 ASP B N 1
ATOM 5724 C CA . ASP B 1 390 ? 0.587 -0.691 81.023 1.00 125.14 372 ASP B CA 1
ATOM 5725 C C . ASP B 1 390 ? -0.253 -1.518 80.043 1.00 114.57 372 ASP B C 1
ATOM 5726 O O . ASP B 1 390 ? -1.218 -0.968 79.471 1.00 107.51 372 ASP B O 1
ATOM 5731 N N . ALA B 1 391 ? 0.133 -2.780 79.850 1.00 110.87 373 ALA B N 1
ATOM 5732 C CA . ALA B 1 391 ? -0.466 -3.736 78.890 1.00 116.41 373 ALA B CA 1
ATOM 5733 C C . ALA B 1 391 ? -1.973 -3.869 79.132 1.00 117.51 373 ALA B C 1
ATOM 5734 O O . ALA B 1 391 ? -2.721 -3.980 78.140 1.00 113.64 373 ALA B O 1
ATOM 5736 N N . GLY B 1 392 ? -2.389 -3.888 80.403 1.00 119.88 374 GLY B N 1
ATOM 5737 C CA . GLY B 1 392 ? -3.801 -3.993 80.814 1.00 115.01 374 GLY B CA 1
ATOM 5738 C C . GLY B 1 392 ? -4.637 -2.881 80.209 1.00 109.86 374 GLY B C 1
ATOM 5739 O O . GLY B 1 392 ? -5.580 -3.190 79.450 1.00 109.72 374 GLY B O 1
ATOM 5740 N N . ILE B 1 393 ? -4.277 -1.629 80.492 1.00 101.56 375 ILE B N 1
ATOM 5741 C CA . ILE B 1 393 ? -5.150 -0.454 80.202 1.00 103.90 375 ILE B CA 1
ATOM 5742 C C . ILE B 1 393 ? -5.183 -0.258 78.683 1.00 103.54 375 ILE B C 1
ATOM 5743 O O . ILE B 1 393 ? -6.270 0.027 78.155 1.00 107.36 375 ILE B O 1
ATOM 5748 N N . ALA B 1 394 ? -4.048 -0.450 78.007 1.00 107.69 376 ALA B N 1
ATOM 5749 C CA . ALA B 1 394 ? -3.939 -0.373 76.532 1.00 111.51 376 ALA B CA 1
ATOM 5750 C C . ALA B 1 394 ? -5.010 -1.271 75.908 1.00 110.75 376 ALA B C 1
ATOM 5751 O O . ALA B 1 394 ? -5.681 -0.829 74.955 1.00 118.35 376 ALA B O 1
ATOM 5753 N N . LEU B 1 395 ? -5.189 -2.474 76.454 1.00 109.07 377 LEU B N 1
ATOM 5754 C CA . LEU B 1 395 ? -6.166 -3.461 75.927 1.00 117.45 377 LEU B CA 1
ATOM 5755 C C . LEU B 1 395 ? -7.594 -2.946 76.099 1.00 123.98 377 LEU B C 1
ATOM 5756 O O . LEU B 1 395 ? -8.397 -3.175 75.175 1.00 121.82 377 LEU B O 1
ATOM 5761 N N . LYS B 1 396 ? -7.904 -2.306 77.231 1.00 126.80 378 LYS B N 1
ATOM 5762 C CA . LYS B 1 396 ? -9.255 -1.741 77.478 1.00 126.08 378 LYS B CA 1
ATOM 5763 C C . LYS B 1 396 ? -9.560 -0.773 76.335 1.00 123.38 378 LYS B C 1
ATOM 5764 O O . LYS B 1 396 ? -10.575 -0.991 75.651 1.00 131.85 378 LYS B O 1
ATOM 5770 N N . THR B 1 397 ? -8.678 0.200 76.084 1.00 114.80 379 THR B N 1
ATOM 5771 C CA . THR B 1 397 ? -8.816 1.135 74.938 1.00 109.75 379 THR B CA 1
ATOM 5772 C C . THR B 1 397 ? -9.116 0.301 73.694 1.00 108.22 379 THR B C 1
ATOM 5773 O O . THR B 1 397 ? -10.070 0.631 72.976 1.00 113.17 379 THR B O 1
ATOM 5777 N N . ASN B 1 398 ? -8.353 -0.769 73.475 1.00 108.96 380 ASN B N 1
ATOM 5778 C CA . ASN B 1 398 ? -8.497 -1.585 72.245 1.00 119.94 380 ASN B CA 1
ATOM 5779 C C . ASN B 1 398 ? -9.857 -2.293 72.243 1.00 127.13 380 ASN B C 1
ATOM 5780 O O . ASN B 1 398 ? -10.437 -2.385 71.148 1.00 130.51 380 ASN B O 1
ATOM 5785 N N . GLU B 1 399 ? -10.352 -2.756 73.402 1.00 134.08 381 GLU B N 1
ATOM 5786 C CA . GLU B 1 399 ? -11.695 -3.398 73.523 1.00 137.53 381 GLU B CA 1
ATOM 5787 C C . GLU B 1 399 ? -12.762 -2.393 73.079 1.00 125.33 381 GLU B C 1
ATOM 5788 O O . GLU B 1 399 ? -13.656 -2.778 72.299 1.00 121.32 381 GLU B O 1
ATOM 5794 N N . LEU B 1 400 ? -12.669 -1.159 73.577 1.00 112.60 382 LEU B N 1
ATOM 5795 C CA . LEU B 1 400 ? -13.568 -0.039 73.203 1.00 112.14 382 LEU B CA 1
ATOM 5796 C C . LEU B 1 400 ? -13.442 0.212 71.698 1.00 115.40 382 LEU B C 1
ATOM 5797 O O . LEU B 1 400 ? -14.482 0.292 71.028 1.00 124.54 382 LEU B O 1
ATOM 5802 N N . ALA B 1 401 ? -12.212 0.332 71.193 1.00 117.10 383 ALA B N 1
ATOM 5803 C CA . ALA B 1 401 ? -11.923 0.576 69.760 1.00 121.02 383 ALA B CA 1
ATOM 5804 C C . ALA B 1 401 ? -12.739 -0.407 68.916 1.00 120.97 383 ALA B C 1
ATOM 5805 O O . ALA B 1 401 ? -13.493 0.060 68.040 1.00 126.39 383 ALA B O 1
ATOM 5807 N N . LYS B 1 402 ? -12.624 -1.705 69.217 1.00 117.94 384 LYS B N 1
ATOM 5808 C CA . LYS B 1 402 ? -13.302 -2.817 68.495 1.00 125.41 384 LYS B CA 1
ATOM 5809 C C . LYS B 1 402 ? -14.821 -2.607 68.476 1.00 128.35 384 LYS B C 1
ATOM 5810 O O . LYS B 1 402 ? -15.426 -2.841 67.414 1.00 130.86 384 LYS B O 1
ATOM 5816 N N . VAL B 1 403 ? -15.433 -2.231 69.603 1.00 132.93 385 VAL B N 1
ATOM 5817 C CA . VAL B 1 403 ? -16.918 -2.080 69.669 1.00 135.73 385 VAL B CA 1
ATOM 5818 C C . VAL B 1 403 ? -17.299 -0.866 68.816 1.00 135.44 385 VAL B C 1
ATOM 5819 O O . VAL B 1 403 ? -18.331 -0.942 68.131 1.00 148.06 385 VAL B O 1
ATOM 5823 N N . TRP B 1 404 ? -16.470 0.182 68.810 1.00 130.73 386 TRP B N 1
ATOM 5824 C CA . TRP B 1 404 ? -16.761 1.435 68.066 1.00 130.91 386 TRP B CA 1
ATOM 5825 C C . TRP B 1 404 ? -16.712 1.180 66.555 1.00 133.62 386 TRP B C 1
ATOM 5826 O O . TRP B 1 404 ? -17.489 1.837 65.839 1.00 138.21 386 TRP B O 1
ATOM 5837 N N . VAL B 1 405 ? -15.871 0.256 66.078 1.00 135.73 387 VAL B N 1
ATOM 5838 C CA . VAL B 1 405 ? -15.797 -0.063 64.618 1.00 140.94 387 VAL B CA 1
ATOM 5839 C C . VAL B 1 405 ? -17.105 -0.756 64.213 1.00 144.78 387 VAL B C 1
ATOM 5840 O O . VAL B 1 405 ? -17.496 -0.618 63.041 1.00 154.87 387 VAL B O 1
ATOM 5844 N N . ASP B 1 406 ? -17.774 -1.435 65.153 1.00 146.32 388 ASP B N 1
ATOM 5845 C CA . ASP B 1 406 ? -19.081 -2.108 64.920 1.00 147.53 388 ASP B CA 1
ATOM 5846 C C . ASP B 1 406 ? -20.224 -1.084 64.986 1.00 143.62 388 ASP B C 1
ATOM 5847 O O . ASP B 1 406 ? -21.138 -1.192 64.152 1.00 152.91 388 ASP B O 1
ATOM 5852 N N . LEU B 1 407 ? -20.175 -0.126 65.919 1.00 137.15 389 LEU B N 1
ATOM 5853 C CA . LEU B 1 407 ? -21.316 0.783 66.231 1.00 141.46 389 LEU B CA 1
ATOM 5854 C C . LEU B 1 407 ? -21.333 2.005 65.301 1.00 142.70 389 LEU B C 1
ATOM 5855 O O . LEU B 1 407 ? -22.446 2.456 64.974 1.00 147.51 389 LEU B O 1
ATOM 5860 N N . ARG B 1 408 ? -20.168 2.536 64.910 1.00 144.93 390 ARG B N 1
ATOM 5861 C CA . ARG B 1 408 ? -20.063 3.807 64.136 1.00 149.27 390 ARG B CA 1
ATOM 5862 C C . ARG B 1 408 ? -20.867 3.700 62.839 1.00 152.60 390 ARG B C 1
ATOM 5863 O O . ARG B 1 408 ? -21.594 4.631 62.500 1.00 152.95 390 ARG B O 1
ATOM 5871 N N . PRO B 1 409 ? -20.768 2.590 62.066 1.00 155.32 391 PRO B N 1
ATOM 5872 C CA . PRO B 1 409 ? -21.590 2.419 60.866 1.00 160.91 391 PRO B CA 1
ATOM 5873 C C . PRO B 1 409 ? -23.094 2.489 61.175 1.00 168.50 391 PRO B C 1
ATOM 5874 O O . PRO B 1 409 ? -23.817 3.113 60.418 1.00 174.20 391 PRO B O 1
ATOM 5878 N N . LYS B 1 410 ? -23.516 1.849 62.271 1.00 167.90 392 LYS B N 1
ATOM 5879 C CA . LYS B 1 410 ? -24.924 1.841 62.750 1.00 162.37 392 LYS B CA 1
ATOM 5880 C C . LYS B 1 410 ? -25.334 3.273 63.111 1.00 155.82 392 LYS B C 1
ATOM 5881 O O . LYS B 1 410 ? -26.475 3.648 62.796 1.00 160.07 392 LYS B O 1
ATOM 5887 N N . SER B 1 411 ? -24.435 4.049 63.723 1.00 150.89 393 SER B N 1
ATOM 5888 C CA . SER B 1 411 ? -24.624 5.503 63.966 1.00 155.17 393 SER B CA 1
ATOM 5889 C C . SER B 1 411 ? -24.724 6.233 62.623 1.00 159.08 393 SER B C 1
ATOM 5890 O O . SER B 1 411 ? -25.684 7.005 62.449 1.00 165.17 393 SER B O 1
ATOM 5893 N N . ASP B 1 412 ? -23.784 5.970 61.710 1.00 161.95 394 ASP B N 1
ATOM 5894 C CA . ASP B 1 412 ? -23.589 6.745 60.454 1.00 167.56 394 ASP B CA 1
ATOM 5895 C C . ASP B 1 412 ? -24.798 6.563 59.523 1.00 174.77 394 ASP B C 1
ATOM 5896 O O . ASP B 1 412 ? -25.258 7.582 58.971 1.00 180.31 394 ASP B O 1
ATOM 5901 N N . GLU B 1 413 ? -25.302 5.332 59.359 1.00 176.82 395 GLU B N 1
ATOM 5902 C CA . GLU B 1 413 ? -26.441 5.022 58.447 1.00 176.33 395 GLU B CA 1
ATOM 5903 C C . GLU B 1 413 ? -27.668 5.843 58.866 1.00 172.04 395 GLU B C 1
ATOM 5904 O O . GLU B 1 413 ? -28.394 6.310 57.967 1.00 177.79 395 GLU B O 1
ATOM 5910 N N . ILE B 1 414 ? -27.874 6.026 60.175 1.00 162.81 396 ILE B N 1
ATOM 5911 C CA . ILE B 1 414 ? -29.030 6.778 60.753 1.00 157.43 396 ILE B CA 1
ATOM 5912 C C . ILE B 1 414 ? -28.881 8.273 60.435 1.00 157.79 396 ILE B C 1
ATOM 5913 O O . ILE B 1 414 ? -29.891 8.882 60.035 1.00 159.97 396 ILE B O 1
ATOM 5918 N N . LEU B 1 415 ? -27.679 8.841 60.580 1.00 163.48 397 LEU B N 1
ATOM 5919 C CA . LEU B 1 415 ? -27.419 10.290 60.347 1.00 172.39 397 LEU B CA 1
ATOM 5920 C C . LEU B 1 415 ? -27.318 10.567 58.839 1.00 176.63 397 LEU B C 1
ATOM 5921 O O . LEU B 1 415 ? -27.327 11.757 58.463 1.00 173.99 397 LEU B O 1
ATOM 5926 N N . LEU B 1 416 ? -27.229 9.508 58.022 1.00 184.68 398 LEU B N 1
ATOM 5927 C CA . LEU B 1 416 ? -27.235 9.543 56.531 1.00 192.52 398 LEU B CA 1
ATOM 5928 C C . LEU B 1 416 ? -28.527 10.204 56.034 1.00 200.13 398 LEU B C 1
ATOM 5929 O O . LEU B 1 416 ? -28.435 11.161 55.235 1.00 203.82 398 LEU B O 1
ATOM 5934 N N . HIS B 1 417 ? -29.681 9.697 56.484 1.00 203.44 399 HIS B N 1
ATOM 5935 C CA . HIS B 1 417 ? -31.039 10.120 56.044 1.00 200.96 399 HIS B CA 1
ATOM 5936 C C . HIS B 1 417 ? -31.281 11.578 56.455 1.00 198.61 399 HIS B C 1
ATOM 5937 O O . HIS B 1 417 ? -31.853 12.331 55.642 1.00 203.54 399 HIS B O 1
ATOM 5944 N N . ILE B 1 418 ? -30.854 11.952 57.666 1.00 193.12 400 ILE B N 1
ATOM 5945 C CA . ILE B 1 418 ? -30.854 13.357 58.176 1.00 188.30 400 ILE B CA 1
ATOM 5946 C C . ILE B 1 418 ? -29.913 14.195 57.302 1.00 181.52 400 ILE B C 1
ATOM 5947 O O . ILE B 1 418 ? -30.295 15.237 56.769 1.00 171.71 400 ILE B O 1
#

Solvent-accessible surface area: 41674 Å² total; per-residue (Å²): 156,124,36,22,58,106,23,59,90,49,54,77,41,14,46,62,20,8,57,101,6,89,89,29,98,111,34,80,109,45,16,76,108,46,2,57,96,9,25,55,19,4,62,105,25,62,58,13,37,64,114,16,94,44,38,53,119,22,31,99,129,142,102,2,62,143,51,6,58,63,9,49,86,33,7,105,102,14,76,62,32,5,87,14,7,81,76,4,38,84,5,1,32,102,9,4,74,55,25,41,82,84,97,59,47,54,98,16,15,94,65,17,48,78,10,12,102,13,0,77,83,0,18,72,42,5,67,83,7,10,70,73,7,6,46,74,4,101,52,10,1,60,8,1,111,44,4,34,88,0,9,118,98,70,4,47,63,13,22,82,70,0,61,118,1,22,110,41,0,105,81,2,64,121,79,54,194,79,143,132,148,37,54,103,47,13,31,91,56,55,139,91,28,25,103,31,79,98,58,53,4,14,10,42,32,8,82,8,0,84,25,18,11,71,49,4,77,86,18,3,83,94,2,100,69,52,14,55,87,1,32,90,35,61,110,32,72,24,6,104,52,14,22,85,78,5,92,125,46,38,131,124,4,35,61,45,8,153,103,0,31,86,35,0,114,78,0,59,91,84,15,15,37,93,66,17,46,56,40,7,79,72,27,0,59,93,0,76,154,30,11,64,72,0,121,83,11,10,105,115,42,97,120,90,123,137,43,54,134,115,82,34,81,142,36,23,65,43,0,44,118,23,9,141,69,0,45,83,18,20,83,15,5,80,113,2,74,151,61,69,31,7,65,78,42,21,16,111,69,2,61,79,8,20,124,74,11,96,92,34,102,72,116,0,32,91,28,34,106,100,100,72,159,76,151,141,26,66,120,2,69,118,53,29,80,121,2,56,59,14,0,55,82,0,39,95,29,152,148,34,56,43,119,43,7,138,64,28,0,88,46,2,26,58,6,1,64,78,1,50,72,49,36,59,103,56,104,21,31,43,97,41,63,124,160,84,57,0,50,149,40,8,52,41,15,47,90,30,11,112,58,32,73,30,10,7,94,6,1,67,72,3,34,79,8,0,31,61,0,7,69,16,5,26,91,102,11,60,37,99,70,181,15,74,73,4,42,63,0,15,135,22,0,72,84,0,14,79,51,11,62,87,2,29,72,49,7,30,55,76,8,88,75,6,2,48,0,1,134,38,7,35,91,0,4,117,98,50,1,46,59,11,21,70,69,0,68,135,3,17,110,27,0,84,65,0,57,110,57,38,130,69,24,112,23,182,85,87,16,139,40,74,6,89,86,0,11,58,26,2,35,67,22,48,134,130,154,63,68,5,3,82,14,16,76,37,1,48,23,0,3,24,26,12,44,11,0,83,38,29,13,70,74,3,81,94,16,4,103,78,1,20,69,39,35,105,87,0,28,73,32,70,113,27,118,12,14,114,23,10,21,85,60,0,83,122,25,34,56,122,3,42,145,37,12,154,99,0,51,91,39,0,47,89,1,58,92,44,0,2,20,88,15,0,26,22,0,0,72,18,0,0,61,45,0,79,153,33,3,67,66,0,110,88,11,21,120,86,23,128,112,80,111,142,37,58,126,82,80,24,84,162,37,37,64,75,0,41,133,48,8,165,40,0,37,113,1,13,74,10,0,126,169,10,87,26,60,107,54,12,84,74,48,25,17,102,71,0,56,77,11,9,121,55,2,84,85,21,78,69,111,0,74,98,48,46,133,164,101

Secondary structure (DSSP, 8-state):
--HHHHHTTSHHHHHHHHHHHHT--S--HHHHHHHHHHHHHHHHHHHHHHHS-SS---SS-STHHHHHHHHHHTHHHHHHHHHHHHHHHHHHHHHHHHHHHH--HHHHHHHHHHHHHHHHHHHHHHHHHHHHHHHHHHHHHHHHHHHHIIIIIIIIHHHHHHHHHHHHHHHHHHHHT-----TTHHHHH-----SSGGGHHHHHHHHHHHHHHHHHHHHHHHHHHHHHHHHHH--STTHHHHHHHHHHHHHHHHHHHHHHHHHHHHHHIIIIIHHHHHHHHHHHHHHHHHHHHHHHHHHHHHHT----HHHHHHHHHHHHHHHHHHHHHHHHHHHTTTTT-S-HHHHHHHHHHHHHHHHHHHHHHHHHHHHHH--/--HHHHHHHHHHHHHHHHHHT--S--HHHHHHHHHHHHHHHHHHHHHTSSSSS----TT-TTHHHHHHHHHHTHHHHHHHHHHHHHHHHHHHHHHHHHHHH--SSS--HHHHHHHHHHHHHHHHHHHHHHHIIIIIIHHHHHHHHHHIIIIIIIIHHHHHHHHHHHHHHHHHHHHHSSS-SSS----HHHHHHHHHHHHT-------SSHHHHHHHHHHHHHHHHHHHHHHHHHHHHHHHHHHHHHT--TTHHHHHHHHHHHHHHHHHHHHHHHHHHHHHHHIIIIIHHHHHHHHHHHHHHHHHHHHHHHHHHHHHTTTS-HHHHHHHHHHHHHHHHHHHHHHHHHHT-GGGGTS-HHHHHHHHHHHHHHHHHHHHHHHHHHH-

Sequence (759 aa):
ILPMELQNLLPRLEATVTDLKLAHKLDVVKIRQQLQWIHDTIIIIQSTLANGLFPSDFKEYQEMHKYMNAILERKVELFKFINCINEVEPVLSHILDLLEEDLSATPKGNVDFDLLFDLIENCTHESNFLTPNLKQLKECIDAAMEFNEISRDHMDTLDDLINKNVEKCFEIQELKFSSDQLIKLLSSNNKIPNFSPVEESLSRKFLILKRNIPPIEQSLTEILPQRIEQFCGRNIININLLADFLQLKYKRIMKNFRFMMNEIKDLKIELIDKRWNILFINLNNELEYIIEEVRLLLKKINENDDLAQTIKDRFNSQLAKKSKIITKTFNIIYRALEFSLLDAGIALKTNELAKVWVDLRPKSDEILLHIKKFDLPMELQNLLPRLEATVTDLKLAHKLDVVKIRQQLQWIHDTIIIIQSTLANGLFPSDFKEYQEMHKYMNAILERKVELFKFINCINEVEPVLSHILDLLEEDLSATPKGNVDFDLLFDLIENCTHESNFLTPNLKQLKECIDAAMEFNEISRDHMDTLDDLINKNVEKCFEIQELKFSSPVRHTPNFTLDQLIKLLSSNNNTEPKIPNFSPVEESLSRKFLILKRNIPPIEQSLTEILPQRIEQFCGRNIININLLADFLQLKYKRIMKNFRFMMNEIKDLKIELIDKRWNILFINLNNELEYIIEEVRLLLKKINENDDLAQTIKDRFNSQLAKKSKIITKTFNIIYRALEFSLLDAGIALKTNELAKVWVDLRPKSDEILLHI

Foldseek 3Di:
DDLVVVLVVCLVVLVVLLVVLQPDAPDAVVVLVSLLVLLVSLVVNLVSCVVPPLDDPCLVPPCLLVSLVVCLVCVVVVCSNLVSLVCLVVSVVSVLVSLVVVCPDPPSVVSSVSSVVSSVSSVVSSVVSNCPRCVQNVLSNVLSVLLCCLVPVQLVVLLVLLVVLVVLLVVLVVVVVDDDPCPCCLVVVLLQLCVPVVVSVSVVSLVVSVVSLVVSVVSLVVSVVSLVCSQPVRPDPSSVVSNVVVVVSSVVSVVSSVVSVVSSVVSCCVRRQVSLAVVLVVLLVVLLVLLVVLVVLLCVLPPPPDDDPVVNVVSLVSLVVSLVSNVSSLVSSVSCVVVPSYDPVSVVSSVVSVVVCVVCVVSSCVSNVVVVVPD/DPPVLLVVLVVLLVLLVCLQPDLDCPLVVVLVSLLVLLVSLVVVCVCQVPVLHDDQPLPDCVCLVSLVVCLVVVVVLVSVLVSLVSLLVSLVSVLVSLVVPVDPPDPSVSSVSVVVSSVSSVVSSVVSNCCSVLAVVLSNVLSVLLCCLVPVQLVVLLVLLVVLLVLLVVLVVLVCVDPPVDLDADDLVVLLVQLLVLLVDVHFFGPPDVSLVVSRVSLVVSVVSLPVSVVSLVVSVVSLVCSLPVSPHSCSPVSNVVVVVSSVVSVVSNVVSVVSSVVSCCVRALVNVQSSLVNNLVNLVVLLVVLVVLLVCCVVPVVDDCVVNVVSLVSNVVSLVSSVSSVVSVVSGPSLVSYDPVSSVSNVVSVVVNVVCSVSSVVSNVVD

B-factor: mean 160.34, std 35.49, range [83.68, 306.78]

Organism: Naumovozyma castellii (NCBI:txid27288)